Protein AF-0000000066250535 (afdb_homodimer)

Solvent-accessible surface area (backbone atoms only — not comparable to full-atom values): 36028 Å² total; per-residue (Å²): 131,56,71,62,55,53,46,43,48,51,46,49,45,56,51,46,53,39,48,50,24,49,75,70,70,39,72,33,64,49,72,30,64,39,81,47,74,88,26,50,42,77,36,77,87,75,42,28,28,28,57,47,88,50,61,40,76,46,37,58,77,36,72,84,36,34,59,57,52,50,36,42,50,52,49,41,52,51,27,38,50,24,48,73,68,71,41,73,40,35,61,68,34,50,38,27,32,27,66,64,43,95,64,48,59,91,46,62,68,54,41,52,51,44,49,49,49,50,20,54,51,69,69,43,55,46,57,70,38,19,38,35,72,63,69,72,34,30,31,31,34,23,56,38,30,34,27,55,85,92,39,69,34,46,19,66,53,39,50,90,57,16,29,46,41,37,75,57,45,88,66,44,41,84,73,47,68,72,55,66,30,32,42,34,25,31,43,48,54,57,39,48,50,38,56,73,68,40,37,34,68,77,63,28,17,34,38,30,27,32,62,54,72,59,37,70,36,37,30,32,49,54,25,44,43,32,67,76,66,64,26,54,38,31,35,35,25,34,21,42,58,62,30,52,48,48,49,43,32,42,23,26,24,41,74,92,41,14,79,52,16,88,60,29,26,27,62,80,44,39,85,62,36,47,42,41,62,49,40,62,76,65,66,45,61,67,43,71,57,48,71,70,45,52,54,46,42,54,51,44,63,70,34,78,90,33,65,48,68,67,48,44,52,37,54,50,46,24,63,69,71,38,48,27,34,56,66,55,29,47,20,37,79,31,86,57,35,46,70,72,45,50,48,53,54,50,50,52,58,59,68,72,100,132,57,72,61,55,51,45,43,49,53,47,49,45,55,52,45,54,39,48,52,24,50,75,70,72,39,74,32,65,48,71,29,64,38,81,47,74,89,25,48,40,77,36,77,89,73,43,27,29,28,56,47,88,51,61,40,75,46,35,57,78,36,72,83,34,36,60,56,50,51,36,41,49,52,49,42,52,50,27,40,50,24,47,74,67,71,41,73,41,36,60,69,33,49,38,28,32,27,67,66,43,95,64,49,59,93,45,62,67,53,42,53,50,43,50,50,48,49,21,54,52,68,69,42,57,45,58,70,38,19,38,35,74,64,69,73,34,29,31,32,34,24,57,37,31,34,28,54,85,94,39,70,34,48,20,67,52,39,50,89,58,15,29,47,40,38,74,58,45,87,66,44,40,83,74,47,69,70,56,65,31,32,42,33,26,31,44,49,55,58,37,49,49,38,56,73,67,41,37,34,68,77,63,29,18,32,38,31,26,30,63,54,72,58,38,70,38,37,30,32,49,55,26,45,44,32,69,76,66,64,28,54,38,32,35,35,26,34,21,41,57,63,29,51,47,49,50,43,32,41,23,25,24,42,73,91,42,15,78,50,16,88,60,29,27,27,60,80,44,39,85,60,36,46,42,42,64,48,42,61,76,65,66,44,60,66,44,72,58,47,71,69,45,51,54,47,43,55,51,44,63,69,34,78,90,32,65,48,68,67,49,45,49,37,52,52,46,23,63,70,72,39,46,26,34,55,66,54,29,47,22,37,76,32,86,57,35,47,68,73,45,51,48,55,54,49,50,53,58,59,69,72,101

Organism: Methanothermobacter thermautotrophicus (strain ATCC 29096 / DSM 1053 / JCM 10044 / NBRC 100330 / Delta H) (NCBI:txid187420)

Nearest PDB structures (foldseek):
  1d3y-assembly1_A  TM=9.266E-01  e=9.378E-29  Methanocaldococcus jannaschii
  1d3y-assembly1_B  TM=9.315E-01  e=2.811E-28  Methanocaldococcus jannaschii
  2q2e-assembly1_A-2  TM=9.218E-01  e=2.991E-25  Methanosarcina mazei
  2zbk-assembly2_G  TM=9.027E-01  e=1.830E-24  Saccharolobus shibatae
  8urq-assembly1_A  TM=6.140E-01  e=1.991E-12  Saccharomyces cerevisiae S288C

pLDDT: mean 89.77, std 7.39, range [50.19, 98.38]

Sequence (706 aa):
MNRREIAINKLKSLGDVILDDVTQGRIPRIKVPSRGTSNIIYDEDKRHYVLGDRYGTRSMGNVKQIKKIGQMLYTANFCKDLVAREKTATLRELYYISEGWEVDFADQQESNIVGEDLEVTLGMTREELGLMPEEDGASVYGALTVREGDIEIDALRSGKSGYNISPTIDEVEFVDHDVERVIAVETMGMFHRLVQEKAYKKFDALIVGLKGQAARATRRFIKRVNEELNLPVYICNDGDPWGFHIAMVIISGSAKLAHVNHQLATPDAKFLGVTASDIINYDLPTDPLKDVDVVRLKELLQDPRYRGDFWKTEIKKMLTIGKKAEQQSFSKYGLEYVVDTYLPEKLEAVENQMNRREIAINKLKSLGDVILDDVTQGRIPRIKVPSRGTSNIIYDEDKRHYVLGDRYGTRSMGNVKQIKKIGQMLYTANFCKDLVAREKTATLRELYYISEGWEVDFADQQESNIVGEDLEVTLGMTREELGLMPEEDGASVYGALTVREGDIEIDALRSGKSGYNISPTIDEVEFVDHDVERVIAVETMGMFHRLVQEKAYKKFDALIVGLKGQAARATRRFIKRVNEELNLPVYICNDGDPWGFHIAMVIISGSAKLAHVNHQLATPDAKFLGVTASDIINYDLPTDPLKDVDVVRLKELLQDPRYRGDFWKTEIKKMLTIGKKAEQQSFSKYGLEYVVDTYLPEKLEAVENQ

InterPro domains:
  IPR002815 Spo11/DNA topoisomerase VI subunit A [PR01550] (108-125)
  IPR002815 Spo11/DNA topoisomerase VI subunit A [PR01550] (182-199)
  IPR002815 Spo11/DNA topoisomerase VI subunit A [PR01550] (206-227)
  IPR002815 Spo11/DNA topoisomerase VI subunit A [PR01550] (238-254)
  IPR002815 Spo11/DNA topoisomerase VI subunit A [PTHR10848] (7-349)
  IPR004085 DNA topoisomerase VI, subunit A [MF_00132] (1-353)
  IPR004085 DNA topoisomerase VI, subunit A [PR01552] (33-53)
  IPR004085 DNA topoisomerase VI, subunit A [PR01552] (102-119)
  IPR004085 DNA topoisomerase VI, subunit A [PR01552] (156-174)
  IPR004085 DNA topoisomerase VI, subunit A [PR01552] (212-232)
  IPR004085 DNA topoisomerase VI, subunit A [PR01552] (324-347)
  IPR013049 Spo11/DNA topoisomerase VI, subunit A, N-terminal [PF04406] (67-130)
  IPR034136 Topoisomerase 6 subunit A/Spo11, TOPRIM domain [PF21180] (182-347)
  IPR034136 Topoisomerase 6 subunit A/Spo11, TOPRIM domain [cd00223] (180-337)
  IPR036078 Spo11/DNA topoisomerase VI subunit A superfamily [SSF56726] (66-348)
  IPR036388 Winged helix-like DNA-binding domain superfamily [G3DSA:1.10.10.10] (1-134)
  IPR049333 Type II DNA topoisomerase VI subunit A, all-beta domain [PF20768] (134-178)

Secondary structure (DSSP, 8-state):
--HHHHHHHHHHHHHHHHHHHHHTT---EEEEE---GGGEEEETTTTEEEE-S-EEEEETTSHHHHHHHHHHHHHHHHHHHHHHHT--EEHHHHHHHHTTSSS--SSHHHHHHHHHHHHHHHT--TGGGTEE-SS---EEESSEEEEETTEEEEGGGS-TT-EEPPTTGGGEEEEEE--SEEEEESSHHHHHHHHHTTHHHHTTEEEEE--SSPPHHHHHHHHHHHHHS---EEEE--BSHHHHHHHHHHHH--STTTTTHHHH--TT-EE-S--HHHHHHTT---EEPPHHHHHHHHHHHHSGGG-SHHHHHHHHHHHHHTEEB-GGGGGGG-TTHIIIIIHHHHHHHHHT-/--HHHHHHHHHHHHHHHHHHHHHTT---EEEEE---GGGEEEETTTTEEEE-S-EEEEETTSHHHHHHHHHHHHHHHHHHHHHHHT--EEHHHHHHHHTTSSS--SSHHHHHHHHHHHHHHHT--TGGGTEE-SSPP-EEESSEEEEETTEEEEGGGS-TT-EEPPTTGGGEEEEEE--SEEEEESSHHHHHHHHHTTHHHHTTEEEEE--SSPPHHHHHHHHHHHHHS---EEEE--BSHHHHHHHHHHHH--STTTTTHHHH--TT-EE-S--HHHHHHTT---EEPPHHHHHHHHHHHHSGGG-SHHHHHHHHHHHHHTEEB-GGGGGGG-TTHIIIIIHHHHHHHHHT-

Radius of gyration: 27.24 Å; Cα contacts (8 Å, |Δi|>4): 1353; chains: 2; bounding box: 67×88×56 Å

Structure (mmCIF, N/CA/C/O backbone):
data_AF-0000000066250535-model_v1
#
loop_
_entity.id
_entity.type
_entity.pdbx_description
1 polymer 'Type 2 DNA topoisomerase 6 subunit A'
#
loop_
_atom_site.group_PDB
_atom_site.id
_atom_site.type_symbol
_atom_site.label_atom_id
_atom_site.label_alt_id
_atom_site.label_comp_id
_atom_site.label_asym_id
_atom_site.label_entity_id
_atom_site.label_seq_id
_atom_site.pdbx_PDB_ins_code
_atom_site.Cartn_x
_atom_site.Cartn_y
_atom_site.Cartn_z
_atom_site.occupancy
_atom_site.B_iso_or_equiv
_atom_site.auth_seq_id
_atom_site.auth_comp_id
_atom_site.auth_asym_id
_atom_site.auth_atom_id
_atom_site.pdbx_PDB_model_num
ATOM 1 N N . MET A 1 1 ? -18.312 -29.094 7.223 1 50.5 1 MET A N 1
ATOM 2 C CA . MET A 1 1 ? -17.219 -29.234 6.27 1 50.5 1 MET A CA 1
ATOM 3 C C . MET A 1 1 ? -16.344 -27.984 6.242 1 50.5 1 MET A C 1
ATOM 5 O O . MET A 1 1 ? -16.875 -26.859 6.352 1 50.5 1 MET A O 1
ATOM 9 N N . ASN A 1 2 ? -15.055 -28.094 6.332 1 72.06 2 ASN A N 1
ATOM 10 C CA . ASN A 1 2 ? -14.039 -27.047 6.277 1 72.06 2 ASN A CA 1
ATOM 11 C C . ASN A 1 2 ? -14.023 -26.359 4.918 1 72.06 2 ASN A C 1
ATOM 13 O O . ASN A 1 2 ? -14.406 -26.953 3.908 1 72.06 2 ASN A O 1
ATOM 17 N N . ARG A 1 3 ? -14.133 -25.125 4.852 1 75.06 3 ARG A N 1
ATOM 18 C CA . ARG A 1 3 ? -14.133 -24.312 3.645 1 75.06 3 ARG A CA 1
ATOM 19 C C . ARG A 1 3 ? -13.195 -24.875 2.588 1 75.06 3 ARG A C 1
ATOM 21 O O . ARG A 1 3 ? -13.5 -24.844 1.395 1 75.06 3 ARG A O 1
ATOM 28 N N . ARG A 1 4 ? -12.273 -25.516 3.027 1 80.88 4 ARG A N 1
ATOM 29 C CA . ARG A 1 4 ? -11.289 -26.109 2.127 1 80.88 4 ARG A CA 1
ATOM 30 C C . ARG A 1 4 ? -11.859 -27.344 1.438 1 80.88 4 ARG A C 1
ATOM 32 O O . ARG A 1 4 ? -11.68 -27.531 0.231 1 80.88 4 ARG A O 1
ATOM 39 N N . GLU A 1 5 ? -12.484 -28.062 2.152 1 83.19 5 GLU A N 1
ATOM 40 C CA . GLU A 1 5 ? -13.086 -29.281 1.611 1 83.19 5 GLU A CA 1
ATOM 41 C C . GLU A 1 5 ? -14.172 -28.953 0.596 1 83.19 5 GLU A C 1
ATOM 43 O O . GLU A 1 5 ? -14.305 -29.641 -0.422 1 83.19 5 GLU A O 1
ATOM 48 N N . ILE A 1 6 ? -14.82 -27.969 0.925 1 84.94 6 ILE A N 1
ATOM 49 C CA . ILE A 1 6 ? -15.883 -27.531 0.023 1 84.94 6 ILE A CA 1
ATOM 50 C C . ILE A 1 6 ? -15.281 -27.094 -1.309 1 84.94 6 ILE A C 1
ATOM 52 O O . ILE A 1 6 ? -15.781 -27.453 -2.375 1 84.94 6 ILE A O 1
ATOM 56 N N . ALA A 1 7 ? -14.266 -26.328 -1.212 1 87 7 ALA A N 1
ATOM 57 C CA . ALA A 1 7 ? -13.609 -25.844 -2.422 1 87 7 ALA A CA 1
ATOM 58 C C . ALA A 1 7 ? -13.094 -27.016 -3.266 1 87 7 ALA A C 1
ATOM 60 O O . ALA A 1 7 ? -13.312 -27.047 -4.48 1 87 7 ALA A O 1
ATOM 61 N N . ILE A 1 8 ? -12.5 -27.953 -2.633 1 88.5 8 ILE A N 1
ATOM 62 C CA . ILE A 1 8 ? -11.938 -29.094 -3.332 1 88.5 8 ILE A CA 1
ATOM 63 C C . ILE A 1 8 ? -13.055 -29.891 -4 1 88.5 8 ILE A C 1
ATOM 65 O O . ILE A 1 8 ? -12.922 -30.312 -5.152 1 88.5 8 ILE A O 1
ATOM 69 N N . ASN A 1 9 ? -14.086 -30.047 -3.283 1 86.31 9 ASN A N 1
ATOM 70 C CA . ASN A 1 9 ? -15.211 -30.812 -3.814 1 86.31 9 ASN A CA 1
ATOM 71 C C . ASN A 1 9 ? -15.836 -30.125 -5.023 1 86.31 9 ASN A C 1
ATOM 73 O O . ASN A 1 9 ? -16.219 -30.781 -5.988 1 86.31 9 ASN A O 1
ATOM 77 N N . LYS A 1 10 ? -15.945 -28.891 -4.922 1 87 10 LYS A N 1
ATOM 78 C CA . LYS A 1 10 ? -16.516 -28.141 -6.035 1 87 10 LYS A CA 1
ATOM 79 C C . LYS A 1 10 ? -15.602 -28.188 -7.258 1 87 10 LYS A C 1
ATOM 81 O O . LYS A 1 10 ? -16.078 -28.297 -8.391 1 87 10 LYS A O 1
ATOM 86 N N . LEU A 1 11 ? -14.391 -28.125 -7.012 1 89.06 11 LEU A N 1
ATOM 87 C CA . LEU A 1 11 ? -13.414 -28.188 -8.094 1 89.06 11 LEU A CA 1
ATOM 88 C C . LEU A 1 11 ? -13.422 -29.578 -8.75 1 89.06 11 LEU A C 1
ATOM 90 O O . LEU A 1 11 ? -13.383 -29.688 -9.977 1 89.06 11 LEU A O 1
ATOM 94 N N . LYS A 1 12 ? -13.547 -30.547 -7.934 1 85.38 12 LYS A N 1
ATOM 95 C CA . LYS A 1 12 ? -13.609 -31.906 -8.438 1 85.38 12 LYS A CA 1
ATOM 96 C C . LYS A 1 12 ? -14.898 -32.156 -9.219 1 85.38 12 LYS A C 1
ATOM 98 O O . LYS A 1 12 ? -14.906 -32.875 -10.211 1 85.38 12 LYS A O 1
ATOM 103 N N . SER A 1 13 ? -15.906 -31.562 -8.719 1 83.88 13 SER A N 1
ATOM 104 C CA . SER A 1 13 ? -17.203 -31.75 -9.359 1 83.88 13 SER A CA 1
ATOM 105 C C . SER A 1 13 ? -17.219 -31.172 -10.773 1 83.88 13 SER A C 1
ATOM 107 O O . SER A 1 13 ? -17.906 -31.688 -11.656 1 83.88 13 SER A O 1
ATOM 109 N N . LEU A 1 14 ? -16.562 -30.125 -10.883 1 83.81 14 LEU A N 1
ATOM 110 C CA . LEU A 1 14 ? -16.438 -29.547 -12.219 1 83.81 14 LEU A CA 1
ATOM 111 C C . LEU A 1 14 ? -15.836 -30.547 -13.195 1 83.81 14 LEU A C 1
ATOM 113 O O . LEU A 1 14 ? -16.297 -30.672 -14.336 1 83.81 14 LEU A O 1
ATOM 117 N N . GLY A 1 15 ? -14.828 -31.203 -12.758 1 81.94 15 GLY A N 1
ATOM 118 C CA . GLY A 1 15 ? -14.227 -32.25 -13.57 1 81.94 15 GLY A CA 1
ATOM 119 C C . GLY A 1 15 ? -15.156 -33.438 -13.812 1 81.94 15 GLY A C 1
ATOM 120 O O . GLY A 1 15 ? -15.195 -33.969 -14.914 1 81.94 15 GLY A O 1
ATOM 121 N N . ASP A 1 16 ? -15.891 -33.719 -12.766 1 82.44 16 ASP A N 1
ATOM 122 C CA . ASP A 1 16 ? -16.797 -34.875 -12.852 1 82.44 16 ASP A CA 1
ATOM 123 C C . ASP A 1 16 ? -17.891 -34.625 -13.898 1 82.44 16 ASP A C 1
ATOM 125 O O . ASP A 1 16 ? -18.297 -35.531 -14.602 1 82.44 16 ASP A O 1
ATOM 129 N N . VAL A 1 17 ? -18.328 -33.438 -13.93 1 78.94 17 VAL A N 1
ATOM 130 C CA . VAL A 1 17 ? -19.375 -33.094 -14.883 1 78.94 17 VAL A CA 1
ATOM 131 C C . VAL A 1 17 ? -18.875 -33.344 -16.312 1 78.94 17 VAL A C 1
ATOM 133 O O . VAL A 1 17 ? -19.594 -33.906 -17.125 1 78.94 17 VAL A O 1
ATOM 136 N N . ILE A 1 18 ? -17.734 -32.938 -16.5 1 78.44 18 ILE A N 1
ATOM 137 C CA . ILE A 1 18 ? -17.141 -33.125 -17.828 1 78.44 18 ILE A CA 1
ATOM 138 C C . ILE A 1 18 ? -16.922 -34.594 -18.125 1 78.44 18 ILE A C 1
ATOM 140 O O . ILE A 1 18 ? -17.234 -35.062 -19.219 1 78.44 18 ILE A O 1
ATOM 144 N N . LEU A 1 19 ? -16.422 -35.219 -17.125 1 79 19 LEU A N 1
ATOM 145 C CA . LEU A 1 19 ? -16.156 -36.656 -17.281 1 79 19 LEU A CA 1
ATOM 146 C C . LEU A 1 19 ? -17.453 -37.406 -17.547 1 79 19 LEU A C 1
ATOM 148 O O . LEU A 1 19 ? -17.469 -38.344 -18.359 1 79 19 LEU A O 1
ATOM 152 N N . ASP A 1 20 ? -18.422 -37.062 -16.812 1 82.44 20 ASP A N 1
ATOM 153 C CA . ASP A 1 20 ? -19.719 -37.688 -17 1 82.44 20 ASP A CA 1
ATOM 154 C C . ASP A 1 20 ? -20.234 -37.5 -18.422 1 82.44 20 ASP A C 1
ATOM 156 O O . ASP A 1 20 ? -20.734 -38.438 -19.031 1 82.44 20 ASP A O 1
ATOM 160 N N . ASP A 1 21 ? -20.109 -36.312 -18.891 1 81.06 21 ASP A N 1
ATOM 161 C CA . ASP A 1 21 ? -20.562 -36.031 -20.25 1 81.06 21 ASP A CA 1
ATOM 162 C C . ASP A 1 21 ? -19.766 -36.875 -21.266 1 81.06 21 ASP A C 1
ATOM 164 O O . ASP A 1 21 ? -20.344 -37.438 -22.188 1 81.06 21 ASP A O 1
ATOM 168 N N . VAL A 1 22 ? -18.531 -36.969 -21.078 1 76.19 22 VAL A N 1
ATOM 169 C CA . VAL A 1 22 ? -17.656 -37.688 -22 1 76.19 22 VAL A CA 1
ATOM 170 C C . VAL A 1 22 ? -17.969 -39.188 -21.953 1 76.19 22 VAL A C 1
ATOM 172 O O . VAL A 1 22 ? -18.031 -39.844 -23 1 76.19 22 VAL A O 1
ATOM 175 N N . THR A 1 23 ? -18.109 -39.656 -20.797 1 84.62 23 THR A N 1
ATOM 176 C CA . THR A 1 23 ? -18.391 -41.094 -20.625 1 84.62 23 THR A CA 1
ATOM 177 C C . THR A 1 23 ? -19.734 -41.438 -21.25 1 84.62 23 THR A C 1
ATOM 179 O O . THR A 1 23 ? -19.906 -42.562 -21.75 1 84.62 23 THR A O 1
ATOM 182 N N . GLN A 1 24 ? -20.609 -40.531 -21.219 1 85.88 24 GLN A N 1
ATOM 183 C CA . GLN A 1 24 ? -21.922 -40.781 -21.781 1 85.88 24 GLN A CA 1
ATOM 184 C C . GLN A 1 24 ? -21.969 -40.406 -23.266 1 85.88 24 GLN A C 1
ATOM 186 O O . GLN A 1 24 ? -23.031 -40.469 -23.891 1 85.88 24 GLN A O 1
ATOM 191 N N . GLY A 1 25 ? -20.844 -40 -23.781 1 76.25 25 GLY A N 1
ATOM 192 C CA . GLY A 1 25 ? -20.734 -39.688 -25.188 1 76.25 25 GLY A CA 1
ATOM 193 C C . GLY A 1 25 ? -21.359 -38.344 -25.547 1 76.25 25 GLY A C 1
ATOM 194 O O . GLY A 1 25 ? -21.812 -38.156 -26.688 1 76.25 25 GLY A O 1
ATOM 195 N N . ARG A 1 26 ? -21.547 -37.594 -24.594 1 80.12 26 ARG A N 1
ATOM 196 C CA . ARG A 1 26 ? -22.109 -36.281 -24.812 1 80.12 26 ARG A CA 1
ATOM 197 C C . ARG A 1 26 ? -21.016 -35.219 -24.859 1 80.12 26 ARG A C 1
ATOM 199 O O . ARG A 1 26 ? -19.938 -35.406 -24.297 1 80.12 26 ARG A O 1
ATOM 206 N N . ILE A 1 27 ? -21.312 -34.219 -25.562 1 78.12 27 ILE A N 1
ATOM 207 C CA . ILE A 1 27 ? -20.391 -33.094 -25.609 1 78.12 27 ILE A CA 1
ATOM 208 C C . ILE A 1 27 ? -20.453 -32.312 -24.312 1 78.12 27 ILE A C 1
ATOM 210 O O . ILE A 1 27 ? -21.531 -31.828 -23.906 1 78.12 27 ILE A O 1
ATOM 214 N N . PRO A 1 28 ? -19.328 -32.312 -23.578 1 79.12 28 PRO A N 1
ATOM 215 C CA . PRO A 1 28 ? -19.328 -31.609 -22.297 1 79.12 28 PRO A CA 1
ATOM 216 C C . PRO A 1 28 ? -19.734 -30.141 -22.438 1 79.12 28 PRO A C 1
ATOM 218 O O . PRO A 1 28 ? -19.344 -29.484 -23.406 1 79.12 28 PRO A O 1
ATOM 221 N N . ARG A 1 29 ? -20.625 -29.766 -21.656 1 78.81 29 ARG A N 1
ATOM 222 C CA . ARG A 1 29 ? -21.078 -28.375 -21.609 1 78.81 29 ARG A CA 1
ATOM 223 C C . ARG A 1 29 ? -20.969 -27.812 -20.188 1 78.81 29 ARG A C 1
ATOM 225 O O . ARG A 1 29 ? -21.312 -28.484 -19.219 1 78.81 29 ARG A O 1
ATOM 232 N N . ILE A 1 30 ? -20.312 -26.703 -20.047 1 79.38 30 ILE A N 1
ATOM 233 C CA . ILE A 1 30 ? -20.219 -26.031 -18.75 1 79.38 30 ILE A CA 1
ATOM 234 C C . ILE A 1 30 ? -21.016 -24.719 -18.797 1 79.38 30 ILE A C 1
ATOM 236 O O . ILE A 1 30 ? -20.859 -23.922 -19.719 1 79.38 30 ILE A O 1
ATOM 240 N N . LYS A 1 31 ? -21.922 -24.625 -17.875 1 77.5 31 LYS A N 1
ATOM 241 C CA . LYS A 1 31 ? -22.703 -23.406 -17.781 1 77.5 31 LYS A CA 1
ATOM 242 C C . LYS A 1 31 ? -21.984 -22.359 -16.922 1 77.5 31 LYS A C 1
ATOM 244 O O . LYS A 1 31 ? -21.641 -22.625 -15.773 1 77.5 31 LYS A O 1
ATOM 249 N N . VAL A 1 32 ? -21.781 -21.203 -17.516 1 78.44 32 VAL A N 1
ATOM 250 C CA . VAL A 1 32 ? -21.141 -20.094 -16.812 1 78.44 32 VAL A CA 1
ATOM 251 C C . VAL A 1 32 ? -22.078 -18.891 -16.797 1 78.44 32 VAL A C 1
ATOM 253 O O . VAL A 1 32 ? -22.547 -18.453 -17.844 1 78.44 32 VAL A O 1
ATOM 256 N N . PRO A 1 33 ? -22.391 -18.469 -15.633 1 76.5 33 PRO A N 1
ATOM 257 C CA . PRO A 1 33 ? -23.234 -17.266 -15.586 1 76.5 33 PRO A CA 1
ATOM 258 C C . PRO A 1 33 ? -22.625 -16.078 -16.328 1 76.5 33 PRO A C 1
ATOM 260 O O . PRO A 1 33 ? -21.406 -15.867 -16.266 1 76.5 33 PRO A O 1
ATOM 263 N N . SER A 1 34 ? -23.453 -15.391 -17.047 1 76.44 34 SER A N 1
ATOM 264 C CA . SER A 1 34 ? -23 -14.242 -17.812 1 76.44 34 SER A CA 1
ATOM 265 C C . SER A 1 34 ? -22.641 -13.07 -16.906 1 76.44 34 SER A C 1
ATOM 267 O O . SER A 1 34 ? -23.375 -12.75 -15.969 1 76.44 34 SER A O 1
ATOM 269 N N . ARG A 1 35 ? -21.531 -12.469 -17.172 1 76.75 35 ARG A N 1
ATOM 270 C CA . ARG A 1 35 ? -21.094 -11.32 -16.391 1 76.75 35 ARG A CA 1
ATOM 271 C C . ARG A 1 35 ? -21.281 -10.023 -17.172 1 76.75 35 ARG A C 1
ATOM 273 O O . ARG A 1 35 ? -20.734 -8.984 -16.797 1 76.75 35 ARG A O 1
ATOM 280 N N . GLY A 1 36 ? -22 -10.195 -18.188 1 74.94 36 GLY A N 1
ATOM 281 C CA . GLY A 1 36 ? -22.297 -9.008 -18.969 1 74.94 36 GLY A CA 1
ATOM 282 C C . GLY A 1 36 ? -23.062 -7.953 -18.188 1 74.94 36 GLY A C 1
ATOM 283 O O . GLY A 1 36 ? -23.844 -8.281 -17.297 1 74.94 36 GLY A O 1
ATOM 284 N N . THR A 1 37 ? -22.781 -6.738 -18.516 1 77.06 37 THR A N 1
ATOM 285 C CA . THR A 1 37 ? -23.375 -5.605 -17.812 1 77.06 37 THR A CA 1
ATOM 286 C C . THR A 1 37 ? -24.906 -5.723 -17.797 1 77.06 37 THR A C 1
ATOM 288 O O . THR A 1 37 ? -25.547 -5.312 -16.828 1 77.06 37 THR A O 1
ATOM 291 N N . SER A 1 38 ? -25.406 -6.328 -18.844 1 77.12 38 SER A N 1
ATOM 292 C CA . SER A 1 38 ? -26.859 -6.469 -18.938 1 77.12 38 SER A CA 1
ATOM 293 C C . SER A 1 38 ? -27.375 -7.5 -17.953 1 77.12 38 SER A C 1
ATOM 295 O O . SER A 1 38 ? -28.578 -7.535 -17.656 1 77.12 38 SER A O 1
ATOM 297 N N . ASN A 1 39 ? -26.5 -8.297 -17.422 1 84.69 39 ASN A N 1
ATOM 298 C CA . ASN A 1 39 ? -26.906 -9.344 -16.5 1 84.69 39 ASN A CA 1
ATOM 299 C C . ASN A 1 39 ? -26.609 -8.945 -15.047 1 84.69 39 ASN A C 1
ATOM 301 O O . ASN A 1 39 ? -26.688 -9.781 -14.148 1 84.69 39 ASN A O 1
ATOM 305 N N . ILE A 1 40 ? -26.203 -7.785 -14.797 1 82.12 40 ILE A N 1
ATOM 306 C CA . ILE A 1 40 ? -25.938 -7.289 -13.453 1 82.12 40 ILE A CA 1
ATOM 307 C C . ILE A 1 40 ? -27.125 -6.453 -12.969 1 82.12 40 ILE A C 1
ATOM 309 O O . ILE A 1 40 ? -27.484 -5.449 -13.594 1 82.12 40 ILE A O 1
ATOM 313 N N . ILE A 1 41 ? -27.781 -6.895 -11.969 1 83.94 41 ILE A N 1
ATOM 314 C CA . ILE A 1 41 ? -29 -6.234 -11.484 1 83.94 41 ILE A CA 1
ATOM 315 C C . ILE A 1 41 ? -28.828 -5.891 -10.008 1 83.94 41 ILE A C 1
ATOM 317 O O . ILE A 1 41 ? -28.297 -6.68 -9.234 1 83.94 41 ILE A O 1
ATOM 321 N N . TYR A 1 42 ? -29.359 -4.762 -9.703 1 84.56 42 TYR A N 1
ATOM 322 C CA . TYR A 1 42 ? -29.375 -4.406 -8.289 1 84.56 42 TYR A CA 1
ATOM 323 C C . TYR A 1 42 ? -30.547 -5.066 -7.574 1 84.56 42 TYR A C 1
ATOM 325 O O . TYR A 1 42 ? -31.703 -4.891 -7.969 1 84.56 42 TYR A O 1
ATOM 333 N N . ASP A 1 43 ? -30.25 -5.82 -6.566 1 87.44 43 ASP A N 1
ATOM 334 C CA . ASP A 1 43 ? -31.266 -6.477 -5.766 1 87.44 43 ASP A CA 1
ATOM 335 C C . ASP A 1 43 ? -31.672 -5.605 -4.574 1 87.44 43 ASP A C 1
ATOM 337 O O . ASP A 1 43 ? -30.906 -5.441 -3.631 1 87.44 43 ASP A O 1
ATOM 341 N N . GLU A 1 44 ? -32.812 -5.18 -4.52 1 85.56 44 GLU A N 1
ATOM 342 C CA . GLU A 1 44 ? -33.281 -4.254 -3.49 1 85.56 44 GLU A CA 1
ATOM 343 C C . GLU A 1 44 ? -33.375 -4.938 -2.129 1 85.56 44 GLU A C 1
ATOM 345 O O . GLU A 1 44 ? -33.125 -4.305 -1.096 1 85.56 44 GLU A O 1
ATOM 350 N N . ASP A 1 45 ? -33.688 -6.145 -2.152 1 87.31 45 ASP A N 1
ATOM 351 C CA . ASP A 1 45 ? -33.812 -6.879 -0.897 1 87.31 45 ASP A CA 1
ATOM 352 C C . ASP A 1 45 ? -32.438 -7.125 -0.264 1 87.31 45 ASP A C 1
ATOM 354 O O . ASP A 1 45 ? -32.281 -6.957 0.945 1 87.31 45 ASP A O 1
ATOM 358 N N . LYS A 1 46 ? -31.547 -7.422 -1.068 1 87.19 46 LYS A N 1
ATOM 359 C CA . LYS A 1 46 ? -30.203 -7.719 -0.585 1 87.19 46 LYS A CA 1
ATOM 360 C C . LYS A 1 46 ? -29.359 -6.453 -0.506 1 87.19 46 LYS A C 1
ATOM 362 O O . LYS A 1 46 ? -28.312 -6.438 0.149 1 87.19 46 LYS A O 1
ATOM 367 N N . ARG A 1 47 ? -29.797 -5.422 -1.163 1 83.94 47 ARG A N 1
ATOM 368 C CA . ARG A 1 47 ? -29.203 -4.09 -1.138 1 83.94 47 ARG A CA 1
ATOM 369 C C . ARG A 1 47 ? -27.797 -4.113 -1.724 1 83.94 47 ARG A C 1
ATOM 371 O O . ARG A 1 47 ? -26.891 -3.465 -1.199 1 83.94 47 ARG A O 1
ATOM 378 N N . HIS A 1 48 ? -27.516 -5.047 -2.676 1 86.31 48 HIS A N 1
ATOM 379 C CA . HIS A 1 48 ? -26.281 -5.051 -3.439 1 86.31 48 HIS A CA 1
ATOM 380 C C . HIS A 1 48 ? -26.484 -5.645 -4.828 1 86.31 48 HIS A C 1
ATOM 382 O O . HIS A 1 48 ? -27.547 -6.195 -5.121 1 86.31 48 HIS A O 1
ATOM 388 N N . TYR A 1 49 ? -25.531 -5.426 -5.738 1 81.44 49 TYR A N 1
ATOM 389 C CA . TYR A 1 49 ? -25.609 -5.949 -7.098 1 81.44 49 TYR A CA 1
ATOM 390 C C . TYR A 1 49 ? -25.469 -7.469 -7.105 1 81.44 49 TYR A C 1
ATOM 392 O O . TYR A 1 49 ? -24.672 -8.031 -6.348 1 81.44 49 TYR A O 1
ATOM 400 N N . VAL A 1 50 ? -26.25 -8.109 -7.93 1 85.88 50 VAL A N 1
ATOM 401 C CA . VAL A 1 50 ? -26.203 -9.555 -8.125 1 85.88 50 VAL A CA 1
ATOM 402 C C . VAL A 1 50 ? -26.219 -9.875 -9.617 1 85.88 50 VAL A C 1
ATOM 404 O O . VAL A 1 50 ? -26.578 -9.031 -10.438 1 85.88 50 VAL A O 1
ATOM 407 N N . LEU A 1 51 ? -25.766 -11.102 -9.836 1 82.94 51 LEU A N 1
ATOM 408 C CA . LEU A 1 51 ? -25.844 -11.547 -11.219 1 82.94 51 LEU A CA 1
ATOM 409 C C . LEU A 1 51 ? -27.266 -11.984 -11.562 1 82.94 51 LEU A C 1
ATOM 411 O O . LEU A 1 51 ? -27.938 -12.625 -10.75 1 82.94 51 LEU A O 1
ATOM 415 N N . GLY A 1 52 ? -27.562 -11.625 -12.82 1 81.06 52 GLY A N 1
ATOM 416 C CA . GLY A 1 52 ? -28.859 -12.055 -13.297 1 81.06 52 GLY A CA 1
ATOM 417 C C . GLY A 1 52 ? -28.906 -13.531 -13.656 1 81.06 52 GLY A C 1
ATOM 418 O O . GLY A 1 52 ? -28.062 -14.312 -13.219 1 81.06 52 GLY A O 1
ATOM 419 N N . ASP A 1 53 ? -29.891 -13.977 -14.391 1 77.31 53 ASP A N 1
ATOM 420 C CA . ASP A 1 53 ? -30.141 -15.391 -14.633 1 77.31 53 ASP A CA 1
ATOM 421 C C . ASP A 1 53 ? -29.594 -15.836 -15.984 1 77.31 53 ASP A C 1
ATOM 423 O O . ASP A 1 53 ? -29.766 -16.984 -16.391 1 77.31 53 ASP A O 1
ATOM 427 N N . ARG A 1 54 ? -28.984 -14.961 -16.641 1 80.31 54 ARG A N 1
ATOM 428 C CA . ARG A 1 54 ? -28.453 -15.328 -17.938 1 80.31 54 ARG A CA 1
ATOM 429 C C . ARG A 1 54 ? -27.156 -16.125 -17.812 1 80.31 54 ARG A C 1
ATOM 431 O O . ARG A 1 54 ? -26.297 -15.805 -16.984 1 80.31 54 ARG A O 1
ATOM 438 N N . TYR A 1 55 ? -27.141 -17.234 -18.453 1 76.5 55 TYR A N 1
ATOM 439 C CA . TYR A 1 55 ? -25.953 -18.078 -18.453 1 76.5 55 TYR A CA 1
ATOM 440 C C . TYR A 1 55 ? -25.391 -18.234 -19.859 1 76.5 55 TYR A C 1
ATOM 442 O O . TYR A 1 55 ? -26.125 -18.234 -20.844 1 76.5 55 TYR A O 1
ATOM 450 N N . GLY A 1 56 ? -24.094 -18.109 -19.875 1 72.94 56 GLY A N 1
ATOM 451 C CA . GLY A 1 56 ? -23.422 -18.547 -21.094 1 72.94 56 GLY A CA 1
ATOM 452 C C . GLY A 1 56 ? -23 -20.016 -21.047 1 72.94 56 GLY A C 1
ATOM 453 O O . GLY A 1 56 ? -22.672 -20.531 -19.984 1 72.94 56 GLY A O 1
ATOM 454 N N . THR A 1 57 ? -23.344 -20.75 -22.172 1 71.69 57 THR A N 1
ATOM 455 C CA . THR A 1 57 ? -22.938 -22.141 -22.234 1 71.69 57 THR A CA 1
ATOM 456 C C . THR A 1 57 ? -21.656 -22.297 -23.047 1 71.69 57 THR A C 1
ATOM 458 O O . THR A 1 57 ? -21.562 -21.797 -24.156 1 71.69 57 THR A O 1
ATOM 461 N N . ARG A 1 58 ? -20.672 -22.812 -22.297 1 70.69 58 ARG A N 1
ATOM 462 C CA . ARG A 1 58 ? -19.453 -23.188 -23.016 1 70.69 58 ARG A CA 1
ATOM 463 C C . ARG A 1 58 ? -19.453 -24.656 -23.391 1 70.69 58 ARG A C 1
ATOM 465 O O . ARG A 1 58 ? -19.641 -25.531 -22.531 1 70.69 58 ARG A O 1
ATOM 472 N N . SER A 1 59 ? -19.469 -24.875 -24.688 1 72.81 59 SER A N 1
ATOM 473 C CA . SER A 1 59 ? -19.578 -26.234 -25.188 1 72.81 59 SER A CA 1
ATOM 474 C C . SER A 1 59 ? -18.281 -26.688 -25.859 1 72.81 59 SER A C 1
ATOM 476 O O . SER A 1 59 ? -17.641 -25.922 -26.562 1 72.81 59 SER A O 1
ATOM 478 N N . MET A 1 60 ? -17.812 -27.859 -25.562 1 73.62 60 MET A N 1
ATOM 479 C CA . MET A 1 60 ? -16.625 -28.453 -26.172 1 73.62 60 MET A CA 1
ATOM 480 C C . MET A 1 60 ? -16.875 -28.781 -27.641 1 73.62 60 MET A C 1
ATOM 482 O O . MET A 1 60 ? -15.945 -29.156 -28.359 1 73.62 60 MET A O 1
ATOM 486 N N . GLY A 1 61 ? -18.078 -28.656 -27.984 1 69 61 GLY A N 1
ATOM 487 C CA . GLY A 1 61 ? -18.406 -28.812 -29.391 1 69 61 GLY A CA 1
ATOM 488 C C . GLY A 1 61 ? -17.984 -27.625 -30.25 1 69 61 GLY A C 1
ATOM 489 O O . GLY A 1 61 ? -17.891 -27.734 -31.469 1 69 61 GLY A O 1
ATOM 490 N N . ASN A 1 62 ? -17.766 -26.672 -29.641 1 71.38 62 ASN A N 1
ATOM 491 C CA . ASN A 1 62 ? -17.281 -25.453 -30.297 1 71.38 62 ASN A CA 1
ATOM 492 C C . ASN A 1 62 ? -15.773 -25.312 -30.156 1 71.38 62 ASN A C 1
ATOM 494 O O . ASN A 1 62 ? -15.266 -25.078 -29.047 1 71.38 62 ASN A O 1
ATOM 498 N N . VAL A 1 63 ? -15.172 -25.453 -31.297 1 71 63 VAL A N 1
ATOM 499 C CA . VAL A 1 63 ? -13.711 -25.484 -31.328 1 71 63 VAL A CA 1
ATOM 500 C C . VAL A 1 63 ? -13.156 -24.234 -30.641 1 71 63 VAL A C 1
ATOM 502 O O . VAL A 1 63 ? -12.133 -24.297 -29.969 1 71 63 VAL A O 1
ATOM 505 N N . LYS A 1 64 ? -13.836 -23.172 -30.844 1 75.88 64 LYS A N 1
ATOM 506 C CA . LYS A 1 64 ? -13.367 -21.906 -30.266 1 75.88 64 LYS A CA 1
ATOM 507 C C . LYS A 1 64 ? -13.43 -21.938 -28.75 1 75.88 64 LYS A C 1
ATOM 509 O O . LYS A 1 64 ? -12.68 -21.234 -28.062 1 75.88 64 LYS A O 1
ATOM 514 N N . GLN A 1 65 ? -14.25 -22.828 -28.266 1 80.88 65 GLN A N 1
ATOM 515 C CA . GLN A 1 65 ? -14.469 -22.875 -26.828 1 80.88 65 GLN A CA 1
ATOM 516 C C . GLN A 1 65 ? -13.586 -23.938 -26.172 1 80.88 65 GLN A C 1
ATOM 518 O O . GLN A 1 65 ? -13.406 -23.938 -24.953 1 80.88 65 GLN A O 1
ATOM 523 N N . ILE A 1 66 ? -13.086 -24.781 -26.969 1 81.62 66 ILE A N 1
ATOM 524 C CA . ILE A 1 66 ? -12.297 -25.891 -26.438 1 81.62 66 ILE A CA 1
ATOM 525 C C . ILE A 1 66 ? -11.078 -25.344 -25.688 1 81.62 66 ILE A C 1
ATOM 527 O O . ILE A 1 66 ? -10.742 -25.844 -24.609 1 81.62 66 ILE A O 1
ATOM 531 N N . LYS A 1 67 ? -10.492 -24.359 -26.25 1 86.19 67 LYS A N 1
ATOM 532 C CA . LYS A 1 67 ? -9.32 -23.766 -25.625 1 86.19 67 LYS A CA 1
ATOM 533 C C . LYS A 1 67 ? -9.672 -23.172 -24.266 1 86.19 67 LYS A C 1
ATOM 535 O O . LYS A 1 67 ? -8.961 -23.391 -23.281 1 86.19 67 LYS A O 1
ATOM 540 N N . LYS A 1 68 ? -10.758 -22.531 -24.234 1 85.19 68 LYS A N 1
ATOM 541 C CA . LYS A 1 68 ? -11.188 -21.859 -23.016 1 85.19 68 LYS A CA 1
ATOM 542 C C . LYS A 1 68 ? -11.562 -22.875 -21.938 1 85.19 68 LYS A C 1
ATOM 544 O O . LYS A 1 68 ? -11.266 -22.672 -20.75 1 85.19 68 LYS A O 1
ATOM 549 N N . ILE A 1 69 ? -12.195 -23.906 -22.359 1 85.19 69 ILE A N 1
ATOM 550 C CA . ILE A 1 69 ? -12.586 -24.953 -21.422 1 85.19 69 ILE A CA 1
ATOM 551 C C . ILE A 1 69 ? -11.344 -25.656 -20.891 1 85.19 69 ILE A C 1
ATOM 553 O O . ILE A 1 69 ? -11.258 -25.969 -19.703 1 85.19 69 ILE A O 1
ATOM 557 N N . GLY A 1 70 ? -10.461 -25.938 -21.797 1 87.5 70 GLY A N 1
ATOM 558 C CA . GLY A 1 70 ? -9.195 -26.531 -21.375 1 87.5 70 GLY A CA 1
ATOM 559 C C . GLY A 1 70 ? -8.453 -25.688 -20.359 1 87.5 70 GLY A C 1
ATOM 560 O O . GLY A 1 70 ? -7.965 -26.203 -19.359 1 87.5 70 GLY A O 1
ATOM 561 N N . GLN A 1 71 ? -8.383 -24.406 -20.625 1 91.06 71 GLN A N 1
ATOM 562 C CA . GLN A 1 71 ? -7.73 -23.469 -19.734 1 91.06 71 GLN A CA 1
ATOM 563 C C . GLN A 1 71 ? -8.414 -23.453 -18.359 1 91.06 71 GLN A C 1
ATOM 565 O O . GLN A 1 71 ? -7.75 -23.391 -17.328 1 91.06 71 GLN A O 1
ATOM 570 N N . MET A 1 72 ? -9.703 -23.484 -18.422 1 89.88 72 MET A N 1
ATOM 571 C CA . MET A 1 72 ? -10.461 -23.484 -17.172 1 89.88 72 MET A CA 1
ATOM 572 C C . MET A 1 72 ? -10.164 -24.734 -16.359 1 89.88 72 MET A C 1
ATOM 574 O O . MET A 1 72 ? -10.039 -24.672 -15.141 1 89.88 72 MET A O 1
ATOM 578 N N . LEU A 1 73 ? -10.055 -25.844 -17.062 1 89.75 73 LEU A N 1
ATOM 579 C CA . LEU A 1 73 ? -9.789 -27.109 -16.391 1 89.75 73 LEU A CA 1
ATOM 580 C C . LEU A 1 73 ? -8.391 -27.109 -15.781 1 89.75 73 LEU A C 1
ATOM 582 O O . LEU A 1 73 ? -8.195 -27.609 -14.664 1 89.75 73 LEU A O 1
ATOM 586 N N . TYR A 1 74 ? -7.492 -26.641 -16.531 1 92.5 74 TYR A N 1
ATOM 587 C CA . TYR A 1 74 ? -6.133 -26.531 -16.016 1 92.5 74 TYR A CA 1
ATOM 588 C C . TYR A 1 74 ? -6.082 -25.625 -14.789 1 92.5 74 TYR A C 1
ATOM 590 O O . TYR A 1 74 ? -5.422 -25.953 -13.797 1 92.5 74 TYR A O 1
ATOM 598 N N . THR A 1 75 ? -6.762 -24.531 -14.867 1 93.94 75 THR A N 1
ATOM 599 C CA . THR A 1 75 ? -6.809 -23.578 -13.758 1 93.94 75 THR A CA 1
ATOM 600 C C . THR A 1 75 ? -7.473 -24.219 -12.539 1 93.94 75 THR A C 1
ATOM 602 O O . THR A 1 75 ? -6.996 -24.062 -11.414 1 93.94 75 THR A O 1
ATOM 605 N N . ALA A 1 76 ? -8.523 -24.891 -12.797 1 93.5 76 ALA A N 1
ATOM 606 C CA . ALA A 1 76 ? -9.234 -25.562 -11.711 1 93.5 76 ALA A CA 1
ATOM 607 C C . ALA A 1 76 ? -8.344 -26.594 -11.023 1 93.5 76 ALA A C 1
ATOM 609 O O . ALA A 1 76 ? -8.352 -26.719 -9.797 1 93.5 76 ALA A O 1
ATOM 610 N N . ASN A 1 77 ? -7.688 -27.344 -11.844 1 93.44 77 ASN A N 1
ATOM 611 C CA . ASN A 1 77 ? -6.77 -28.328 -11.289 1 93.44 77 ASN A CA 1
ATOM 612 C C . ASN A 1 77 ? -5.656 -27.672 -10.484 1 93.44 77 ASN A C 1
ATOM 614 O O . ASN A 1 77 ? -5.25 -28.188 -9.438 1 93.44 77 ASN A O 1
ATOM 618 N N . PHE A 1 78 ? -5.18 -26.656 -11.008 1 94 78 PHE A N 1
ATOM 619 C CA . PHE A 1 78 ? -4.156 -25.891 -10.312 1 94 78 PHE A CA 1
ATOM 620 C C . PHE A 1 78 ? -4.672 -25.391 -8.961 1 94 78 PHE A C 1
ATOM 622 O O . PHE A 1 78 ? -3.994 -25.547 -7.945 1 94 78 PHE A O 1
ATOM 629 N N . CYS A 1 79 ? -5.84 -24.812 -8.938 1 94.88 79 CYS A N 1
ATOM 630 C CA . CYS A 1 79 ? -6.457 -24.328 -7.707 1 94.88 79 CYS A CA 1
ATOM 631 C C . CYS A 1 79 ? -6.695 -25.453 -6.723 1 94.88 79 CYS A C 1
ATOM 633 O O . CYS A 1 79 ? -6.523 -25.281 -5.516 1 94.88 79 CYS A O 1
ATOM 635 N N . LYS 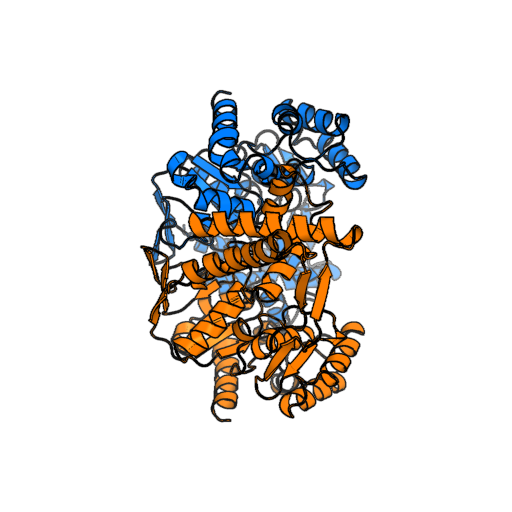A 1 80 ? -7.137 -26.547 -7.27 1 94.56 80 LYS A N 1
ATOM 636 C CA . LYS A 1 80 ? -7.332 -27.719 -6.426 1 94.56 80 LYS A CA 1
ATOM 637 C C . LYS A 1 80 ? -6.047 -28.078 -5.688 1 94.56 80 LYS A C 1
ATOM 639 O O . LYS A 1 80 ? -6.074 -28.375 -4.492 1 94.56 80 LYS A O 1
ATOM 644 N N . ASP A 1 81 ? -4.988 -28.062 -6.418 1 93.88 81 ASP A N 1
ATOM 645 C CA . ASP A 1 81 ? -3.689 -28.359 -5.828 1 93.88 81 ASP A CA 1
ATOM 646 C C . ASP A 1 81 ? -3.311 -27.328 -4.773 1 93.88 81 ASP A C 1
ATOM 648 O O . ASP A 1 81 ? -2.738 -27.672 -3.736 1 93.88 81 ASP A O 1
ATOM 652 N N . LEU A 1 82 ? -3.521 -26.078 -5.059 1 93.12 82 LEU A N 1
ATOM 653 C CA . LEU A 1 82 ? -3.229 -25 -4.117 1 93.12 82 LEU A CA 1
ATOM 654 C C . LEU A 1 82 ? -3.957 -25.234 -2.797 1 93.12 82 LEU A C 1
ATOM 656 O O . LEU A 1 82 ? -3.344 -25.172 -1.728 1 93.12 82 LEU A O 1
ATOM 660 N N . VAL A 1 83 ? -5.219 -25.469 -2.926 1 91.19 83 VAL A N 1
ATOM 661 C CA . VAL A 1 83 ? -6.062 -25.625 -1.743 1 91.19 83 VAL A CA 1
ATOM 662 C C . VAL A 1 83 ? -5.633 -26.859 -0.966 1 91.19 83 VAL A C 1
ATOM 664 O O . VAL A 1 83 ? -5.555 -26.844 0.265 1 91.19 83 VAL A O 1
ATOM 667 N N . ALA A 1 84 ? -5.383 -27.906 -1.684 1 92 84 ALA A N 1
ATOM 668 C CA . ALA A 1 84 ? -4.984 -29.156 -1.057 1 92 84 ALA A CA 1
ATOM 669 C C . ALA A 1 84 ? -3.674 -29 -0.293 1 92 84 ALA A C 1
ATOM 671 O O . ALA A 1 84 ? -3.502 -29.578 0.783 1 92 84 ALA A O 1
ATOM 672 N N . ARG A 1 85 ? -2.82 -28.25 -0.813 1 90.31 85 ARG A N 1
ATOM 673 C CA . ARG A 1 85 ? -1.499 -28.078 -0.219 1 90.31 85 ARG A CA 1
ATOM 674 C C . ARG A 1 85 ? -1.467 -26.859 0.7 1 90.31 85 ARG A C 1
ATOM 676 O O . ARG A 1 85 ? -0.43 -26.547 1.287 1 90.31 85 ARG A O 1
ATOM 683 N N . GLU A 1 86 ? -2.523 -26.156 0.78 1 87 86 GLU A N 1
ATOM 684 C CA . GLU A 1 86 ? -2.643 -24.953 1.595 1 87 86 GLU A CA 1
ATOM 685 C C . GLU A 1 86 ? -1.633 -23.891 1.161 1 87 86 GLU A C 1
ATOM 687 O O . GLU A 1 86 ? -0.909 -23.344 1.992 1 87 86 GLU A O 1
ATOM 692 N N . LYS A 1 87 ? -1.538 -23.75 -0.092 1 89.12 87 LYS A N 1
ATOM 693 C CA . LYS A 1 87 ? -0.7 -22.719 -0.704 1 89.12 87 LYS A CA 1
ATOM 694 C C . LYS A 1 87 ? -1.544 -21.703 -1.478 1 89.12 87 LYS A C 1
ATOM 696 O O . LYS A 1 87 ? -2.734 -21.938 -1.709 1 89.12 87 LYS A O 1
ATOM 701 N N . THR A 1 88 ? -0.963 -20.625 -1.74 1 90.56 88 THR A N 1
ATOM 702 C CA . THR A 1 88 ? -1.643 -19.594 -2.525 1 90.56 88 THR A CA 1
ATOM 703 C C . THR A 1 88 ? -0.763 -19.125 -3.68 1 90.56 88 THR A C 1
ATOM 705 O O . THR A 1 88 ? 0.456 -19.312 -3.65 1 90.56 88 THR A O 1
ATOM 708 N N . ALA A 1 89 ? -1.403 -18.625 -4.727 1 91.69 89 ALA A N 1
ATOM 709 C CA . ALA A 1 89 ? -0.719 -18.047 -5.883 1 91.69 89 ALA A CA 1
ATOM 710 C C . ALA A 1 89 ? -1.408 -16.766 -6.352 1 91.69 89 ALA A C 1
ATOM 712 O O . ALA A 1 89 ? -2.625 -16.625 -6.211 1 91.69 89 ALA A O 1
ATOM 713 N N . THR A 1 90 ? -0.62 -15.836 -6.844 1 89.56 90 THR A N 1
ATOM 714 C CA . THR A 1 90 ? -1.215 -14.641 -7.43 1 89.56 90 THR A CA 1
ATOM 715 C C . THR A 1 90 ? -1.7 -14.914 -8.852 1 89.56 90 THR A C 1
ATOM 717 O O . THR A 1 90 ? -1.322 -15.914 -9.453 1 89.56 90 THR A O 1
ATOM 720 N N . LEU A 1 91 ? -2.52 -14.031 -9.352 1 87.94 91 LEU A N 1
ATOM 721 C CA . LEU A 1 91 ? -2.986 -14.164 -10.727 1 87.94 91 LEU A CA 1
ATOM 722 C C . LEU A 1 91 ? -1.823 -14.062 -11.711 1 87.94 91 LEU A C 1
ATOM 724 O O . LEU A 1 91 ? -1.825 -14.727 -12.75 1 87.94 91 LEU A O 1
ATOM 728 N N . ARG A 1 92 ? -0.952 -13.273 -11.352 1 88.31 92 ARG A N 1
ATOM 729 C CA . ARG A 1 92 ? 0.229 -13.148 -12.203 1 88.31 92 ARG A CA 1
ATOM 730 C C . ARG A 1 92 ? 1.032 -14.445 -12.219 1 88.31 92 ARG A C 1
ATOM 732 O O . ARG A 1 92 ? 1.539 -14.852 -13.266 1 88.31 92 ARG A O 1
ATOM 739 N N . GLU A 1 93 ? 1.189 -15.062 -11.172 1 91.31 93 GLU A N 1
ATOM 740 C CA . GLU A 1 93 ? 1.876 -16.344 -11.086 1 91.31 93 GLU A CA 1
ATOM 741 C C . GLU A 1 93 ? 1.14 -17.422 -11.883 1 91.31 93 GLU A C 1
ATOM 743 O O . GLU A 1 93 ? 1.768 -18.25 -12.547 1 91.31 93 GLU A O 1
ATOM 748 N N . LEU A 1 94 ? -0.139 -17.375 -11.773 1 92.94 94 LEU A N 1
ATOM 749 C CA . LEU A 1 94 ? -0.947 -18.312 -12.547 1 92.94 94 LEU A CA 1
ATOM 750 C C . LEU A 1 94 ? -0.634 -18.203 -14.031 1 92.94 94 LEU A C 1
ATOM 752 O O . LEU A 1 94 ? -0.474 -19.219 -14.719 1 92.94 94 LEU A O 1
ATOM 756 N N . TYR A 1 95 ? -0.577 -17.062 -14.5 1 93.19 95 TYR A N 1
ATOM 757 C CA . TYR A 1 95 ? -0.256 -16.812 -15.906 1 93.19 95 TYR A CA 1
ATOM 758 C C . TYR A 1 95 ? 1.064 -17.484 -16.281 1 93.19 95 TYR A C 1
ATOM 760 O O . TYR A 1 95 ? 1.146 -18.188 -17.281 1 93.19 95 TYR A O 1
ATOM 768 N N . TYR A 1 96 ? 2.041 -17.312 -15.492 1 91.88 96 TYR A N 1
ATOM 769 C CA . TYR A 1 96 ? 3.359 -17.828 -15.836 1 91.88 96 TYR A CA 1
ATOM 770 C C . TYR A 1 96 ? 3.414 -19.344 -15.664 1 91.88 96 TYR A C 1
ATOM 772 O O . TYR A 1 96 ? 4.117 -20.031 -16.406 1 91.88 96 TYR A O 1
ATOM 780 N N . ILE A 1 97 ? 2.738 -19.844 -14.695 1 92.56 97 ILE A N 1
ATOM 781 C CA . ILE A 1 97 ? 2.66 -21.297 -14.508 1 92.56 97 ILE A CA 1
ATOM 782 C C . ILE A 1 97 ? 2.051 -21.938 -15.75 1 92.56 97 ILE A C 1
ATOM 784 O O . ILE A 1 97 ? 2.473 -23.016 -16.156 1 92.56 97 ILE A O 1
ATOM 788 N N . SER A 1 98 ? 1.08 -21.266 -16.312 1 92.81 98 SER A N 1
ATOM 789 C CA . SER A 1 98 ? 0.36 -21.812 -17.453 1 92.81 98 SER A CA 1
ATOM 790 C C . SER A 1 98 ? 1.28 -21.953 -18.656 1 92.81 98 SER A C 1
ATOM 792 O O . SER A 1 98 ? 0.978 -22.719 -19.594 1 92.81 98 SER A O 1
ATOM 794 N N . GLU A 1 99 ? 2.314 -21.219 -18.641 1 89.25 99 GLU A N 1
ATOM 795 C CA . GLU A 1 99 ? 3.266 -21.328 -19.75 1 89.25 99 GLU A CA 1
ATOM 796 C C . GLU A 1 99 ? 3.871 -22.734 -19.797 1 89.25 99 GLU A C 1
ATOM 798 O O . GLU A 1 99 ? 4.43 -23.125 -20.828 1 89.25 99 GLU A O 1
ATOM 803 N N . GLY A 1 100 ? 3.742 -23.453 -18.719 1 84.19 100 GLY A N 1
ATOM 804 C CA . GLY A 1 100 ? 4.199 -24.828 -18.703 1 84.19 100 GLY A CA 1
ATOM 805 C C . GLY A 1 100 ? 3.115 -25.828 -19.062 1 84.19 100 GLY A C 1
ATOM 806 O O . GLY A 1 100 ? 3.373 -27.031 -19.156 1 84.19 100 GLY A O 1
ATOM 807 N N . TRP A 1 101 ? 1.931 -25.328 -19.281 1 88.88 101 TRP A N 1
ATOM 808 C CA . TRP A 1 101 ? 0.803 -26.188 -19.625 1 88.88 101 TRP A CA 1
ATOM 809 C C . TRP A 1 101 ? 0.732 -26.422 -21.141 1 88.88 101 TRP A C 1
ATOM 811 O O . TRP A 1 101 ? 1.37 -25.703 -21.906 1 88.88 101 TRP A O 1
ATOM 821 N N . GLU A 1 102 ? 0.019 -27.469 -21.469 1 85.75 102 GLU A N 1
ATOM 822 C CA . GLU A 1 102 ? -0.224 -27.719 -22.891 1 85.75 102 GLU A CA 1
ATOM 823 C C . GLU A 1 102 ? -1.104 -26.625 -23.5 1 85.75 102 GLU A C 1
ATOM 825 O O . GLU A 1 102 ? -0.954 -26.297 -24.672 1 85.75 102 GLU A O 1
ATOM 830 N N . VAL A 1 103 ? -2.021 -26.109 -22.719 1 87.06 103 VAL A N 1
ATOM 831 C CA . VAL A 1 103 ? -2.893 -25.016 -23.141 1 87.06 103 VAL A CA 1
ATOM 832 C C . VAL A 1 103 ? -2.633 -23.781 -22.266 1 87.06 103 VAL A C 1
ATOM 834 O O . VAL A 1 103 ? -3.342 -23.547 -21.297 1 87.06 103 VAL A O 1
ATOM 837 N N . ASP A 1 104 ? -1.765 -22.953 -22.734 1 88.44 104 ASP A N 1
ATOM 838 C CA . ASP A 1 104 ? -1.36 -21.797 -21.953 1 88.44 104 ASP A CA 1
ATOM 839 C C . ASP A 1 104 ? -2.17 -20.562 -22.328 1 88.44 104 ASP A C 1
ATOM 841 O O . ASP A 1 104 ? -2.969 -20.594 -23.266 1 88.44 104 ASP A O 1
ATOM 845 N N . PHE A 1 105 ? -2.104 -19.547 -21.484 1 91.75 105 PHE A N 1
ATOM 846 C CA . PHE A 1 105 ? -2.766 -18.281 -21.766 1 91.75 105 PHE A CA 1
ATOM 847 C C . PHE A 1 105 ? -1.946 -17.438 -22.75 1 91.75 105 PHE A C 1
ATOM 849 O O . PHE A 1 105 ? -0.715 -17.422 -22.672 1 91.75 105 PHE A O 1
ATOM 856 N N . ALA A 1 106 ? -2.631 -16.781 -23.547 1 87.69 106 ALA A N 1
ATOM 857 C CA . ALA A 1 106 ? -1.938 -15.898 -24.484 1 87.69 106 ALA A CA 1
ATOM 858 C C . ALA A 1 106 ? -1.379 -14.672 -23.781 1 87.69 106 ALA A C 1
ATOM 860 O O . ALA A 1 106 ? -0.306 -14.18 -24.141 1 87.69 106 ALA A O 1
ATOM 861 N N . ASP A 1 107 ? -2.104 -14.172 -22.844 1 89 107 ASP A N 1
ATOM 862 C CA . ASP A 1 107 ? -1.69 -13.016 -22.047 1 89 107 ASP A CA 1
ATOM 863 C C . ASP A 1 107 ? -2.332 -13.047 -20.656 1 89 107 ASP A C 1
ATOM 865 O O . ASP A 1 107 ? -3.129 -13.938 -20.359 1 89 107 ASP A O 1
ATOM 869 N N . GLN A 1 108 ? -1.9 -12.117 -19.906 1 86.75 108 GLN A N 1
ATOM 870 C CA . GLN A 1 108 ? -2.373 -12.078 -18.531 1 86.75 108 GLN A CA 1
ATOM 871 C C . GLN A 1 108 ? -3.869 -11.781 -18.469 1 86.75 108 GLN A C 1
ATOM 873 O O . GLN A 1 108 ? -4.555 -12.219 -17.531 1 86.75 108 GLN A O 1
ATOM 878 N N . GLN A 1 109 ? -4.383 -11.039 -19.312 1 90.06 109 GLN A N 1
ATOM 879 C CA . GLN A 1 109 ? -5.812 -10.727 -19.328 1 90.06 109 GLN A CA 1
ATOM 880 C C . GLN A 1 109 ? -6.645 -12 -19.453 1 90.06 109 GLN A C 1
ATOM 882 O O . GLN A 1 109 ? -7.695 -12.125 -18.828 1 90.06 109 GLN A O 1
ATOM 887 N N . GLU A 1 110 ? -6.168 -12.906 -20.25 1 90 110 GLU A N 1
ATOM 888 C CA . GLU A 1 110 ? -6.871 -14.172 -20.438 1 90 110 GLU A CA 1
ATOM 889 C C . GLU A 1 110 ? -6.93 -14.969 -19.141 1 90 110 GLU A C 1
ATOM 891 O O . GLU A 1 110 ? -7.969 -15.539 -18.797 1 90 110 GLU A O 1
ATOM 896 N N . SER A 1 111 ? -5.793 -15 -18.484 1 90.56 111 SER A N 1
ATOM 897 C CA . SER A 1 111 ? -5.785 -15.727 -17.219 1 90.56 111 SER A CA 1
ATOM 898 C C . SER A 1 111 ? -6.723 -15.078 -16.203 1 90.56 111 SER A C 1
ATOM 900 O O . SER A 1 111 ? -7.387 -15.781 -15.438 1 90.56 111 SER A O 1
ATOM 902 N N . ASN A 1 112 ? -6.805 -13.773 -16.172 1 88.44 112 ASN A N 1
ATOM 903 C CA . ASN A 1 112 ? -7.723 -13.062 -15.281 1 88.44 112 ASN A CA 1
ATOM 904 C C . ASN A 1 112 ? -9.172 -13.453 -15.555 1 88.44 112 ASN A C 1
ATOM 906 O O . ASN A 1 112 ? -9.945 -13.695 -14.625 1 88.44 112 ASN A O 1
ATOM 910 N N . ILE A 1 113 ? -9.5 -13.5 -16.781 1 87.06 113 ILE A N 1
ATOM 911 C CA . ILE A 1 113 ? -10.867 -13.797 -17.203 1 87.06 113 ILE A CA 1
ATOM 912 C C . ILE A 1 113 ? -11.227 -15.227 -16.781 1 87.06 113 ILE A C 1
ATOM 914 O O . ILE A 1 113 ? -12.32 -15.469 -16.266 1 87.06 113 ILE A O 1
ATOM 918 N N . VAL A 1 114 ? -10.352 -16.125 -17.031 1 88.88 114 VAL A N 1
ATOM 919 C CA . VAL A 1 114 ? -10.602 -17.531 -16.688 1 88.88 114 VAL A CA 1
ATOM 920 C C . VAL A 1 114 ? -10.758 -17.672 -15.18 1 88.88 114 VAL A C 1
ATOM 922 O O . VAL A 1 114 ? -11.594 -18.438 -14.703 1 88.88 114 VAL A O 1
ATOM 925 N N . GLY A 1 115 ? -9.922 -16.953 -14.445 1 88.5 115 GLY A N 1
ATOM 926 C CA . GLY A 1 115 ? -10.078 -16.938 -13 1 88.5 115 GLY A CA 1
ATOM 927 C C . GLY A 1 115 ? -11.453 -16.453 -12.555 1 88.5 115 GLY A C 1
ATOM 928 O O . GLY A 1 115 ? -12.062 -17.062 -11.664 1 88.5 115 GLY A O 1
ATOM 929 N N . GLU A 1 116 ? -11.867 -15.461 -13.172 1 86.5 116 GLU A N 1
ATOM 930 C CA . GLU A 1 116 ? -13.188 -14.922 -12.852 1 86.5 116 GLU A CA 1
ATOM 931 C C . GLU A 1 116 ? -14.289 -15.914 -13.234 1 86.5 116 GLU A C 1
ATOM 933 O O . GLU A 1 116 ? -15.273 -16.062 -12.508 1 86.5 116 GLU A O 1
ATOM 938 N N . ASP A 1 117 ? -14.141 -16.5 -14.375 1 86.56 117 ASP A N 1
ATOM 939 C CA . ASP A 1 117 ? -15.109 -17.516 -14.812 1 86.56 117 ASP A CA 1
ATOM 940 C C . ASP A 1 117 ? -15.227 -18.641 -13.797 1 86.56 117 ASP A C 1
ATOM 942 O O . ASP A 1 117 ? -16.328 -19.141 -13.539 1 86.56 117 ASP A O 1
ATOM 946 N N . LEU A 1 118 ? -14.164 -19.016 -13.367 1 88.81 118 LEU A N 1
ATOM 947 C CA . LEU A 1 118 ? -14.141 -20.094 -12.383 1 88.81 118 LEU A CA 1
ATOM 948 C C . LEU A 1 118 ? -14.867 -19.672 -11.109 1 88.81 118 LEU A C 1
ATOM 950 O O . LEU A 1 118 ? -15.602 -20.484 -10.523 1 88.81 118 LEU A O 1
ATOM 954 N N . GLU A 1 119 ? -14.633 -18.438 -10.664 1 87.38 119 GLU A N 1
ATOM 955 C CA . GLU A 1 119 ? -15.32 -17.906 -9.484 1 87.38 119 GLU A CA 1
ATOM 956 C C . GLU A 1 119 ? -16.844 -17.984 -9.656 1 87.38 119 GLU A C 1
ATOM 958 O O . GLU A 1 119 ? -17.547 -18.453 -8.766 1 87.38 119 GLU A O 1
ATOM 963 N N . VAL A 1 120 ? -17.25 -17.609 -10.797 1 84.88 120 VAL A N 1
ATOM 964 C CA . VAL A 1 120 ? -18.672 -17.516 -11.078 1 84.88 120 VAL A CA 1
ATOM 965 C C . VAL A 1 120 ? -19.266 -18.922 -11.203 1 84.88 120 VAL A C 1
ATOM 967 O O . VAL A 1 120 ? -20.359 -19.188 -10.703 1 84.88 120 VAL A O 1
ATOM 970 N N . THR A 1 121 ? -18.625 -19.719 -11.867 1 83.88 121 THR A N 1
ATOM 971 C CA . THR A 1 121 ? -19.094 -21.062 -12.125 1 83.88 121 THR A CA 1
ATOM 972 C C . THR A 1 121 ? -19.219 -21.859 -10.828 1 83.88 121 THR A C 1
ATOM 974 O O . THR A 1 121 ? -20.188 -22.594 -10.641 1 83.88 121 THR A O 1
ATOM 977 N N . LEU A 1 122 ? -18.281 -21.703 -9.961 1 87.25 122 LEU A N 1
ATOM 978 C CA . LEU A 1 122 ? -18.25 -22.484 -8.727 1 87.25 122 LEU A CA 1
ATOM 979 C C . LEU A 1 122 ? -18.984 -21.766 -7.605 1 87.25 122 LEU A C 1
ATOM 981 O O . LEU A 1 122 ? -19.297 -22.375 -6.578 1 87.25 122 LEU A O 1
ATOM 985 N N . GLY A 1 123 ? -19.188 -20.516 -7.797 1 82 123 GLY A N 1
ATOM 986 C CA . GLY A 1 123 ? -19.797 -19.719 -6.734 1 82 123 GLY A CA 1
ATOM 987 C C . GLY A 1 123 ? -18.875 -19.516 -5.551 1 82 123 GLY A C 1
ATOM 988 O O . GLY A 1 123 ? -19.312 -19.562 -4.398 1 82 123 GLY A O 1
ATOM 989 N N . MET A 1 124 ? -17.578 -19.453 -5.836 1 86.31 124 MET A N 1
ATOM 990 C CA . MET A 1 124 ? -16.547 -19.25 -4.816 1 86.31 124 MET A CA 1
ATOM 991 C C . MET A 1 124 ? -15.625 -18.094 -5.211 1 86.31 124 MET A C 1
ATOM 993 O O . MET A 1 124 ? -15.445 -17.828 -6.398 1 86.31 124 MET A O 1
ATOM 997 N N . THR A 1 125 ? -15.109 -17.469 -4.152 1 87.12 125 THR A N 1
ATOM 998 C CA . THR A 1 125 ? -14.148 -16.406 -4.438 1 87.12 125 THR A CA 1
ATOM 999 C C . THR A 1 125 ? -12.805 -16.984 -4.852 1 87.12 125 THR A C 1
ATOM 1001 O O . THR A 1 125 ? -12.469 -18.125 -4.48 1 87.12 125 THR A O 1
ATOM 1004 N N . ARG A 1 126 ? -12.094 -16.281 -5.652 1 88.44 126 ARG A N 1
ATOM 1005 C CA . ARG A 1 126 ? -10.781 -16.766 -6.074 1 88.44 126 ARG A CA 1
ATOM 1006 C C . ARG A 1 126 ? -9.867 -16.969 -4.875 1 88.44 126 ARG A C 1
ATOM 1008 O O . ARG A 1 126 ? -9.023 -17.875 -4.879 1 88.44 126 ARG A O 1
ATOM 1015 N N . GLU A 1 127 ? -10.055 -16.203 -3.838 1 87.19 127 GLU A N 1
ATOM 1016 C CA . GLU A 1 127 ? -9.266 -16.344 -2.619 1 87.19 127 GLU A CA 1
ATOM 1017 C C . GLU A 1 127 ? -9.492 -17.703 -1.975 1 87.19 127 GLU A C 1
ATOM 1019 O O . GLU A 1 127 ? -8.555 -18.328 -1.474 1 87.19 127 GLU A O 1
ATOM 1024 N N . GLU A 1 128 ? -10.672 -18.141 -2.047 1 87.62 128 GLU A N 1
ATOM 1025 C CA . GLU A 1 128 ? -11.008 -19.453 -1.515 1 87.62 128 GLU A CA 1
ATOM 1026 C C . GLU A 1 128 ? -10.367 -20.562 -2.342 1 87.62 128 GLU A C 1
ATOM 1028 O O . GLU A 1 128 ? -10.164 -21.672 -1.848 1 87.62 128 GLU A O 1
ATOM 1033 N N . LEU A 1 129 ? -10.094 -20.234 -3.572 1 91.06 129 LEU A N 1
ATOM 1034 C CA . LEU A 1 129 ? -9.508 -21.203 -4.488 1 91.06 129 LEU A CA 1
ATOM 1035 C C . LEU A 1 129 ? -7.984 -21.125 -4.461 1 91.06 129 LEU A C 1
ATOM 1037 O O . LEU A 1 129 ? -7.309 -21.797 -5.246 1 91.06 129 LEU A O 1
ATOM 1041 N N . GLY A 1 130 ? -7.512 -20.25 -3.619 1 90.38 130 GLY A N 1
ATOM 1042 C CA . GLY A 1 130 ? -6.066 -20.141 -3.473 1 90.38 130 GLY A CA 1
ATOM 1043 C C . GLY A 1 130 ? -5.449 -19.125 -4.41 1 90.38 130 GLY A C 1
ATOM 1044 O O . GLY A 1 130 ? -4.227 -19 -4.484 1 90.38 130 GLY A O 1
ATOM 1045 N N . LEU A 1 131 ? -6.246 -18.438 -5.117 1 90.94 131 LEU A N 1
ATOM 1046 C CA . LEU A 1 131 ? -5.773 -17.375 -5.996 1 90.94 131 LEU A CA 1
ATOM 1047 C C . LEU A 1 131 ? -5.898 -16.016 -5.32 1 90.94 131 LEU A C 1
ATOM 1049 O O . LEU A 1 131 ? -6.996 -15.602 -4.953 1 90.94 131 LEU A O 1
ATOM 1053 N N . MET A 1 132 ? -4.758 -15.406 -5.176 1 87.69 132 MET A N 1
ATOM 1054 C CA . MET A 1 132 ? -4.73 -14.172 -4.402 1 87.69 132 MET A CA 1
ATOM 1055 C C . MET A 1 132 ? -4.523 -12.961 -5.309 1 87.69 132 MET A C 1
ATOM 1057 O O . MET A 1 132 ? -3.938 -13.086 -6.387 1 87.69 132 MET A O 1
ATOM 1061 N N . PRO A 1 133 ? -5.113 -11.875 -4.797 1 78.12 133 PRO A N 1
ATOM 1062 C CA . PRO A 1 133 ? -4.773 -10.641 -5.504 1 78.12 133 PRO A CA 1
ATOM 1063 C C . PRO A 1 133 ? -3.322 -10.211 -5.277 1 78.12 133 PRO A C 1
ATOM 1065 O O . PRO A 1 133 ? -2.676 -10.688 -4.34 1 78.12 133 PRO A O 1
ATOM 1068 N N . GLU A 1 134 ? -2.879 -9.32 -6.164 1 71.75 134 GLU A N 1
ATOM 1069 C CA . GLU A 1 134 ? -1.529 -8.789 -6.008 1 71.75 134 GLU A CA 1
ATOM 1070 C C . GLU A 1 134 ? -1.489 -7.691 -4.953 1 71.75 134 GLU A C 1
ATOM 1072 O O . GLU A 1 134 ? -0.481 -7.52 -4.266 1 71.75 134 GLU A O 1
ATOM 1077 N N . GLU A 1 135 ? -2.6 -7.086 -4.746 1 69.12 135 GLU A N 1
ATOM 1078 C CA . GLU A 1 135 ? -2.643 -5.906 -3.889 1 69.12 135 GLU A CA 1
ATOM 1079 C C . GLU A 1 135 ? -2.811 -6.293 -2.422 1 69.12 135 GLU A C 1
ATOM 1081 O O . GLU A 1 135 ? -3.467 -7.285 -2.109 1 69.12 135 GLU A O 1
ATOM 1086 N N . ASP A 1 136 ? -2.141 -5.441 -1.584 1 71.94 136 ASP A N 1
ATOM 1087 C CA . ASP A 1 136 ? -2.248 -5.68 -0.147 1 71.94 136 ASP A CA 1
ATOM 1088 C C . ASP A 1 136 ? -3.504 -5.023 0.425 1 71.94 136 ASP A C 1
ATOM 1090 O O . ASP A 1 136 ? -4.078 -4.125 -0.195 1 71.94 136 ASP A O 1
ATOM 1094 N N . GLY A 1 137 ? -3.887 -5.68 1.504 1 72.94 137 GLY A N 1
ATOM 1095 C CA . GLY A 1 137 ? -4.992 -5.07 2.227 1 72.94 137 GLY A CA 1
ATOM 1096 C C . GLY A 1 137 ? -4.609 -3.771 2.912 1 72.94 137 GLY A C 1
ATOM 1097 O O . GLY A 1 137 ? -3.486 -3.291 2.762 1 72.94 137 GLY A O 1
ATOM 1098 N N . ALA A 1 138 ? -5.609 -3.154 3.467 1 86.31 138 ALA A N 1
ATOM 1099 C CA . ALA A 1 138 ? -5.422 -1.872 4.141 1 86.31 138 ALA A CA 1
ATOM 1100 C C . ALA A 1 138 ? -5 -2.07 5.594 1 86.31 138 ALA A C 1
ATOM 1102 O O . ALA A 1 138 ? -4.789 -3.201 6.035 1 86.31 138 ALA A O 1
ATOM 1103 N N . SER A 1 139 ? -4.812 -1.022 6.348 1 92.19 139 SER A N 1
ATOM 1104 C CA . SER A 1 139 ? -4.336 -1.019 7.727 1 92.19 139 SER A CA 1
ATOM 1105 C C . SER A 1 139 ? -5.488 -0.87 8.711 1 92.19 139 SER A C 1
ATOM 1107 O O . SER A 1 139 ? -6.461 -0.164 8.438 1 92.19 139 SER A O 1
ATOM 1109 N N . VAL A 1 140 ? -5.336 -1.573 9.828 1 96.44 140 VAL A N 1
ATOM 1110 C CA . VAL A 1 140 ? -6.324 -1.526 10.906 1 96.44 140 VAL A CA 1
ATOM 1111 C C . VAL A 1 140 ? -5.645 -1.146 12.219 1 96.44 140 VAL A C 1
ATOM 1113 O O . VAL A 1 140 ? -4.574 -1.664 12.539 1 96.44 140 VAL A O 1
ATOM 1116 N N . TYR A 1 141 ? -6.254 -0.222 12.914 1 96.88 141 TYR A N 1
ATOM 1117 C CA . TYR A 1 141 ? -5.746 0.18 14.219 1 96.88 141 TYR A CA 1
ATOM 1118 C C . TYR A 1 141 ? -6.875 0.279 15.234 1 96.88 141 TYR A C 1
ATOM 1120 O O . TYR A 1 141 ? -7.91 0.895 14.969 1 96.88 141 TYR A O 1
ATOM 1128 N N . GLY A 1 142 ? -6.66 -0.351 16.359 1 97.25 142 GLY A N 1
ATOM 1129 C CA . GLY A 1 142 ? -7.648 -0.354 17.438 1 97.25 142 GLY A CA 1
ATOM 1130 C C . GLY A 1 142 ? -7.617 -1.614 18.266 1 97.25 142 GLY A C 1
ATOM 1131 O O . GLY A 1 142 ? -6.836 -2.529 18 1 97.25 142 GLY A O 1
ATOM 1132 N N . ALA A 1 143 ? -8.438 -1.696 19.328 1 97.25 143 ALA A N 1
ATOM 1133 C CA . ALA A 1 143 ? -8.461 -2.822 20.266 1 97.25 143 ALA A CA 1
ATOM 1134 C C . ALA A 1 143 ? -9.117 -4.047 19.625 1 97.25 143 ALA A C 1
ATOM 1136 O O . ALA A 1 143 ? -10.281 -4.348 19.891 1 97.25 143 ALA A O 1
ATOM 1137 N N . LEU A 1 144 ? -8.398 -4.688 18.812 1 97.44 144 LEU A N 1
ATOM 1138 C CA . LEU A 1 144 ? -8.797 -5.906 18.125 1 97.44 144 LEU A CA 1
ATOM 1139 C C . LEU A 1 144 ? -7.676 -6.941 18.156 1 97.44 144 LEU A C 1
ATOM 1141 O O . LEU A 1 144 ? -6.508 -6.605 17.938 1 97.44 144 LEU A O 1
ATOM 1145 N N . THR A 1 145 ? -7.953 -8.102 18.562 1 97.5 145 THR A N 1
ATOM 1146 C CA . THR A 1 145 ? -7.02 -9.219 18.516 1 97.5 145 THR A CA 1
ATOM 1147 C C . THR A 1 145 ? -7.473 -10.266 17.516 1 97.5 145 THR A C 1
ATOM 1149 O O . THR A 1 145 ? -8.617 -10.727 17.562 1 97.5 145 THR A O 1
ATOM 1152 N N . VAL A 1 146 ? -6.59 -10.555 16.609 1 96.69 146 VAL A N 1
ATOM 1153 C CA . VAL A 1 146 ? -6.895 -11.555 15.594 1 96.69 146 VAL A CA 1
ATOM 1154 C C . VAL A 1 146 ? -5.906 -12.711 15.695 1 96.69 146 VAL A C 1
ATOM 1156 O O . VAL A 1 146 ? -4.84 -12.578 16.297 1 96.69 146 VAL A O 1
ATOM 1159 N N . ARG A 1 147 ? -6.312 -13.805 15.203 1 96.31 147 ARG A N 1
ATOM 1160 C CA . ARG A 1 147 ? -5.449 -14.977 15.164 1 96.31 147 ARG A CA 1
ATOM 1161 C C . ARG A 1 147 ? -5.25 -15.461 13.727 1 96.31 147 ARG A C 1
ATOM 1163 O O . ARG A 1 147 ? -6.223 -15.703 13.008 1 96.31 147 ARG A O 1
ATOM 1170 N N . GLU A 1 148 ? -4.086 -15.453 13.266 1 91.94 148 GLU A N 1
ATOM 1171 C CA . GLU A 1 148 ? -3.678 -16.016 11.984 1 91.94 148 GLU A CA 1
ATOM 1172 C C . GLU A 1 148 ? -2.865 -17.297 12.172 1 91.94 148 GLU A C 1
ATOM 1174 O O . GLU A 1 148 ? -1.674 -17.234 12.484 1 91.94 148 GLU A O 1
ATOM 1179 N N . GLY A 1 149 ? -3.453 -18.391 11.867 1 86.75 149 GLY A N 1
ATOM 1180 C CA . GLY A 1 149 ? -2.785 -19.641 12.195 1 86.75 149 GLY A CA 1
ATOM 1181 C C . GLY A 1 149 ? -2.525 -19.797 13.68 1 86.75 149 GLY A C 1
ATOM 1182 O O . GLY A 1 149 ? -3.455 -19.75 14.492 1 86.75 149 GLY A O 1
ATOM 1183 N N . ASP A 1 150 ? -1.204 -19.797 14 1 87.5 150 ASP A N 1
ATOM 1184 C CA . ASP A 1 150 ? -0.853 -20.031 15.398 1 87.5 150 ASP A CA 1
ATOM 1185 C C . ASP A 1 150 ? -0.411 -18.75 16.078 1 87.5 150 ASP A C 1
ATOM 1187 O O . ASP A 1 150 ? 0.032 -18.766 17.234 1 87.5 150 ASP A O 1
ATOM 1191 N N . ILE A 1 151 ? -0.619 -17.672 15.422 1 91.25 151 ILE A N 1
ATOM 1192 C CA . ILE A 1 151 ? -0.13 -16.438 16 1 91.25 151 ILE A CA 1
ATOM 1193 C C . ILE A 1 151 ? -1.308 -15.508 16.312 1 91.25 151 ILE A C 1
ATOM 1195 O O . ILE A 1 151 ? -2.252 -15.414 15.523 1 91.25 151 ILE A O 1
ATOM 1199 N N . GLU A 1 152 ? -1.215 -14.977 17.469 1 94.75 152 GLU A N 1
ATOM 1200 C CA . GLU A 1 152 ? -2.188 -13.953 17.844 1 94.75 152 GLU A CA 1
ATOM 1201 C C . GLU A 1 152 ? -1.617 -12.555 17.656 1 94.75 152 GLU A C 1
ATOM 1203 O O . GLU A 1 152 ? -0.477 -12.281 18.031 1 94.75 152 GLU A O 1
ATOM 1208 N N . ILE A 1 153 ? -2.408 -11.742 17.031 1 94.81 153 ILE A N 1
ATOM 1209 C CA . ILE A 1 153 ? -1.949 -10.398 16.688 1 94.81 153 ILE A CA 1
ATOM 1210 C C . ILE A 1 153 ? -2.854 -9.359 17.359 1 94.81 153 ILE A C 1
ATOM 1212 O O . ILE A 1 153 ? -4.078 -9.398 17.188 1 94.81 153 ILE A O 1
ATOM 1216 N N . ASP A 1 154 ? -2.234 -8.5 18.109 1 95 154 ASP A N 1
ATOM 1217 C CA . ASP A 1 154 ? -2.922 -7.359 18.703 1 95 154 ASP A CA 1
ATOM 1218 C C . ASP A 1 154 ? -2.77 -6.113 17.844 1 95 154 ASP A C 1
ATOM 1220 O O . ASP A 1 154 ? -1.676 -5.551 17.734 1 95 154 ASP A O 1
ATOM 1224 N N . ALA A 1 155 ? -3.875 -5.629 17.281 1 94.44 155 ALA A N 1
ATOM 1225 C CA . ALA A 1 155 ? -3.848 -4.523 16.328 1 94.44 155 ALA A CA 1
ATOM 1226 C C . ALA A 1 155 ? -3.355 -3.238 17 1 94.44 155 ALA A C 1
ATOM 1228 O O . ALA A 1 155 ? -2.803 -2.361 16.328 1 94.44 155 ALA A O 1
ATOM 1229 N N . LEU A 1 156 ? -3.494 -3.07 18.297 1 93.75 156 LEU A N 1
ATOM 1230 C CA . LEU A 1 156 ? -3.008 -1.902 19.016 1 93.75 156 LEU A CA 1
ATOM 1231 C C . LEU A 1 156 ? -1.499 -1.984 19.234 1 93.75 156 LEU A C 1
ATOM 1233 O O . LEU A 1 156 ? -0.853 -0.975 19.531 1 93.75 156 LEU A O 1
ATOM 1237 N N . ARG A 1 157 ? -0.997 -3.15 19.062 1 91.06 157 ARG A N 1
ATOM 1238 C CA . ARG A 1 157 ? 0.424 -3.354 19.328 1 91.06 157 ARG A CA 1
ATOM 1239 C C . ARG A 1 157 ? 1.169 -3.711 18.047 1 91.06 157 ARG A C 1
ATOM 1241 O O . ARG A 1 157 ? 2.209 -4.371 18.094 1 91.06 157 ARG A O 1
ATOM 1248 N N . SER A 1 158 ? 0.608 -3.389 16.953 1 89.69 158 SER A N 1
ATOM 1249 C CA . SER A 1 158 ? 1.223 -3.682 15.656 1 89.69 158 SER A CA 1
ATOM 1250 C C . SER A 1 158 ? 1.962 -2.467 15.109 1 89.69 158 SER A C 1
ATOM 1252 O O . SER A 1 158 ? 2.398 -2.467 13.953 1 89.69 158 SER A O 1
ATOM 1254 N N . GLY A 1 159 ? 2.113 -1.428 15.938 1 87.75 159 GLY A N 1
ATOM 1255 C CA . GLY A 1 159 ? 2.754 -0.202 15.492 1 87.75 159 GLY A CA 1
ATOM 1256 C C . GLY A 1 159 ? 1.766 0.87 15.07 1 87.75 159 GLY A C 1
ATOM 1257 O O . GLY A 1 159 ? 0.584 0.584 14.867 1 87.75 159 GLY A O 1
ATOM 1258 N N . LYS A 1 160 ? 2.275 2.033 14.828 1 85.06 160 LYS A N 1
ATOM 1259 C CA . LYS A 1 160 ? 1.42 3.174 14.516 1 85.06 160 LYS A CA 1
ATOM 1260 C C . LYS A 1 160 ? 0.827 3.047 13.117 1 85.06 160 LYS A C 1
ATOM 1262 O O . LYS A 1 160 ? -0.195 3.664 12.812 1 85.06 160 LYS A O 1
ATOM 1267 N N . SER A 1 161 ? 1.499 2.256 12.312 1 87.62 161 SER A N 1
ATOM 1268 C CA . SER A 1 161 ? 1.005 2.061 10.953 1 87.62 161 SER A CA 1
ATOM 1269 C C . SER A 1 161 ? -0.11 1.021 10.914 1 87.62 161 SER A C 1
ATOM 1271 O O . SER A 1 161 ? -0.783 0.863 9.891 1 87.62 161 SER A O 1
ATOM 1273 N N . GLY A 1 162 ? -0.312 0.292 12.008 1 90.69 162 GLY A N 1
ATOM 1274 C CA . GLY A 1 162 ? -1.47 -0.575 12.164 1 90.69 162 GLY A CA 1
ATOM 1275 C C . GLY A 1 162 ? -1.225 -1.99 11.672 1 90.69 162 GLY A C 1
ATOM 1276 O O . GLY A 1 162 ? -0.145 -2.299 11.164 1 90.69 162 GLY A O 1
ATOM 1277 N N . TYR A 1 163 ? -2.209 -2.797 11.93 1 93 163 TYR A N 1
ATOM 1278 C CA . TYR A 1 163 ? -2.254 -4.176 11.453 1 93 163 TYR A CA 1
ATOM 1279 C C . TYR A 1 163 ? -2.654 -4.23 9.984 1 93 163 TYR A C 1
ATOM 1281 O O . TYR A 1 163 ? -3.639 -3.611 9.578 1 93 163 TYR A O 1
ATOM 1289 N N . ASN A 1 164 ? -1.877 -4.965 9.172 1 91.5 164 ASN A N 1
ATOM 1290 C CA . ASN A 1 164 ? -2.211 -5.137 7.762 1 91.5 164 ASN A CA 1
ATOM 1291 C C . ASN A 1 164 ? -3.203 -6.277 7.559 1 91.5 164 ASN A C 1
ATOM 1293 O O . ASN A 1 164 ? -2.947 -7.41 7.973 1 91.5 164 ASN A O 1
ATOM 1297 N N . ILE A 1 165 ? -4.211 -5.934 6.812 1 92.19 165 ILE A N 1
ATOM 1298 C CA . ILE A 1 165 ? -5.23 -6.949 6.559 1 92.19 165 ILE A CA 1
ATOM 1299 C C . ILE A 1 165 ? -4.66 -8.039 5.652 1 92.19 165 ILE A C 1
ATOM 1301 O O . ILE A 1 165 ? -4.141 -7.742 4.57 1 92.19 165 ILE A O 1
ATOM 1305 N N . SER A 1 166 ? -4.836 -9.211 6.117 1 88.06 166 SER A N 1
ATOM 1306 C CA . SER A 1 166 ? -4.332 -10.352 5.355 1 88.06 166 SER A CA 1
ATOM 1307 C C . SER A 1 166 ? -5.133 -10.555 4.074 1 88.06 166 SER A C 1
ATOM 1309 O O . SER A 1 166 ? -6.355 -10.414 4.07 1 88.06 166 SER A O 1
ATOM 1311 N N . PRO A 1 167 ? -4.391 -10.922 3.02 1 84.44 167 PRO A N 1
ATOM 1312 C CA . PRO A 1 167 ? -5.145 -11.273 1.814 1 84.44 167 PRO A CA 1
ATOM 1313 C C . PRO A 1 167 ? -6.043 -12.492 2.018 1 84.44 167 PRO A C 1
ATOM 1315 O O . PRO A 1 167 ? -7.012 -12.68 1.276 1 84.44 167 PRO A O 1
ATOM 1318 N N . THR A 1 168 ? -5.703 -13.289 3.016 1 84.88 168 THR A N 1
ATOM 1319 C CA . THR A 1 168 ? -6.516 -14.453 3.359 1 84.88 168 THR A CA 1
ATOM 1320 C C . THR A 1 168 ? -7.344 -14.18 4.613 1 84.88 168 THR A C 1
ATOM 1322 O O . THR A 1 168 ? -7.312 -14.969 5.566 1 84.88 168 THR A O 1
ATOM 1325 N N . ILE A 1 169 ? -8.047 -13.195 4.57 1 88.69 169 ILE A N 1
ATOM 1326 C CA . ILE A 1 169 ? -8.797 -12.703 5.719 1 88.69 169 ILE A CA 1
ATOM 1327 C C . ILE A 1 169 ? -9.812 -13.75 6.168 1 88.69 169 ILE A C 1
ATOM 1329 O O . ILE A 1 169 ? -10.156 -13.82 7.352 1 88.69 169 ILE A O 1
ATOM 1333 N N . ASP A 1 170 ? -10.25 -14.625 5.312 1 87.56 170 ASP A N 1
ATOM 1334 C CA . ASP A 1 170 ? -11.219 -15.656 5.66 1 87.56 170 ASP A CA 1
ATOM 1335 C C . ASP A 1 170 ? -10.586 -16.719 6.559 1 87.56 170 ASP A C 1
ATOM 1337 O O . ASP A 1 170 ? -11.297 -17.469 7.227 1 87.56 170 ASP A O 1
ATOM 1341 N N . GLU A 1 171 ? -9.289 -16.734 6.535 1 86.31 171 GLU A N 1
ATOM 1342 C CA . GLU A 1 171 ? -8.578 -17.672 7.395 1 86.31 171 GLU A CA 1
ATOM 1343 C C . GLU A 1 171 ? -8.234 -17.031 8.742 1 86.31 171 GLU A C 1
ATOM 1345 O O . GLU A 1 171 ? -7.73 -17.703 9.641 1 86.31 171 GLU A O 1
ATOM 1350 N N . VAL A 1 172 ? -8.516 -15.812 8.883 1 92.19 172 VAL A N 1
ATOM 1351 C CA . VAL A 1 172 ? -8.211 -15.078 10.102 1 92.19 172 VAL A CA 1
ATOM 1352 C C . VAL A 1 172 ? -9.375 -15.18 11.078 1 92.19 172 VAL A C 1
ATOM 1354 O O . VAL A 1 172 ? -10.539 -15.078 10.688 1 92.19 172 VAL A O 1
ATOM 1357 N N . GLU A 1 173 ? -9.07 -15.461 12.297 1 96.06 173 GLU A N 1
ATOM 1358 C CA . GLU A 1 173 ? -10.094 -15.539 13.344 1 96.06 173 GLU A CA 1
ATOM 1359 C C . GLU A 1 173 ? -10.086 -14.297 14.219 1 96.06 173 GLU A C 1
ATOM 1361 O O . GLU A 1 173 ? -9.023 -13.828 14.641 1 96.06 173 GLU A O 1
ATOM 1366 N N . PHE A 1 174 ? -11.258 -13.758 14.43 1 96.88 174 PHE A N 1
ATOM 1367 C CA . PHE A 1 174 ? -11.391 -12.688 15.406 1 96.88 174 PHE A CA 1
ATOM 1368 C C . PHE A 1 174 ? -11.469 -13.242 16.812 1 96.88 174 PHE A C 1
ATOM 1370 O O . PHE A 1 174 ? -12.445 -13.898 17.188 1 96.88 174 PHE A O 1
ATOM 1377 N N . VAL A 1 175 ? -10.477 -12.969 17.641 1 97.25 175 VAL A N 1
ATOM 1378 C CA . VAL A 1 175 ? -10.352 -13.578 18.953 1 97.25 175 VAL A CA 1
ATOM 1379 C C . VAL A 1 175 ? -11.039 -12.695 20 1 97.25 175 VAL A C 1
ATOM 1381 O O . VAL A 1 175 ? -11.719 -13.203 20.891 1 97.25 175 VAL A O 1
ATOM 1384 N N . ASP A 1 176 ? -10.727 -11.43 19.953 1 96.38 176 ASP A N 1
ATOM 1385 C CA . ASP A 1 176 ? -11.25 -10.492 20.938 1 96.38 176 ASP A CA 1
ATOM 1386 C C . ASP A 1 176 ? -11.258 -9.07 20.406 1 96.38 176 ASP A C 1
ATOM 1388 O O . ASP A 1 176 ? -10.547 -8.75 19.453 1 96.38 176 ASP A O 1
ATOM 1392 N N . HIS A 1 177 ? -12.227 -8.336 20.922 1 96.88 177 HIS A N 1
ATOM 1393 C CA . HIS A 1 177 ? -12.258 -6.914 20.609 1 96.88 177 HIS A CA 1
ATOM 1394 C C . HIS A 1 177 ? -12.82 -6.105 21.766 1 96.88 177 HIS A C 1
ATOM 1396 O O . HIS A 1 177 ? -13.562 -6.637 22.594 1 96.88 177 HIS A O 1
ATOM 1402 N N . ASP A 1 178 ? -12.414 -4.902 21.922 1 97.38 178 ASP A N 1
ATOM 1403 C CA . ASP A 1 178 ? -12.93 -3.971 22.922 1 97.38 178 ASP A CA 1
ATOM 1404 C C . ASP A 1 178 ? -13.266 -2.621 22.281 1 97.38 178 ASP A C 1
ATOM 1406 O O . ASP A 1 178 ? -12.766 -1.584 22.734 1 97.38 178 ASP A O 1
ATOM 1410 N N . VAL A 1 179 ? -14.055 -2.674 21.203 1 98 179 VAL A N 1
ATOM 1411 C CA . VAL A 1 179 ? -14.469 -1.459 20.5 1 98 179 VAL A CA 1
ATOM 1412 C C . VAL A 1 179 ? -15.977 -1.493 20.25 1 98 179 VAL A C 1
ATOM 1414 O O . VAL A 1 179 ? -16.594 -2.557 20.328 1 98 179 VAL A O 1
ATOM 1417 N N . GLU A 1 180 ? -16.516 -0.36 19.906 1 97.69 180 GLU A N 1
ATOM 1418 C CA . GLU A 1 180 ? -17.969 -0.264 19.766 1 97.69 180 GLU A CA 1
ATOM 1419 C C . GLU A 1 180 ? -18.344 0.04 18.312 1 97.69 180 GLU A C 1
ATOM 1421 O O . GLU A 1 180 ? -19.5 -0.12 17.922 1 97.69 180 GLU A O 1
ATOM 1426 N N . ARG A 1 181 ? -17.406 0.426 17.547 1 98.12 181 ARG A N 1
ATOM 1427 C CA . ARG A 1 181 ? -17.719 0.793 16.172 1 98.12 181 ARG A CA 1
ATOM 1428 C C . ARG A 1 181 ? -16.469 0.72 15.289 1 98.12 181 ARG A C 1
ATOM 1430 O O . ARG A 1 181 ? -15.367 0.491 15.789 1 98.12 181 ARG A O 1
ATOM 1437 N N . VAL A 1 182 ? -16.703 0.791 14.008 1 98.38 182 VAL A N 1
ATOM 1438 C CA . VAL A 1 182 ? -15.625 0.832 13.016 1 98.38 182 VAL A CA 1
ATOM 1439 C C . VAL A 1 182 ? -15.711 2.133 12.219 1 98.38 182 VAL A C 1
ATOM 1441 O O . VAL A 1 182 ? -16.797 2.541 11.797 1 98.38 182 VAL A O 1
ATOM 1444 N N . ILE A 1 183 ? -14.594 2.795 12.117 1 98.25 183 ILE A N 1
ATOM 1445 C CA . ILE A 1 183 ? -14.484 3.979 11.266 1 98.25 183 ILE A CA 1
ATOM 1446 C C . ILE A 1 183 ? -13.484 3.721 10.148 1 98.25 183 ILE A C 1
ATOM 1448 O O . ILE A 1 183 ? -12.289 3.58 10.398 1 98.25 183 ILE A O 1
ATOM 1452 N N . ALA A 1 184 ? -13.992 3.627 8.953 1 98.06 184 ALA A N 1
ATOM 1453 C CA . ALA A 1 184 ? -13.148 3.391 7.781 1 98.06 184 ALA A CA 1
ATOM 1454 C C . ALA A 1 184 ? -12.906 4.684 7.008 1 98.06 184 ALA A C 1
ATOM 1456 O O . ALA A 1 184 ? -13.859 5.363 6.609 1 98.06 184 ALA A O 1
ATOM 1457 N N . VAL A 1 185 ? -11.656 4.992 6.805 1 96.56 185 VAL A N 1
ATOM 1458 C CA . VAL A 1 185 ? -11.32 6.258 6.164 1 96.56 185 VAL A CA 1
ATOM 1459 C C . VAL A 1 185 ? -10.703 5.996 4.793 1 96.56 185 VAL A C 1
ATOM 1461 O O . VAL A 1 185 ? -9.984 5.012 4.605 1 96.56 185 VAL A O 1
ATOM 1464 N N . GLU A 1 186 ? -10.875 6.918 3.863 1 93.81 186 GLU A N 1
ATOM 1465 C CA . GLU A 1 186 ? -10.484 6.746 2.467 1 93.81 186 GLU A CA 1
ATOM 1466 C C . GLU A 1 186 ? -8.969 6.82 2.305 1 93.81 186 GLU A C 1
ATOM 1468 O O . GLU A 1 186 ? -8.375 5.969 1.644 1 93.81 186 GLU A O 1
ATOM 1473 N N . THR A 1 187 ? -8.344 7.84 2.863 1 90.12 187 THR A N 1
ATOM 1474 C CA . THR A 1 187 ? -6.926 8.086 2.631 1 90.12 187 THR A CA 1
ATOM 1475 C C . THR A 1 187 ? -6.098 7.637 3.832 1 90.12 187 THR A C 1
ATOM 1477 O O . THR A 1 187 ? -6.555 7.711 4.973 1 90.12 187 THR A O 1
ATOM 1480 N N . MET A 1 188 ? -4.906 7.27 3.574 1 88.69 188 MET A N 1
ATOM 1481 C CA . MET A 1 188 ? -4.004 6.871 4.652 1 88.69 188 MET A CA 1
ATOM 1482 C C . MET A 1 188 ? -3.562 8.086 5.465 1 88.69 188 MET A C 1
ATOM 1484 O O . MET A 1 188 ? -3.264 7.965 6.656 1 88.69 188 MET A O 1
ATOM 1488 N N . GLY A 1 189 ? -3.543 9.242 4.789 1 87.69 189 GLY A N 1
ATOM 1489 C CA . GLY A 1 189 ? -3.279 10.453 5.551 1 87.69 189 GLY A CA 1
ATOM 1490 C C . GLY A 1 189 ? -4.246 10.656 6.703 1 87.69 189 GLY A C 1
ATOM 1491 O O . GLY A 1 189 ? -3.838 11.016 7.809 1 87.69 189 GLY A O 1
ATOM 1492 N N . MET A 1 190 ? -5.449 10.492 6.387 1 92.12 190 MET A N 1
ATOM 1493 C CA . MET A 1 190 ? -6.473 10.617 7.426 1 92.12 190 MET A CA 1
ATOM 1494 C C . MET A 1 190 ? -6.359 9.477 8.438 1 92.12 190 MET A C 1
ATOM 1496 O O . MET A 1 190 ? -6.609 9.672 9.625 1 92.12 190 MET A O 1
ATOM 1500 N N . PHE A 1 191 ? -6.008 8.312 8.031 1 93.5 191 PHE A N 1
ATOM 1501 C CA . PHE A 1 191 ? -5.781 7.18 8.922 1 93.5 191 PHE A CA 1
ATOM 1502 C C . PHE A 1 191 ? -4.738 7.52 9.977 1 93.5 191 PHE A C 1
ATOM 1504 O O . PHE A 1 191 ? -4.977 7.348 11.18 1 93.5 191 PHE A O 1
ATOM 1511 N N . HIS A 1 192 ? -3.672 8.055 9.562 1 90.12 192 HIS A N 1
ATOM 1512 C CA . HIS A 1 192 ? -2.584 8.406 10.469 1 90.12 192 HIS A CA 1
ATOM 1513 C C . HIS A 1 192 ? -2.988 9.531 11.406 1 90.12 192 HIS A C 1
ATOM 1515 O O . HIS A 1 192 ? -2.598 9.539 12.578 1 90.12 192 HIS A O 1
ATOM 1521 N N . ARG A 1 193 ? -3.725 10.422 10.828 1 91.44 193 ARG A N 1
ATOM 1522 C CA . ARG A 1 193 ? -4.203 11.523 11.656 1 91.44 193 ARG A CA 1
ATOM 1523 C C . ARG A 1 193 ? -5.086 11.016 12.797 1 91.44 193 ARG A C 1
ATOM 1525 O O . ARG A 1 193 ? -4.914 11.414 13.945 1 91.44 193 ARG A O 1
ATOM 1532 N N . LEU A 1 194 ? -5.973 10.156 12.477 1 95.19 194 LEU A N 1
ATOM 1533 C CA . LEU A 1 194 ? -6.891 9.625 13.484 1 95.19 194 LEU A CA 1
ATOM 1534 C C . LEU A 1 194 ? -6.137 8.812 14.531 1 95.19 194 LEU A C 1
ATOM 1536 O O . LEU A 1 194 ? -6.461 8.883 15.719 1 95.19 194 LEU A O 1
ATOM 1540 N N . VAL A 1 195 ? -5.184 8.07 14.109 1 93 195 VAL A N 1
ATOM 1541 C CA . VAL A 1 195 ? -4.391 7.258 15.031 1 93 195 VAL A CA 1
ATOM 1542 C C . VAL A 1 195 ? -3.566 8.164 15.945 1 93 195 VAL A C 1
ATOM 1544 O O . VAL A 1 195 ? -3.504 7.945 17.156 1 93 195 VAL A O 1
ATOM 1547 N N . GLN A 1 196 ? -2.973 9.156 15.344 1 90.25 196 GLN A N 1
ATOM 1548 C CA . GLN A 1 196 ? -2.127 10.078 16.094 1 90.25 196 GLN A CA 1
ATOM 1549 C C . GLN A 1 196 ? -2.936 10.828 17.156 1 90.25 196 GLN A C 1
ATOM 1551 O O . GLN A 1 196 ? -2.443 11.094 18.25 1 90.25 196 GLN A O 1
ATOM 1556 N N . GLU A 1 197 ? -4.109 11.164 16.781 1 93.81 197 GLU A N 1
ATOM 1557 C CA . GLU A 1 197 ? -4.961 11.922 17.703 1 93.81 197 GLU A CA 1
ATOM 1558 C C . GLU A 1 197 ? -5.746 10.984 18.609 1 93.81 197 GLU A C 1
ATOM 1560 O O . GLU A 1 197 ? -6.672 11.422 19.297 1 93.81 197 GLU A O 1
ATOM 1565 N N . LYS A 1 198 ? -5.488 9.711 18.578 1 94.81 198 LYS A N 1
ATOM 1566 C CA . LYS A 1 198 ? -6.055 8.688 19.453 1 94.81 198 LYS A CA 1
ATOM 1567 C C . LYS A 1 198 ? -7.57 8.617 19.312 1 94.81 198 LYS A C 1
ATOM 1569 O O . LYS A 1 198 ? -8.297 8.508 20.297 1 94.81 198 LYS A O 1
ATOM 1574 N N . ALA A 1 199 ? -7.961 8.758 18.094 1 96.5 199 ALA A N 1
ATOM 1575 C CA . ALA A 1 199 ? -9.391 8.648 17.812 1 96.5 199 ALA A CA 1
ATOM 1576 C C . ALA A 1 199 ? -9.922 7.27 18.188 1 96.5 199 ALA A C 1
ATOM 1578 O O . ALA A 1 199 ? -11.086 7.137 18.578 1 96.5 199 ALA A O 1
ATOM 1579 N N . TYR A 1 200 ? -9.117 6.234 18.094 1 96.31 200 TYR A N 1
ATOM 1580 C CA . TYR A 1 200 ? -9.516 4.871 18.438 1 96.31 200 TYR A CA 1
ATOM 1581 C C . TYR A 1 200 ? -9.953 4.77 19.891 1 96.31 200 TYR A C 1
ATOM 1583 O O . TYR A 1 200 ? -10.875 4.016 20.219 1 96.31 200 TYR A O 1
ATOM 1591 N N . LYS A 1 201 ? -9.32 5.516 20.75 1 96.12 201 LYS A N 1
ATOM 1592 C CA . LYS A 1 201 ? -9.68 5.527 22.156 1 96.12 201 LYS A CA 1
ATOM 1593 C C . LYS A 1 201 ? -10.883 6.426 22.422 1 96.12 201 LYS A C 1
ATOM 1595 O O . LYS A 1 201 ? -11.812 6.039 23.125 1 96.12 201 LYS A O 1
ATOM 1600 N N . LYS A 1 202 ? -10.875 7.578 21.844 1 96.56 202 LYS A N 1
ATOM 1601 C CA . LYS A 1 202 ? -11.914 8.578 22.062 1 96.56 202 LYS A CA 1
ATOM 1602 C C . LYS A 1 202 ? -13.281 8.055 21.625 1 96.56 202 LYS A C 1
ATOM 1604 O O . LYS A 1 202 ? -14.289 8.32 22.281 1 96.56 202 LYS A O 1
ATOM 1609 N N . PHE A 1 203 ? -13.281 7.352 20.531 1 97.19 203 PHE A N 1
ATOM 1610 C CA . PHE A 1 203 ? -14.555 6.918 19.969 1 97.19 203 PHE A CA 1
ATOM 1611 C C . PHE A 1 203 ? -14.758 5.422 20.188 1 97.19 203 PHE A C 1
ATOM 1613 O O . PHE A 1 203 ? -15.703 4.84 19.656 1 97.19 203 PHE A O 1
ATOM 1620 N N . ASP A 1 204 ? -13.852 4.754 20.922 1 97.12 204 ASP A N 1
ATOM 1621 C CA . ASP A 1 204 ? -13.906 3.305 21.062 1 97.12 204 ASP A CA 1
ATOM 1622 C C . ASP A 1 204 ? -14.125 2.623 19.719 1 97.12 204 ASP A C 1
ATOM 1624 O O . ASP A 1 204 ? -15.078 1.861 19.547 1 97.12 204 ASP A O 1
ATOM 1628 N N . ALA A 1 205 ? -13.203 2.941 18.828 1 97.94 205 ALA A N 1
ATOM 1629 C CA . ALA A 1 205 ? -13.438 2.545 17.438 1 97.94 205 ALA A CA 1
ATOM 1630 C C . ALA A 1 205 ? -12.227 1.827 16.859 1 97.94 205 ALA A C 1
ATOM 1632 O O . ALA A 1 205 ? -11.094 2.068 17.297 1 97.94 205 ALA A O 1
ATOM 1633 N N . LEU A 1 206 ? -12.523 0.939 15.945 1 98 206 LEU A N 1
ATOM 1634 C CA . LEU A 1 206 ? -11.5 0.409 15.039 1 98 206 LEU A CA 1
ATOM 1635 C C . LEU A 1 206 ? -11.305 1.334 13.844 1 98 206 LEU A C 1
ATOM 1637 O O . LEU A 1 206 ? -12.25 1.604 13.102 1 98 206 LEU A O 1
ATOM 1641 N N . ILE A 1 207 ? -10.109 1.836 13.727 1 98.12 207 ILE A N 1
ATOM 1642 C CA . ILE A 1 207 ? -9.805 2.691 12.578 1 98.12 207 ILE A CA 1
ATOM 1643 C C . ILE A 1 207 ? -9.281 1.843 11.43 1 98.12 207 ILE A C 1
ATOM 1645 O O . ILE A 1 207 ? -8.289 1.12 11.586 1 98.12 207 ILE A O 1
ATOM 1649 N N . VAL A 1 208 ? -9.945 1.946 10.273 1 97.44 208 VAL A N 1
ATOM 1650 C CA . VAL A 1 208 ? -9.562 1.151 9.109 1 97.44 208 VAL A CA 1
ATOM 1651 C C . VAL A 1 208 ? -9.234 2.072 7.941 1 97.44 208 VAL A C 1
ATOM 1653 O O . VAL A 1 208 ? -10.023 2.947 7.586 1 97.44 208 VAL A O 1
ATOM 1656 N N . GLY A 1 209 ? -8.078 1.924 7.418 1 95 209 GLY A N 1
ATOM 1657 C CA . GLY A 1 209 ? -7.742 2.613 6.184 1 95 209 GLY A CA 1
ATOM 1658 C C . GLY A 1 209 ? -8.172 1.857 4.938 1 95 209 GLY A C 1
ATOM 1659 O O . GLY A 1 209 ? -8.023 0.637 4.863 1 95 209 GLY A O 1
ATOM 1660 N N . LEU A 1 210 ? -8.695 2.596 3.963 1 93.19 210 LEU A N 1
ATOM 1661 C CA . LEU A 1 210 ? -9.18 1.94 2.754 1 93.19 210 LEU A CA 1
ATOM 1662 C C . LEU A 1 210 ? -8.125 1.97 1.657 1 93.19 210 LEU A C 1
ATOM 1664 O O . LEU A 1 210 ? -8.094 1.091 0.793 1 93.19 210 LEU A O 1
ATOM 1668 N N . LYS A 1 211 ? -7.25 2.922 1.689 1 87.56 211 LYS A N 1
ATOM 1669 C CA . LYS A 1 211 ? -6.211 3.105 0.681 1 87.56 211 LYS A CA 1
ATOM 1670 C C . LYS A 1 211 ? -6.82 3.352 -0.697 1 87.56 211 LYS A C 1
ATOM 1672 O O . LYS A 1 211 ? -6.465 2.678 -1.667 1 87.56 211 LYS A O 1
ATOM 1677 N N . GLY A 1 212 ? -7.789 4.277 -0.774 1 85.25 212 GLY A N 1
ATOM 1678 C CA . GLY A 1 212 ? -8.516 4.52 -2.012 1 85.25 212 GLY A CA 1
ATOM 1679 C C . GLY A 1 212 ? -9.633 3.521 -2.254 1 85.25 212 GLY A C 1
ATOM 1680 O O . GLY A 1 212 ? -10.453 3.273 -1.37 1 85.25 212 GLY A O 1
ATOM 1681 N N . GLN A 1 213 ? -9.57 2.943 -3.455 1 87 213 GLN A N 1
ATOM 1682 C CA . GLN A 1 213 ? -10.531 1.875 -3.682 1 87 213 GLN A CA 1
ATOM 1683 C C . GLN A 1 213 ? -10.18 0.634 -2.865 1 87 213 GLN A C 1
ATOM 1685 O O . GLN A 1 213 ? -9.109 0.051 -3.043 1 87 213 GLN A O 1
ATOM 1690 N N . ALA A 1 214 ? -11.094 0.314 -2.07 1 90.25 214 ALA A N 1
ATOM 1691 C CA . ALA A 1 214 ? -10.828 -0.762 -1.119 1 90.25 214 ALA A CA 1
ATOM 1692 C C . ALA A 1 214 ? -10.57 -2.082 -1.842 1 90.25 214 ALA A C 1
ATOM 1694 O O . ALA A 1 214 ? -11.328 -2.457 -2.742 1 90.25 214 ALA A O 1
ATOM 1695 N N . ALA A 1 215 ? -9.562 -2.686 -1.415 1 89.81 215 ALA A N 1
ATOM 1696 C CA . ALA A 1 215 ? -9.289 -4.023 -1.93 1 89.81 215 ALA A CA 1
ATOM 1697 C C . ALA A 1 215 ? -10.344 -5.02 -1.468 1 89.81 215 ALA A C 1
ATOM 1699 O O . ALA A 1 215 ? -11.094 -4.742 -0.526 1 89.81 215 ALA A O 1
ATOM 1700 N N . ARG A 1 216 ? -10.375 -6.188 -2.158 1 89.88 216 ARG A N 1
ATOM 1701 C CA . ARG A 1 216 ? -11.344 -7.223 -1.799 1 89.88 216 ARG A CA 1
ATOM 1702 C C . ARG A 1 216 ? -11.164 -7.652 -0.346 1 89.88 216 ARG A C 1
ATOM 1704 O O . ARG A 1 216 ? -12.148 -7.84 0.373 1 89.88 216 ARG A O 1
ATOM 1711 N N . ALA A 1 217 ? -9.938 -7.816 0.054 1 91.5 217 ALA A N 1
ATOM 1712 C CA . ALA A 1 217 ? -9.656 -8.258 1.418 1 91.5 217 ALA A CA 1
ATOM 1713 C C . ALA A 1 217 ? -10.172 -7.246 2.438 1 91.5 217 ALA A C 1
ATOM 1715 O O . ALA A 1 217 ? -10.68 -7.625 3.496 1 91.5 217 ALA A O 1
ATOM 1716 N N . THR A 1 218 ? -10.039 -6.027 2.152 1 94.94 218 THR A N 1
ATOM 1717 C CA . THR A 1 218 ? -10.5 -4.965 3.045 1 94.94 218 THR A CA 1
ATOM 1718 C C . THR A 1 218 ? -12.023 -4.965 3.145 1 94.94 218 THR A C 1
ATOM 1720 O O . THR A 1 218 ? -12.578 -4.844 4.238 1 94.94 218 THR A O 1
ATOM 1723 N N . ARG A 1 219 ? -12.672 -5.07 2.004 1 94.88 219 ARG A N 1
ATOM 1724 C CA . ARG A 1 219 ? -14.133 -5.133 2.002 1 94.88 219 ARG A CA 1
ATOM 1725 C C . ARG A 1 219 ? -14.633 -6.34 2.787 1 94.88 219 ARG A C 1
ATOM 1727 O O . ARG A 1 219 ? -15.602 -6.238 3.545 1 94.88 219 ARG A O 1
ATOM 1734 N N . ARG A 1 220 ? -13.969 -7.477 2.555 1 94.19 220 ARG A N 1
ATOM 1735 C CA . ARG A 1 220 ? -14.328 -8.688 3.291 1 94.19 220 ARG A CA 1
ATOM 1736 C C . ARG A 1 220 ? -14.117 -8.5 4.789 1 94.19 220 ARG A C 1
ATOM 1738 O O . ARG A 1 220 ? -14.93 -8.945 5.598 1 94.19 220 ARG A O 1
ATOM 1745 N N . PHE A 1 221 ? -13.055 -7.875 5.191 1 96.19 221 PHE A N 1
ATOM 1746 C CA . PHE A 1 221 ? -12.766 -7.59 6.59 1 96.19 221 PHE A CA 1
ATOM 1747 C C . PHE A 1 221 ? -13.875 -6.754 7.211 1 96.19 221 PHE A C 1
ATOM 1749 O O . PHE A 1 221 ? -14.383 -7.078 8.289 1 96.19 221 PHE A O 1
ATOM 1756 N N . ILE A 1 222 ? -14.219 -5.656 6.531 1 97.75 222 ILE A N 1
ATOM 1757 C CA . ILE A 1 222 ? -15.242 -4.742 7.012 1 97.75 222 ILE A CA 1
ATOM 1758 C C . ILE A 1 222 ? -16.562 -5.488 7.188 1 97.75 222 ILE A C 1
ATOM 1760 O O . ILE A 1 222 ? -17.25 -5.324 8.195 1 97.75 222 ILE A O 1
ATOM 1764 N N . LYS A 1 223 ? -16.891 -6.285 6.219 1 97 223 LYS A N 1
ATOM 1765 C CA . LYS A 1 223 ? -18.125 -7.062 6.309 1 97 223 LYS A CA 1
ATOM 1766 C C . LYS A 1 223 ? -18.094 -8.023 7.496 1 97 223 LYS A C 1
ATOM 1768 O O . LYS A 1 223 ? -19.062 -8.125 8.242 1 97 223 LYS A O 1
ATOM 1773 N N . ARG A 1 224 ? -17.047 -8.719 7.66 1 96.94 224 ARG A N 1
ATOM 1774 C CA . ARG A 1 224 ? -16.938 -9.711 8.719 1 96.94 224 ARG A CA 1
ATOM 1775 C C . ARG A 1 224 ? -17.016 -9.055 10.094 1 96.94 224 ARG A C 1
ATOM 1777 O O . ARG A 1 224 ? -17.656 -9.594 11.008 1 96.94 224 ARG A O 1
ATOM 1784 N N . VAL A 1 225 ? -16.328 -7.902 10.25 1 97.31 225 VAL A N 1
ATOM 1785 C CA . VAL A 1 225 ? -16.391 -7.246 11.555 1 97.31 225 VAL A CA 1
ATOM 1786 C C . VAL A 1 225 ? -17.812 -6.766 11.828 1 97.31 225 VAL A C 1
ATOM 1788 O O . VAL A 1 225 ? -18.266 -6.766 12.977 1 97.31 225 VAL A O 1
ATOM 1791 N N . ASN A 1 226 ? -18.469 -6.34 10.844 1 98 226 ASN A N 1
ATOM 1792 C CA . ASN A 1 226 ? -19.859 -5.926 10.992 1 98 226 ASN A CA 1
ATOM 1793 C C . ASN A 1 226 ? -20.75 -7.102 11.352 1 98 226 ASN A C 1
ATOM 1795 O O . ASN A 1 226 ? -21.562 -7.012 12.281 1 98 226 ASN A O 1
ATOM 1799 N N . GLU A 1 227 ? -20.609 -8.227 10.664 1 96.81 227 GLU A N 1
ATOM 1800 C CA . GLU A 1 227 ? -21.531 -9.359 10.805 1 96.81 227 GLU A CA 1
ATOM 1801 C C . GLU A 1 227 ? -21.141 -10.234 11.992 1 96.81 227 GLU A C 1
ATOM 1803 O O . GLU A 1 227 ? -22 -10.68 12.758 1 96.81 227 GLU A O 1
ATOM 1808 N N . GLU A 1 228 ? -19.906 -10.516 12.117 1 97 228 GLU A N 1
ATOM 1809 C CA . GLU A 1 228 ? -19.453 -11.461 13.141 1 97 228 GLU A CA 1
ATOM 1810 C C . GLU A 1 228 ? -19.328 -10.781 14.5 1 97 228 GLU A C 1
ATOM 1812 O O . GLU A 1 228 ? -19.594 -11.398 15.531 1 97 228 GLU A O 1
ATOM 1817 N N . LEU A 1 229 ? -18.906 -9.555 14.484 1 97.44 229 LEU A N 1
ATOM 1818 C CA . LEU A 1 229 ? -18.672 -8.859 15.75 1 97.44 229 LEU A CA 1
ATOM 1819 C C . LEU A 1 229 ? -19.797 -7.875 16.047 1 97.44 229 LEU A C 1
ATOM 1821 O O . LEU A 1 229 ? -19.797 -7.238 17.094 1 97.44 229 LEU A O 1
ATOM 1825 N N . ASN A 1 230 ? -20.688 -7.707 15.109 1 97.56 230 ASN A N 1
ATOM 1826 C CA . ASN A 1 230 ? -21.844 -6.832 15.258 1 97.56 230 ASN A CA 1
ATOM 1827 C C . ASN A 1 230 ? -21.422 -5.391 15.523 1 97.56 230 ASN A C 1
ATOM 1829 O O . ASN A 1 230 ? -22 -4.723 16.391 1 97.56 230 ASN A O 1
ATOM 1833 N N . LEU A 1 231 ? -20.438 -4.965 14.891 1 98 231 LEU A N 1
ATOM 1834 C CA . LEU A 1 231 ? -19.969 -3.59 15.023 1 98 231 LEU A CA 1
ATOM 1835 C C . LEU A 1 231 ? -20.547 -2.707 13.922 1 98 231 LEU A C 1
ATOM 1837 O O . LEU A 1 231 ? -20.453 -3.047 12.742 1 98 231 LEU A O 1
ATOM 1841 N N . PRO A 1 232 ? -21.172 -1.605 14.328 1 98 232 PRO A N 1
ATOM 1842 C CA . PRO A 1 232 ? -21.562 -0.657 13.281 1 98 232 PRO A CA 1
ATOM 1843 C C . PRO A 1 232 ? -20.359 -0.086 12.523 1 98 232 PRO A C 1
ATOM 1845 O O . PRO A 1 232 ? -19.312 0.178 13.125 1 98 232 PRO A O 1
ATOM 1848 N N . VAL A 1 233 ? -20.547 0.107 11.195 1 98.25 233 VAL A N 1
ATOM 1849 C CA . VAL A 1 233 ? -19.453 0.567 10.344 1 98.25 233 VAL A CA 1
ATOM 1850 C C . VAL A 1 233 ? -19.797 1.943 9.773 1 98.25 233 VAL A C 1
ATOM 1852 O O . VAL A 1 233 ? -20.859 2.143 9.203 1 98.25 233 VAL A O 1
ATOM 1855 N N . TYR A 1 234 ? -18.859 2.846 9.945 1 98.19 234 TYR A N 1
ATOM 1856 C CA . TYR A 1 234 ? -18.984 4.195 9.406 1 98.19 234 TYR A CA 1
ATOM 1857 C C . TYR A 1 234 ? -17.891 4.473 8.383 1 98.19 234 TYR A C 1
ATOM 1859 O O . TYR A 1 234 ? -16.703 4.277 8.664 1 98.19 234 TYR A O 1
ATOM 1867 N N . ILE A 1 235 ? -18.25 4.902 7.215 1 97.62 235 ILE A N 1
ATOM 1868 C CA . ILE A 1 235 ? -17.297 5.145 6.133 1 97.62 235 ILE A CA 1
ATOM 1869 C C . ILE A 1 235 ? -17.062 6.645 5.977 1 97.62 235 ILE A C 1
ATOM 1871 O O . ILE A 1 235 ? -18 7.398 5.711 1 97.62 235 ILE A O 1
ATOM 1875 N N . CYS A 1 236 ? -15.805 7.008 6.109 1 96.75 236 CYS A N 1
ATOM 1876 C CA . CYS A 1 236 ? -15.414 8.414 6.051 1 96.75 236 CYS A CA 1
ATOM 1877 C C . CYS A 1 236 ? -14.633 8.703 4.777 1 96.75 236 CYS A C 1
ATOM 1879 O O . CYS A 1 236 ? -13.406 8.586 4.754 1 96.75 236 CYS A O 1
ATOM 1881 N N . ASN A 1 237 ? -15.305 9.242 3.773 1 97.06 237 ASN A N 1
ATOM 1882 C CA . ASN A 1 237 ? -14.68 9.508 2.48 1 97.06 237 ASN A CA 1
ATOM 1883 C C . ASN A 1 237 ? -14.688 10.992 2.148 1 97.06 237 ASN A C 1
ATOM 1885 O O . ASN A 1 237 ? -15.32 11.789 2.844 1 97.06 237 ASN A O 1
ATOM 1889 N N . ASP A 1 238 ? -13.969 11.352 1.136 1 96.25 238 ASP A N 1
ATOM 1890 C CA . ASP A 1 238 ? -13.914 12.719 0.627 1 96.25 238 ASP A CA 1
ATOM 1891 C C . ASP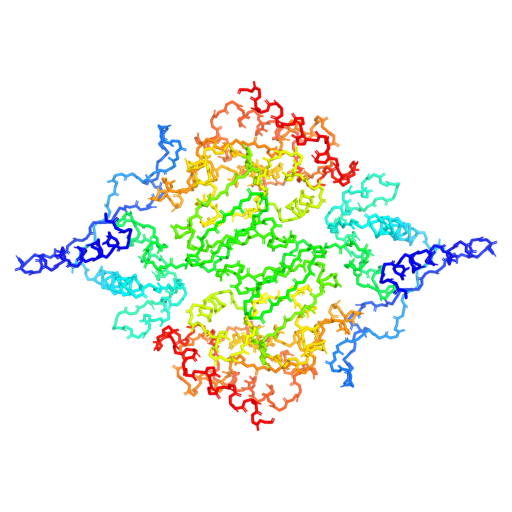 A 1 238 ? -15.281 13.156 0.104 1 96.25 238 ASP A C 1
ATOM 1893 O O . ASP A 1 238 ? -16.109 12.32 -0.255 1 96.25 238 ASP A O 1
ATOM 1897 N N . GLY A 1 239 ? -15.422 14.477 0.134 1 96.5 239 GLY A N 1
ATOM 1898 C CA . GLY A 1 239 ? -16.656 15.047 -0.391 1 96.5 239 GLY A CA 1
ATOM 1899 C C . GLY A 1 239 ? -16.594 15.336 -1.879 1 96.5 239 GLY A C 1
ATOM 1900 O O . GLY A 1 239 ? -16.688 16.484 -2.297 1 96.5 239 GLY A O 1
ATOM 1901 N N . ASP A 1 240 ? -16.453 14.375 -2.689 1 97 240 ASP A N 1
ATOM 1902 C CA . ASP A 1 240 ? -16.453 14.414 -4.148 1 97 240 ASP A CA 1
ATOM 1903 C C . ASP A 1 240 ? -17.125 13.164 -4.73 1 97 240 ASP A C 1
ATOM 1905 O O . ASP A 1 240 ? -17.484 12.242 -3.996 1 97 240 ASP A O 1
ATOM 1909 N N . PRO A 1 241 ? -17.453 13.148 -6.051 1 96.81 241 PRO A N 1
ATOM 1910 C CA . PRO A 1 241 ? -18.172 12.008 -6.621 1 96.81 241 PRO A CA 1
ATOM 1911 C C . PRO A 1 241 ? -17.422 10.695 -6.461 1 96.81 241 PRO A C 1
ATOM 1913 O O . PRO A 1 241 ? -18.031 9.633 -6.363 1 96.81 241 PRO A O 1
ATOM 1916 N N . TRP A 1 242 ? -16.203 10.68 -6.406 1 95.94 242 TRP A N 1
ATOM 1917 C CA . TRP A 1 242 ? -15.391 9.477 -6.281 1 95.94 242 TRP A CA 1
ATOM 1918 C C . TRP A 1 242 ? -15.445 8.93 -4.859 1 95.94 242 TRP A C 1
ATOM 1920 O O . TRP A 1 242 ? -15.508 7.719 -4.656 1 95.94 242 TRP A O 1
ATOM 1930 N N . GLY A 1 243 ? -15.289 9.867 -4.012 1 96.81 243 GLY A N 1
ATOM 1931 C CA . GLY A 1 243 ? -15.469 9.445 -2.631 1 96.81 243 GLY A CA 1
ATOM 1932 C C . GLY A 1 243 ? -16.828 8.797 -2.379 1 96.81 243 GLY A C 1
ATOM 1933 O O . GLY A 1 243 ? -16.906 7.785 -1.685 1 96.81 243 GLY A O 1
ATOM 1934 N N . PHE A 1 244 ? -17.844 9.398 -2.922 1 96.94 244 PHE A N 1
ATOM 1935 C CA . PHE A 1 244 ? -19.172 8.828 -2.812 1 96.94 244 PHE A CA 1
ATOM 1936 C C . PHE A 1 244 ? -19.219 7.426 -3.406 1 96.94 244 PHE A C 1
ATOM 1938 O O . PHE A 1 244 ? -19.812 6.516 -2.828 1 96.94 244 PHE A O 1
ATOM 1945 N N . HIS A 1 245 ? -18.578 7.312 -4.477 1 95.69 245 HIS A N 1
ATOM 1946 C CA . HIS A 1 245 ? -18.562 6.023 -5.164 1 95.69 245 HIS A CA 1
ATOM 1947 C C . HIS A 1 245 ? -17.844 4.965 -4.336 1 95.69 245 HIS A C 1
ATOM 1949 O O . HIS A 1 245 ? -18.312 3.828 -4.234 1 95.69 245 HIS A O 1
ATOM 1955 N N . ILE A 1 246 ? -16.703 5.289 -3.785 1 96.12 246 ILE A N 1
ATOM 1956 C CA . ILE A 1 246 ? -15.938 4.359 -2.969 1 96.12 246 ILE A CA 1
ATOM 1957 C C . ILE A 1 246 ? -16.797 3.867 -1.802 1 96.12 246 ILE A C 1
ATOM 1959 O O . ILE A 1 246 ? -16.812 2.67 -1.504 1 96.12 246 ILE A O 1
ATOM 1963 N N . ALA A 1 247 ? -17.469 4.781 -1.176 1 96.62 247 ALA A N 1
ATOM 1964 C CA . ALA A 1 247 ? -18.344 4.414 -0.066 1 96.62 247 ALA A CA 1
ATOM 1965 C C . ALA A 1 247 ? -19.438 3.465 -0.527 1 96.62 247 ALA A C 1
ATOM 1967 O O . ALA A 1 247 ? -19.734 2.475 0.146 1 96.62 247 ALA A O 1
ATOM 1968 N N . MET A 1 248 ? -20 3.75 -1.661 1 95.06 248 MET A N 1
ATOM 1969 C CA . MET A 1 248 ? -21.125 2.963 -2.158 1 95.06 248 MET A CA 1
ATOM 1970 C C . MET A 1 248 ? -20.688 1.548 -2.518 1 95.06 248 MET A C 1
ATOM 1972 O O . MET A 1 248 ? -21.438 0.593 -2.346 1 95.06 248 MET A O 1
ATOM 1976 N N . VAL A 1 249 ? -19.531 1.457 -3.012 1 94.25 249 VAL A N 1
ATOM 1977 C CA . VAL A 1 249 ? -19 0.14 -3.354 1 94.25 249 VAL A CA 1
ATOM 1978 C C . VAL A 1 249 ? -18.891 -0.714 -2.094 1 94.25 249 VAL A C 1
ATOM 1980 O O . VAL A 1 249 ? -19.141 -1.92 -2.127 1 94.25 249 VAL A O 1
ATOM 1983 N N . ILE A 1 250 ? -18.516 -0.126 -1.023 1 96.19 250 ILE A N 1
ATOM 1984 C CA . ILE A 1 250 ? -18.406 -0.853 0.239 1 96.19 250 ILE A CA 1
ATOM 1985 C C . ILE A 1 250 ? -19.812 -1.217 0.733 1 96.19 250 ILE A C 1
ATOM 1987 O O . ILE A 1 250 ? -20.047 -2.334 1.205 1 96.19 250 ILE A O 1
ATOM 1991 N N . ILE A 1 251 ? -20.734 -0.355 0.577 1 95.31 251 ILE A N 1
ATOM 1992 C CA . ILE A 1 251 ? -22.094 -0.519 1.111 1 95.31 251 ILE A CA 1
ATOM 1993 C C . ILE A 1 251 ? -22.875 -1.502 0.244 1 95.31 251 ILE A C 1
ATOM 1995 O O . ILE A 1 251 ? -23.438 -2.469 0.752 1 95.31 251 ILE A O 1
ATOM 1999 N N . SER A 1 252 ? -22.812 -1.344 -1.092 1 92.44 252 SER A N 1
ATOM 2000 C CA . SER A 1 252 ? -23.719 -2.064 -1.984 1 92.44 252 SER A CA 1
ATOM 2001 C C . SER A 1 252 ? -22.938 -2.986 -2.924 1 92.44 252 SER A C 1
ATOM 2003 O O . SER A 1 252 ? -23.547 -3.705 -3.725 1 92.44 252 SER A O 1
ATOM 2005 N N . GLY A 1 253 ? -21.672 -2.932 -2.836 1 90.12 253 GLY A N 1
ATOM 2006 C CA . GLY A 1 253 ? -20.891 -3.775 -3.719 1 90.12 253 GLY A CA 1
ATOM 2007 C C . GLY A 1 253 ? -20.641 -3.152 -5.078 1 90.12 253 GLY A C 1
ATOM 2008 O O . GLY A 1 253 ? -21.141 -2.066 -5.371 1 90.12 253 GLY A O 1
ATOM 2009 N N . SER A 1 254 ? -19.828 -3.852 -5.852 1 84.94 254 SER A N 1
ATOM 2010 C CA . SER A 1 254 ? -19.484 -3.369 -7.188 1 84.94 254 SER A CA 1
ATOM 2011 C C . SER A 1 254 ? -20.203 -4.16 -8.266 1 84.94 254 SER A C 1
ATOM 2013 O O . SER A 1 254 ? -20.516 -5.34 -8.078 1 84.94 254 SER A O 1
ATOM 2015 N N . ALA A 1 255 ? -20.453 -3.477 -9.406 1 78.69 255 ALA A N 1
ATOM 2016 C CA . ALA A 1 255 ? -21.094 -4.145 -10.539 1 78.69 255 ALA A CA 1
ATOM 2017 C C . ALA A 1 255 ? -20.203 -5.234 -11.109 1 78.69 255 ALA A C 1
ATOM 2019 O O . ALA A 1 255 ? -20.672 -6.32 -11.461 1 78.69 255 ALA A O 1
ATOM 2020 N N . LYS A 1 256 ? -18.969 -5 -11.094 1 76.5 256 LYS A N 1
ATOM 2021 C CA . LYS A 1 256 ? -18 -5.91 -11.711 1 76.5 256 LYS A CA 1
ATOM 2022 C C . LYS A 1 256 ? -17.891 -7.207 -10.914 1 76.5 256 LYS A C 1
ATOM 2024 O O . LYS A 1 256 ? -17.516 -8.25 -11.461 1 76.5 256 LYS A O 1
ATOM 2029 N N . LEU A 1 257 ? -18.234 -7.086 -9.641 1 79.75 257 LEU A N 1
ATOM 2030 C CA . LEU A 1 257 ? -18.094 -8.242 -8.766 1 79.75 257 LEU A CA 1
ATOM 2031 C C . LEU A 1 257 ? -19.453 -8.703 -8.25 1 79.75 257 LEU A C 1
ATOM 2033 O O . LEU A 1 257 ? -19.562 -9.18 -7.117 1 79.75 257 LEU A O 1
ATOM 2037 N N . ALA A 1 258 ? -20.406 -8.547 -9.078 1 81.69 258 ALA A N 1
ATOM 2038 C CA . ALA A 1 258 ? -21.781 -8.836 -8.672 1 81.69 258 ALA A CA 1
ATOM 2039 C C . ALA A 1 258 ? -21.938 -10.273 -8.188 1 81.69 258 ALA A C 1
ATOM 2041 O O . ALA A 1 258 ? -22.719 -10.555 -7.281 1 81.69 258 ALA A O 1
ATOM 2042 N N . HIS A 1 259 ? -21.094 -11.133 -8.68 1 79.75 259 HIS A N 1
ATOM 2043 C CA . HIS A 1 259 ? -21.203 -12.555 -8.367 1 79.75 259 HIS A CA 1
ATOM 2044 C C . HIS A 1 259 ? -20.688 -12.852 -6.969 1 79.75 259 HIS A C 1
ATOM 2046 O O . HIS A 1 259 ? -20.984 -13.906 -6.402 1 79.75 259 HIS A O 1
ATOM 2052 N N . VAL A 1 260 ? -19.922 -11.969 -6.332 1 83.75 260 VAL A N 1
ATOM 2053 C CA . VAL A 1 260 ? -19.391 -12.25 -5.008 1 83.75 260 VAL A CA 1
ATOM 2054 C C . VAL A 1 260 ? -19.766 -11.125 -4.043 1 83.75 260 VAL A C 1
ATOM 2056 O O . VAL A 1 260 ? -19.312 -11.109 -2.896 1 83.75 260 VAL A O 1
ATOM 2059 N N . ASN A 1 261 ? -20.562 -10.258 -4.391 1 87.81 261 ASN A N 1
ATOM 2060 C CA . ASN A 1 261 ? -20.938 -9.117 -3.562 1 87.81 261 ASN A CA 1
ATOM 2061 C C . ASN A 1 261 ? -21.578 -9.562 -2.252 1 87.81 261 ASN A C 1
ATOM 2063 O O . ASN A 1 261 ? -21.531 -8.844 -1.255 1 87.81 261 ASN A O 1
ATOM 2067 N N . HIS A 1 262 ? -22.188 -10.664 -2.32 1 86.44 262 HIS A N 1
ATOM 2068 C CA . HIS A 1 262 ? -22.797 -11.172 -1.098 1 86.44 262 HIS A CA 1
ATOM 2069 C C . HIS A 1 262 ? -21.766 -11.367 -0 1 86.44 262 HIS A C 1
ATOM 2071 O O . HIS A 1 262 ? -22.094 -11.359 1.187 1 86.44 262 HIS A O 1
ATOM 2077 N N . GLN A 1 263 ? -20.516 -11.398 -0.388 1 89.56 263 GLN A N 1
ATOM 2078 C CA . GLN A 1 263 ? -19.453 -11.578 0.585 1 89.56 263 GLN A CA 1
ATOM 2079 C C . GLN A 1 263 ? -18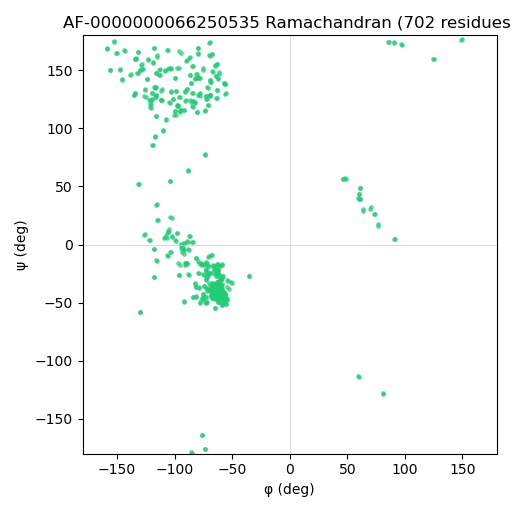.688 -10.273 0.807 1 89.56 263 GLN A C 1
ATOM 2081 O O . GLN A 1 263 ? -17.922 -10.148 1.765 1 89.56 263 GLN A O 1
ATOM 2086 N N . LEU A 1 264 ? -18.938 -9.305 0.031 1 92.56 264 LEU A N 1
ATOM 2087 C CA . LEU A 1 264 ? -18.062 -8.148 0.047 1 92.56 264 LEU A CA 1
ATOM 2088 C C . LEU A 1 264 ? -18.812 -6.887 0.464 1 92.56 264 LEU A C 1
ATOM 2090 O O . LEU A 1 264 ? -18.219 -5.953 1.002 1 92.56 264 LEU A O 1
ATOM 2094 N N . ALA A 1 265 ? -20.062 -6.848 0.207 1 94.69 265 ALA A N 1
ATOM 2095 C CA . ALA A 1 265 ? -20.844 -5.652 0.498 1 94.69 265 ALA A CA 1
ATOM 2096 C C . ALA A 1 265 ? -21.266 -5.621 1.963 1 94.69 265 ALA A C 1
ATOM 2098 O O . ALA A 1 265 ? -21.562 -6.664 2.553 1 94.69 265 ALA A O 1
ATOM 2099 N N . THR A 1 266 ? -21.281 -4.512 2.568 1 97.12 266 THR A N 1
ATOM 2100 C CA . THR A 1 266 ? -21.781 -4.27 3.918 1 97.12 266 THR A CA 1
ATOM 2101 C C . THR A 1 266 ? -22.938 -3.275 3.896 1 97.12 266 THR A C 1
ATOM 2103 O O . THR A 1 266 ? -22.766 -2.096 4.203 1 97.12 266 THR A O 1
ATOM 2106 N N . PRO A 1 267 ? -24.109 -3.777 3.68 1 94.69 267 PRO A N 1
ATOM 2107 C CA . PRO A 1 267 ? -25.266 -2.912 3.43 1 94.69 267 PRO A CA 1
ATOM 2108 C C . PRO A 1 267 ? -25.609 -2.033 4.629 1 94.69 267 PRO A C 1
ATOM 2110 O O . PRO A 1 267 ? -26.156 -0.943 4.461 1 94.69 267 PRO A O 1
ATOM 2113 N N . ASP A 1 268 ? -25.266 -2.408 5.789 1 94.69 268 ASP A N 1
ATOM 2114 C CA . ASP A 1 268 ? -25.625 -1.671 6.996 1 94.69 268 ASP A CA 1
ATOM 2115 C C . ASP A 1 268 ? -24.594 -0.588 7.312 1 94.69 268 ASP A C 1
ATOM 2117 O O . ASP A 1 268 ? -24.766 0.18 8.266 1 94.69 268 ASP A O 1
ATOM 2121 N N . ALA A 1 269 ? -23.578 -0.541 6.57 1 96.5 269 ALA A N 1
ATOM 2122 C CA . ALA A 1 269 ? -22.594 0.519 6.77 1 96.5 269 ALA A CA 1
ATOM 2123 C C . ALA A 1 269 ? -23.188 1.892 6.496 1 96.5 269 ALA A C 1
ATOM 2125 O O . ALA A 1 269 ? -24.047 2.033 5.621 1 96.5 269 ALA A O 1
ATOM 2126 N N . LYS A 1 270 ? -22.75 2.854 7.246 1 96.12 270 LYS A N 1
ATOM 2127 C CA . LYS A 1 270 ? -23.281 4.211 7.125 1 96.12 270 LYS A CA 1
ATOM 2128 C C . LYS A 1 270 ? -22.219 5.168 6.598 1 96.12 270 LYS A C 1
ATOM 2130 O O . LYS A 1 270 ? -21.031 5.047 6.945 1 96.12 270 LYS A O 1
ATOM 2135 N N . PHE A 1 271 ? -22.672 6.117 5.824 1 96.19 271 PHE A N 1
ATOM 2136 C CA . PHE A 1 271 ? -21.766 7.117 5.273 1 96.19 271 PHE A CA 1
ATOM 2137 C C . PHE A 1 271 ? -21.531 8.242 6.277 1 96.19 271 PHE A C 1
ATOM 2139 O O . PHE A 1 271 ? -22.484 8.875 6.742 1 96.19 271 PHE A O 1
ATOM 2146 N N . LEU A 1 272 ? -20.312 8.469 6.59 1 95.88 272 LEU A N 1
ATOM 2147 C CA . LEU A 1 272 ? -19.906 9.484 7.551 1 95.88 272 LEU A CA 1
ATOM 2148 C C . LEU A 1 272 ? -18.953 10.492 6.906 1 95.88 272 LEU A C 1
ATOM 2150 O O . LEU A 1 272 ? -18.406 11.359 7.59 1 95.88 272 LEU A O 1
ATOM 2154 N N . GLY A 1 273 ? -18.719 10.352 5.664 1 95.5 273 GLY A N 1
ATOM 2155 C CA . GLY A 1 273 ? -17.75 11.188 4.969 1 95.5 273 GLY A CA 1
ATOM 2156 C C . GLY A 1 273 ? -18.25 12.602 4.738 1 95.5 273 GLY A C 1
ATOM 2157 O O . GLY A 1 273 ? -19.281 13 5.277 1 95.5 273 GLY A O 1
ATOM 2158 N N . VAL A 1 274 ? -17.469 13.383 4.043 1 96.94 274 VAL A N 1
ATOM 2159 C CA . VAL A 1 274 ? -17.75 14.797 3.799 1 96.94 274 VAL A CA 1
ATOM 2160 C C . VAL A 1 274 ? -18.906 14.922 2.807 1 96.94 274 VAL A C 1
ATOM 2162 O O . VAL A 1 274 ? -18.875 14.336 1.723 1 96.94 274 VAL A O 1
ATOM 2165 N N . THR A 1 275 ? -19.922 15.641 3.184 1 96.56 275 THR A N 1
ATOM 2166 C CA . THR A 1 275 ? -21.062 15.891 2.312 1 96.56 275 THR A CA 1
ATOM 2167 C C . THR A 1 275 ? -21.047 17.328 1.787 1 96.56 275 THR A C 1
ATOM 2169 O O . THR A 1 275 ? -20.25 18.141 2.236 1 96.56 275 THR A O 1
ATOM 2172 N N . ALA A 1 276 ? -21.891 17.547 0.806 1 96.62 276 ALA A N 1
ATOM 2173 C CA . ALA A 1 276 ? -22.031 18.906 0.318 1 96.62 276 ALA A CA 1
ATOM 2174 C C . ALA A 1 276 ? -22.5 19.844 1.429 1 96.62 276 ALA A C 1
ATOM 2176 O O . ALA A 1 276 ? -22.078 21 1.509 1 96.62 276 ALA A O 1
ATOM 2177 N N . SER A 1 277 ? -23.391 19.391 2.25 1 96.5 277 SER A N 1
ATOM 2178 C CA . SER A 1 277 ? -23.875 20.156 3.389 1 96.5 277 SER A CA 1
ATOM 2179 C C . SER A 1 277 ? -22.734 20.516 4.34 1 96.5 277 SER A C 1
ATOM 2181 O O . SER A 1 277 ? -22.703 21.625 4.887 1 96.5 277 SER A O 1
ATOM 2183 N N . ASP A 1 278 ? -21.828 19.594 4.57 1 96.25 278 ASP A N 1
ATOM 2184 C CA . ASP A 1 278 ? -20.688 19.844 5.438 1 96.25 278 ASP A CA 1
ATOM 2185 C C . ASP A 1 278 ? -19.812 20.969 4.891 1 96.25 278 ASP A C 1
ATOM 2187 O O . ASP A 1 278 ? -19.25 21.75 5.652 1 96.25 278 ASP A O 1
ATOM 2191 N N . ILE A 1 279 ? -19.672 20.953 3.586 1 96.12 279 ILE A N 1
ATOM 2192 C CA . ILE A 1 279 ? -18.844 21.969 2.941 1 96.12 279 ILE A CA 1
ATOM 2193 C C . ILE A 1 279 ? -19.359 23.359 3.305 1 96.12 279 ILE A C 1
ATOM 2195 O O . ILE A 1 279 ? -18.562 24.25 3.635 1 96.12 279 ILE A O 1
ATOM 2199 N N . ILE A 1 280 ? -20.594 23.5 3.316 1 95.25 280 ILE A N 1
ATOM 2200 C CA . ILE A 1 280 ? -21.234 24.781 3.604 1 95.25 280 ILE A CA 1
ATOM 2201 C C . ILE A 1 280 ? -21.219 25.031 5.109 1 95.25 280 ILE A C 1
ATOM 2203 O O . ILE A 1 280 ? -20.781 26.094 5.555 1 95.25 280 ILE A O 1
ATOM 2207 N N . ASN A 1 281 ? -21.641 24.062 5.848 1 94.94 281 ASN A N 1
ATOM 2208 C CA . ASN A 1 281 ? -21.812 24.219 7.285 1 94.94 281 ASN A CA 1
ATOM 2209 C C . ASN A 1 281 ? -20.5 24.531 7.988 1 94.94 281 ASN A C 1
ATOM 2211 O O . ASN A 1 281 ? -20.469 25.234 8.992 1 94.94 281 ASN A O 1
ATOM 2215 N N . TYR A 1 282 ? -19.406 23.969 7.5 1 94.81 282 TYR A N 1
ATOM 2216 C CA . TYR A 1 282 ? -18.125 24.141 8.172 1 94.81 282 TYR A CA 1
ATOM 2217 C C . TYR A 1 282 ? -17.203 25.062 7.395 1 94.81 282 TYR A C 1
ATOM 2219 O O . TYR A 1 282 ? -16.031 25.219 7.727 1 94.81 282 TYR A O 1
ATOM 2227 N N . ASP A 1 283 ? -17.703 25.672 6.387 1 94 283 ASP A N 1
ATOM 2228 C CA . ASP A 1 283 ? -16.938 26.625 5.586 1 94 283 ASP A CA 1
ATOM 2229 C C . ASP A 1 283 ? -15.578 26.047 5.215 1 94 283 ASP A C 1
ATOM 2231 O O . ASP A 1 283 ? -14.547 26.656 5.512 1 94 283 ASP A O 1
ATOM 2235 N N . LEU A 1 284 ? -15.609 24.906 4.566 1 94.38 284 LEU A N 1
ATOM 2236 C CA . LEU A 1 284 ? -14.383 24.188 4.242 1 94.38 284 LEU A CA 1
ATOM 2237 C C . LEU A 1 284 ? -13.727 24.766 2.994 1 94.38 284 LEU A C 1
ATOM 2239 O O . LEU A 1 284 ? -14.414 25.297 2.113 1 94.38 284 LEU A O 1
ATOM 2243 N N . PRO A 1 285 ? -12.375 24.703 3.014 1 92.69 285 PRO A N 1
ATOM 2244 C CA . PRO A 1 285 ? -11.727 24.953 1.726 1 92.69 285 PRO A CA 1
ATOM 2245 C C . PRO A 1 285 ? -12.195 24 0.632 1 92.69 285 PRO A C 1
ATOM 2247 O O . PRO A 1 285 ? -12.398 22.812 0.892 1 92.69 285 PRO A O 1
ATOM 2250 N N . THR A 1 286 ? -12.398 24.562 -0.565 1 92.56 286 THR A N 1
ATOM 2251 C CA . THR A 1 286 ? -13.008 23.766 -1.614 1 92.56 286 THR A CA 1
ATOM 2252 C C . THR A 1 286 ? -12.266 23.938 -2.934 1 92.56 286 THR A C 1
ATOM 2254 O O . THR A 1 286 ? -11.422 24.828 -3.066 1 92.56 286 THR A O 1
ATOM 2257 N N . ASP A 1 287 ? -12.477 22.984 -3.771 1 92.44 287 ASP A N 1
ATOM 2258 C CA . ASP A 1 287 ? -12.094 23.047 -5.176 1 92.44 287 ASP A CA 1
ATOM 2259 C C . ASP A 1 287 ? -13.312 23 -6.086 1 92.44 287 ASP A C 1
ATOM 2261 O O . ASP A 1 287 ? -14.312 22.359 -5.754 1 92.44 287 ASP A O 1
ATOM 2265 N N . PRO A 1 288 ? -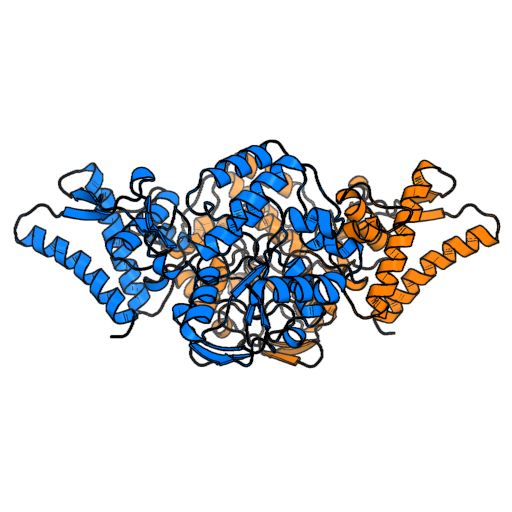13.133 23.672 -7.145 1 95.38 288 PRO A N 1
ATOM 2266 C CA . PRO A 1 288 ? -14.266 23.609 -8.07 1 95.38 288 PRO A CA 1
ATOM 2267 C C . PRO A 1 288 ? -14.445 22.219 -8.672 1 95.38 288 PRO A C 1
ATOM 2269 O O . PRO A 1 288 ? -13.461 21.516 -8.922 1 95.38 288 PRO A O 1
ATOM 2272 N N . LEU A 1 289 ? -15.68 21.891 -8.961 1 96.88 289 LEU A N 1
ATOM 2273 C CA . LEU A 1 289 ? -15.945 20.656 -9.695 1 96.88 289 LEU A CA 1
ATOM 2274 C C . LEU A 1 289 ? -15.461 20.766 -11.133 1 96.88 289 LEU A C 1
ATOM 2276 O O . LEU A 1 289 ? -15.758 21.734 -11.828 1 96.88 289 LEU A O 1
ATOM 2280 N N . LYS A 1 290 ? -14.727 19.844 -11.484 1 96.88 290 LYS A N 1
ATOM 2281 C CA . LYS A 1 290 ? -14.359 19.75 -12.898 1 96.88 290 LYS A CA 1
ATOM 2282 C C . LYS A 1 290 ? -15.492 19.125 -13.719 1 96.88 290 LYS A C 1
ATOM 2284 O O . LYS A 1 290 ? -16.453 18.594 -13.156 1 96.88 290 LYS A O 1
ATOM 2289 N N . ASP A 1 291 ? -15.367 19.188 -15.008 1 96.88 291 ASP A N 1
ATOM 2290 C CA . ASP A 1 291 ? -16.391 18.641 -15.891 1 96.88 291 ASP A CA 1
ATOM 2291 C C . ASP A 1 291 ? -16.594 17.156 -15.641 1 96.88 291 ASP A C 1
ATOM 2293 O O . ASP A 1 291 ? -17.734 16.672 -15.594 1 96.88 291 ASP A O 1
ATOM 2297 N N . VAL A 1 292 ? -15.523 16.516 -15.477 1 97.12 292 VAL A N 1
ATOM 2298 C CA . VAL A 1 292 ? -15.594 15.07 -15.25 1 97.12 292 VAL A CA 1
ATOM 2299 C C . VAL A 1 292 ? -16.344 14.781 -13.953 1 97.12 292 VAL A C 1
ATOM 2301 O O . VAL A 1 292 ? -16.969 13.727 -13.812 1 97.12 292 VAL A O 1
ATOM 2304 N N . ASP A 1 293 ? -16.141 15.594 -12.984 1 97.38 293 ASP A N 1
ATOM 2305 C CA . ASP A 1 293 ? -16.828 15.43 -11.711 1 97.38 293 ASP A CA 1
ATOM 2306 C C . ASP A 1 293 ? -18.344 15.602 -11.875 1 97.38 293 ASP A C 1
ATOM 2308 O O . ASP A 1 293 ? -19.125 14.859 -11.281 1 97.38 293 ASP A O 1
ATOM 2312 N N . VAL A 1 294 ? -18.672 16.578 -12.602 1 97.5 294 VAL A N 1
ATOM 2313 C CA . VAL A 1 294 ? -20.078 16.891 -12.82 1 97.5 294 VAL A CA 1
ATOM 2314 C C . VAL A 1 294 ? -20.766 15.727 -13.531 1 97.5 294 VAL A C 1
ATOM 2316 O O . VAL A 1 294 ? -21.859 15.312 -13.148 1 97.5 294 VAL A O 1
ATOM 2319 N N . VAL A 1 295 ? -20.125 15.297 -14.547 1 97.5 295 VAL A N 1
ATOM 2320 C CA . VAL A 1 295 ? -20.656 14.156 -15.289 1 97.5 295 VAL A CA 1
ATOM 2321 C C . VAL A 1 295 ? -20.828 12.969 -14.352 1 97.5 295 VAL A C 1
ATOM 2323 O O . VAL A 1 295 ? -21.859 12.281 -14.391 1 97.5 295 VAL A O 1
ATOM 2326 N N . ARG A 1 296 ? -19.844 12.695 -13.547 1 97 296 ARG A N 1
ATOM 2327 C CA . ARG A 1 296 ? -19.875 11.578 -12.609 1 97 296 ARG A CA 1
ATOM 2328 C C . ARG A 1 296 ? -21.016 11.742 -11.609 1 97 296 ARG A C 1
ATOM 2330 O O . ARG A 1 296 ? -21.703 10.773 -11.281 1 97 296 ARG A O 1
ATOM 2337 N N . LEU A 1 297 ? -21.234 12.898 -11.133 1 97.5 297 LEU A N 1
ATOM 2338 C CA . LEU A 1 297 ? -22.312 13.156 -10.195 1 97.5 297 LEU A CA 1
ATOM 2339 C C . LEU A 1 297 ? -23.672 12.867 -10.836 1 97.5 297 LEU A C 1
ATOM 2341 O O . LEU A 1 297 ? -24.547 12.297 -10.195 1 97.5 297 LEU A O 1
ATOM 2345 N N . LYS A 1 298 ? -23.781 13.227 -12.031 1 96.5 298 LYS A N 1
ATOM 2346 C CA . LYS A 1 298 ? -25.031 12.969 -12.742 1 96.5 298 LYS A CA 1
ATOM 2347 C C . LYS A 1 298 ? -25.25 11.469 -12.938 1 96.5 298 LYS A C 1
ATOM 2349 O O . LYS A 1 298 ? -26.375 10.992 -12.859 1 96.5 298 LYS A O 1
ATOM 2354 N N . GLU A 1 299 ? -24.203 10.797 -13.203 1 95.25 299 GLU A N 1
ATOM 2355 C CA . GLU A 1 299 ? -24.297 9.344 -13.312 1 95.25 299 GLU A CA 1
ATOM 2356 C C . GLU A 1 299 ? -24.734 8.711 -12 1 95.25 299 GLU A C 1
ATOM 2358 O O . GLU A 1 299 ? -25.531 7.77 -11.992 1 95.25 299 GLU A O 1
ATOM 2363 N N . LEU A 1 300 ? -24.172 9.219 -10.938 1 95 300 LEU A N 1
ATOM 2364 C CA . LEU A 1 300 ? -24.531 8.695 -9.625 1 95 300 LEU A CA 1
ATOM 2365 C C . LEU A 1 300 ? -26.016 8.914 -9.336 1 95 300 LEU A C 1
ATOM 2367 O O . LEU A 1 300 ? -26.672 8.055 -8.742 1 95 300 LEU A O 1
ATOM 2371 N N . LEU A 1 301 ? -26.5 10.016 -9.773 1 93.44 301 LEU A N 1
ATOM 2372 C CA . LEU A 1 301 ? -27.906 10.344 -9.539 1 93.44 301 LEU A CA 1
ATOM 2373 C C . LEU A 1 301 ? -28.828 9.352 -10.242 1 93.44 301 LEU A C 1
ATOM 2375 O O . LEU A 1 301 ? -29.938 9.109 -9.797 1 93.44 301 LEU A O 1
ATOM 2379 N N . GLN A 1 302 ? -28.359 8.766 -11.305 1 91.81 302 GLN A N 1
ATOM 2380 C CA . GLN A 1 302 ? -29.156 7.824 -12.086 1 91.81 302 GLN A CA 1
ATOM 2381 C C . GLN A 1 302 ? -28.984 6.398 -11.562 1 91.81 302 GLN A C 1
ATOM 2383 O O . GLN A 1 302 ? -29.781 5.516 -11.898 1 91.81 302 GLN A O 1
ATOM 2388 N N . ASP A 1 303 ? -28 6.184 -10.797 1 89.56 303 ASP A N 1
ATOM 2389 C CA . ASP A 1 303 ? -27.703 4.871 -10.234 1 89.56 303 ASP A CA 1
ATOM 2390 C C . ASP A 1 303 ? -28.703 4.512 -9.133 1 89.56 303 ASP A C 1
ATOM 2392 O O . ASP A 1 303 ? -28.906 5.289 -8.203 1 89.56 303 ASP A O 1
ATOM 2396 N N . PRO A 1 304 ? -29.328 3.363 -9.211 1 87 304 PRO A N 1
ATOM 2397 C CA . PRO A 1 304 ? -30.359 2.965 -8.242 1 87 304 PRO A CA 1
ATOM 2398 C C . PRO A 1 304 ? -29.812 2.873 -6.82 1 87 304 PRO A C 1
ATOM 2400 O O . PRO A 1 304 ? -30.578 2.953 -5.859 1 87 304 PRO A O 1
ATOM 2403 N N . ARG A 1 305 ? -28.609 2.775 -6.578 1 89.75 305 ARG A N 1
ATOM 2404 C CA . ARG A 1 305 ? -28 2.67 -5.254 1 89.75 305 ARG A CA 1
ATOM 2405 C C . ARG A 1 305 ? -28.078 4 -4.512 1 89.75 305 ARG A C 1
ATOM 2407 O O . ARG A 1 305 ? -27.984 4.039 -3.285 1 89.75 305 ARG A O 1
ATOM 2414 N N . TYR A 1 306 ? -28.203 5.043 -5.371 1 92.06 306 TYR A N 1
ATOM 2415 C CA . TYR A 1 306 ? -28.219 6.379 -4.789 1 92.06 306 TYR A CA 1
ATOM 2416 C C . TYR A 1 306 ? -29.625 6.941 -4.723 1 92.06 306 TYR A C 1
ATOM 2418 O O . TYR A 1 306 ? -29.828 8.156 -4.727 1 92.06 306 TYR A O 1
ATOM 2426 N N . ARG A 1 307 ? -30.594 6.223 -4.723 1 82.62 307 ARG A N 1
ATOM 2427 C CA . ARG A 1 307 ? -31.984 6.645 -4.809 1 82.62 307 ARG A CA 1
ATOM 2428 C C . ARG A 1 307 ? -32.5 7.137 -3.459 1 82.62 307 ARG A C 1
ATOM 2430 O O . ARG A 1 307 ? -33.531 7.812 -3.385 1 82.62 307 ARG A O 1
ATOM 2437 N N . GLY A 1 308 ? -31.812 6.875 -2.428 1 87.31 308 GLY A N 1
ATOM 2438 C CA . GLY A 1 308 ? -32.25 7.391 -1.139 1 87.31 308 GLY A CA 1
ATOM 2439 C C . GLY A 1 308 ? -32.219 8.906 -1.062 1 87.31 308 GLY A C 1
ATOM 2440 O O . GLY A 1 308 ? -31.438 9.555 -1.757 1 87.31 308 GLY A O 1
ATOM 2441 N N . ASP A 1 309 ? -33.062 9.469 -0.203 1 91.81 309 ASP A N 1
ATOM 2442 C CA . ASP A 1 309 ? -33.188 10.914 -0.085 1 91.81 309 ASP A CA 1
ATOM 2443 C C . ASP A 1 309 ? -31.875 11.57 0.303 1 91.81 309 ASP A C 1
ATOM 2445 O O . ASP A 1 309 ? -31.547 12.648 -0.189 1 91.81 309 ASP A O 1
ATOM 2449 N N . PHE A 1 310 ? -31.219 10.945 1.094 1 92.5 310 PHE A N 1
ATOM 2450 C CA . PHE A 1 310 ? -29.938 11.477 1.562 1 92.5 310 PHE A CA 1
ATOM 2451 C C . PHE A 1 310 ? -28.984 11.711 0.394 1 92.5 310 PHE A C 1
ATOM 2453 O O . PHE A 1 310 ? -28.469 12.812 0.226 1 92.5 310 PHE A O 1
ATOM 2460 N N . TRP A 1 311 ? -28.797 10.711 -0.415 1 94.62 311 TRP A N 1
ATOM 2461 C CA . TRP A 1 311 ? -27.828 10.773 -1.514 1 94.62 311 TRP A CA 1
ATOM 2462 C C . TRP A 1 311 ? -28.297 11.758 -2.586 1 94.62 311 TRP A C 1
ATOM 2464 O O . TRP A 1 311 ? -27.5 12.555 -3.09 1 94.62 311 TRP A O 1
ATOM 2474 N N . LYS A 1 312 ? -29.531 11.711 -2.893 1 95.25 312 LYS A N 1
ATOM 2475 C CA . LYS A 1 312 ? -30.062 12.617 -3.91 1 95.25 312 LYS A CA 1
ATOM 2476 C C . LYS A 1 312 ? -29.875 14.078 -3.498 1 95.25 312 LYS A C 1
ATOM 2478 O O . LYS A 1 312 ? -29.438 14.906 -4.305 1 95.25 312 LYS A O 1
ATOM 2483 N N . THR A 1 313 ? -30.219 14.32 -2.262 1 96.25 313 THR A N 1
ATOM 2484 C CA . THR A 1 313 ? -30.109 15.688 -1.747 1 96.25 313 THR A CA 1
ATOM 2485 C C . THR A 1 313 ? -28.656 16.156 -1.779 1 96.25 313 THR A C 1
ATOM 2487 O O . THR A 1 313 ? -28.375 17.266 -2.252 1 96.25 313 THR A O 1
ATOM 2490 N N . GLU A 1 314 ? -27.781 15.352 -1.263 1 96.75 314 GLU A N 1
ATOM 2491 C CA . GLU A 1 314 ? -26.375 15.75 -1.151 1 96.75 314 GLU A CA 1
ATOM 2492 C C . GLU A 1 314 ? -25.734 15.883 -2.527 1 96.75 314 GLU A C 1
ATOM 2494 O O . GLU A 1 314 ? -24.906 16.766 -2.748 1 96.75 314 GLU A O 1
ATOM 2499 N N . ILE A 1 315 ? -26.062 14.969 -3.482 1 97.38 315 ILE A N 1
ATOM 2500 C CA . ILE A 1 315 ? -25.5 15.023 -4.828 1 97.38 315 ILE A CA 1
ATOM 2501 C C . ILE A 1 315 ? -26.016 16.266 -5.547 1 97.38 315 ILE A C 1
ATOM 2503 O O . ILE A 1 315 ? -25.234 17 -6.176 1 97.38 315 ILE A O 1
ATOM 2507 N N . LYS A 1 316 ? -27.281 16.531 -5.43 1 97.06 316 LYS A N 1
ATOM 2508 C CA . LYS A 1 316 ? -27.844 17.734 -6.051 1 97.06 316 LYS A CA 1
ATOM 2509 C C . LYS A 1 316 ? -27.25 19 -5.449 1 97.06 316 LYS A C 1
ATOM 2511 O O . LYS A 1 316 ? -26.969 19.969 -6.168 1 97.06 316 LYS A O 1
ATOM 2516 N N . LYS A 1 317 ? -27.156 18.969 -4.145 1 97.44 317 LYS A N 1
ATOM 2517 C CA . LYS A 1 317 ? -26.547 20.109 -3.465 1 97.44 317 LYS A CA 1
ATOM 2518 C C . LYS A 1 317 ? -25.125 20.344 -3.949 1 97.44 317 LYS A C 1
ATOM 2520 O O . LYS A 1 317 ? -24.703 21.484 -4.129 1 97.44 317 LYS A O 1
ATOM 2525 N N . MET A 1 318 ? -24.375 19.297 -4.125 1 97.94 318 MET A N 1
ATOM 2526 C CA . MET A 1 318 ? -23 19.422 -4.605 1 97.94 318 MET A CA 1
ATOM 2527 C C . MET A 1 318 ? -22.969 19.984 -6.02 1 97.94 318 MET A C 1
ATOM 2529 O O . MET A 1 318 ? -22.109 20.812 -6.34 1 97.94 318 MET A O 1
ATOM 2533 N N . LEU A 1 319 ? -23.891 19.562 -6.832 1 97.56 319 LEU A N 1
ATOM 2534 C CA . LEU A 1 319 ? -24.016 20.094 -8.188 1 97.56 319 LEU A CA 1
ATOM 2535 C C . LEU A 1 319 ? -24.344 21.578 -8.172 1 97.56 319 LEU A C 1
ATOM 2537 O O . LEU A 1 319 ? -23.859 22.344 -9 1 97.56 319 LEU A O 1
ATOM 2541 N N . THR A 1 320 ? -25.109 21.953 -7.219 1 97.5 320 THR A N 1
ATOM 2542 C CA . THR A 1 320 ? -25.562 23.344 -7.109 1 97.5 320 THR A CA 1
ATOM 2543 C C . THR A 1 320 ? -24.406 24.234 -6.66 1 97.5 320 THR A C 1
ATOM 2545 O O . THR A 1 320 ? -24.188 25.297 -7.242 1 97.5 320 THR A O 1
ATOM 2548 N N . ILE A 1 321 ? -23.75 23.781 -5.578 1 96.5 321 ILE A N 1
ATOM 2549 C CA . ILE A 1 321 ? -22.672 24.625 -5.047 1 96.5 321 ILE A CA 1
ATOM 2550 C C . ILE A 1 321 ? -21.469 24.578 -5.977 1 96.5 321 ILE A C 1
ATOM 2552 O O . ILE A 1 321 ? -20.641 25.5 -5.98 1 96.5 321 ILE A O 1
ATOM 2556 N N . GLY A 1 322 ? -21.266 23.469 -6.691 1 97.06 322 GLY A N 1
ATOM 2557 C CA . GLY A 1 322 ? -20.203 23.328 -7.684 1 97.06 322 GLY A CA 1
ATOM 2558 C C . GLY A 1 322 ? -18.828 23.188 -7.07 1 97.06 322 GLY A C 1
ATOM 2559 O O . GLY A 1 322 ? -17.828 23.609 -7.66 1 97.06 322 GLY A O 1
ATOM 2560 N N . LYS A 1 323 ? -18.812 22.688 -5.871 1 96.81 323 LYS A N 1
ATOM 2561 C CA . LYS A 1 323 ? -17.547 22.609 -5.141 1 96.81 323 LYS A CA 1
ATOM 2562 C C . LYS A 1 323 ? -17.359 21.234 -4.512 1 96.81 323 LYS A C 1
ATOM 2564 O O . LYS A 1 323 ? -18.344 20.531 -4.223 1 96.81 323 LYS A O 1
ATOM 2569 N N . LYS A 1 324 ? -16.203 20.797 -4.414 1 97.25 324 LYS A N 1
ATOM 2570 C CA . LYS A 1 324 ? -15.828 19.562 -3.721 1 97.25 324 LYS A CA 1
ATOM 2571 C C . LYS A 1 324 ? -14.797 19.844 -2.627 1 97.25 324 LYS A C 1
ATOM 2573 O O . LYS A 1 324 ? -14.156 20.891 -2.619 1 97.25 324 LYS A O 1
ATOM 2578 N N . ALA A 1 325 ? -14.734 18.938 -1.721 1 95.81 325 ALA A N 1
ATOM 2579 C CA . ALA A 1 325 ? -13.812 19.125 -0.605 1 95.81 325 ALA A CA 1
ATOM 2580 C C . ALA A 1 325 ? -13.234 17.781 -0.151 1 95.81 325 ALA A C 1
ATOM 2582 O O . ALA A 1 325 ? -13.938 16.766 -0.121 1 95.81 325 ALA A O 1
ATOM 2583 N N . GLU A 1 326 ? -11.945 17.766 0.203 1 93.69 326 GLU A N 1
ATOM 2584 C CA . GLU A 1 326 ? -11.289 16.594 0.764 1 93.69 326 GLU A CA 1
ATOM 2585 C C . GLU A 1 326 ? -11.406 16.562 2.285 1 93.69 326 GLU A C 1
ATOM 2587 O O . GLU A 1 326 ? -11.641 17.609 2.912 1 93.69 326 GLU A O 1
ATOM 2592 N N . GLN A 1 327 ? -11.258 15.445 2.834 1 92.38 327 GLN A N 1
ATOM 2593 C CA . GLN A 1 327 ? -11.336 15.305 4.285 1 92.38 327 GLN A CA 1
ATOM 2594 C C . GLN A 1 327 ? -10.281 16.172 4.977 1 92.38 327 GLN A C 1
ATOM 2596 O O . GLN A 1 327 ? -10.523 16.703 6.055 1 92.38 327 GLN A O 1
ATOM 2601 N N . GLN A 1 328 ? -9.141 16.297 4.375 1 90.5 328 GLN A N 1
ATOM 2602 C CA . GLN A 1 328 ? -8.023 17.016 4.992 1 90.5 328 GLN A CA 1
ATOM 2603 C C . GLN A 1 328 ? -8.297 18.516 5.047 1 90.5 328 GLN A C 1
ATOM 2605 O O . GLN A 1 328 ? -7.598 19.25 5.746 1 90.5 328 GLN A O 1
ATOM 2610 N N . SER A 1 329 ? -9.344 18.953 4.371 1 92.94 329 SER A N 1
ATOM 2611 C CA . SER A 1 329 ? -9.672 20.375 4.375 1 92.94 329 SER A CA 1
ATOM 2612 C C . SER A 1 329 ? -10.023 20.859 5.777 1 92.94 329 SER A C 1
ATOM 2614 O O . SER A 1 329 ? -9.898 22.047 6.078 1 92.94 329 SER A O 1
ATOM 2616 N N . PHE A 1 330 ? -10.391 19.938 6.625 1 93.19 330 PHE A N 1
ATOM 2617 C CA . PHE A 1 330 ? -10.703 20.297 8 1 93.19 330 PHE A CA 1
ATOM 2618 C C . PHE A 1 330 ? -9.453 20.781 8.734 1 93.19 330 PHE A C 1
ATOM 2620 O O . PHE A 1 330 ? -9.547 21.406 9.789 1 93.19 330 PHE A O 1
ATOM 2627 N N . SER A 1 331 ? -8.32 20.453 8.18 1 91.38 331 SER A N 1
ATOM 2628 C CA . SER A 1 331 ? -7.066 20.844 8.812 1 91.38 331 SER A CA 1
ATOM 2629 C C . SER A 1 331 ? -6.898 22.359 8.836 1 91.38 331 SER A C 1
ATOM 2631 O O . SER A 1 331 ? -6.078 22.891 9.586 1 91.38 331 SER A O 1
ATOM 2633 N N . LYS A 1 332 ? -7.645 23.016 7.984 1 91.69 332 LYS A N 1
ATOM 2634 C CA . LYS A 1 332 ? -7.633 24.469 8.023 1 91.69 332 LYS A CA 1
ATOM 2635 C C . LYS A 1 332 ? -7.871 24.984 9.438 1 91.69 332 LYS A C 1
ATOM 2637 O O . LYS A 1 332 ? -7.293 26 9.844 1 91.69 332 LYS A O 1
ATOM 2642 N N . TYR A 1 333 ? -8.625 24.312 10.219 1 92.44 333 TYR A N 1
ATOM 2643 C CA . TYR A 1 333 ? -9 24.734 11.57 1 92.44 333 TYR A CA 1
ATOM 2644 C C . TYR A 1 333 ? -8.062 24.125 12.602 1 92.44 333 TYR A C 1
ATOM 2646 O O . TYR A 1 333 ? -8.234 24.344 13.805 1 92.44 333 TYR A O 1
ATOM 2654 N N . GLY A 1 334 ? -7.133 23.375 12.141 1 89.5 334 GLY A N 1
ATOM 2655 C CA . GLY A 1 334 ? -6.203 22.703 13.023 1 89.5 334 GLY A CA 1
ATOM 2656 C C . GLY A 1 334 ? -6.164 21.203 12.805 1 89.5 334 GLY A C 1
ATOM 2657 O O . GLY A 1 334 ? -7.133 20.609 12.312 1 89.5 334 GLY A O 1
ATOM 2658 N N . LEU A 1 335 ? -5.141 20.594 13.227 1 88.69 335 LEU A N 1
ATOM 2659 C CA . LEU A 1 335 ? -4.93 19.172 13 1 88.69 335 LEU A CA 1
ATOM 2660 C C . LEU A 1 335 ? -5.891 18.344 13.844 1 88.69 335 LEU A C 1
ATOM 2662 O O . LEU A 1 335 ? -6.254 17.219 13.461 1 88.69 335 LEU A O 1
ATOM 2666 N N . GLU A 1 336 ? -6.332 18.875 14.938 1 93 336 GLU A N 1
ATOM 2667 C CA . GLU A 1 336 ? -7.145 18.109 15.883 1 93 336 GLU A CA 1
ATOM 2668 C C . GLU A 1 336 ? -8.633 18.312 15.609 1 93 336 GLU A C 1
ATOM 2670 O O . GLU A 1 336 ? -9.477 17.609 16.188 1 93 336 GLU A O 1
ATOM 2675 N N . TYR A 1 337 ? -8.961 19.172 14.742 1 93.62 337 TYR A N 1
ATOM 2676 C CA . TYR A 1 337 ? -10.336 19.609 14.531 1 93.62 337 TYR A CA 1
ATOM 2677 C C . TYR A 1 337 ? -11.227 18.438 14.117 1 93.62 337 TYR A C 1
ATOM 2679 O O . TYR A 1 337 ? -12.367 18.328 14.57 1 93.62 337 TYR A O 1
ATOM 2687 N N . VAL A 1 338 ? -10.742 17.609 13.273 1 93 338 VAL A N 1
ATOM 2688 C CA . VAL A 1 338 ? -11.539 16.5 12.758 1 93 338 VAL A CA 1
ATOM 2689 C C . VAL A 1 338 ? -11.953 15.578 13.906 1 93 338 VAL A C 1
ATOM 2691 O O . VAL A 1 338 ? -13.109 15.148 13.977 1 93 338 VAL A O 1
ATOM 2694 N N . VAL A 1 339 ? -11.078 15.281 14.812 1 94.81 339 VAL A N 1
ATOM 2695 C CA . VAL A 1 339 ? -11.312 14.32 15.891 1 94.81 339 VAL A CA 1
ATOM 2696 C C . VAL A 1 339 ? -12.062 15.008 17.031 1 94.81 339 VAL A C 1
ATOM 2698 O O . VAL A 1 339 ? -12.906 14.391 17.688 1 94.81 339 VAL A O 1
ATOM 2701 N N . ASP A 1 340 ? -11.781 16.281 17.234 1 95.75 340 ASP A N 1
ATOM 2702 C CA . ASP A 1 340 ? -12.312 16.969 18.406 1 95.75 340 ASP A CA 1
ATOM 2703 C C . ASP A 1 340 ? -13.695 17.547 18.125 1 95.75 340 ASP A C 1
ATOM 2705 O O . ASP A 1 340 ? -14.5 17.719 19.047 1 95.75 340 ASP A O 1
ATOM 2709 N N . THR A 1 341 ? -13.977 17.828 16.875 1 94.81 341 THR A N 1
ATOM 2710 C CA . THR A 1 341 ? -15.203 18.562 16.594 1 94.81 341 THR A CA 1
ATOM 2711 C C . THR A 1 341 ? -16.016 17.859 15.508 1 94.81 341 THR A C 1
ATOM 2713 O O . THR A 1 341 ? -17.141 17.406 15.766 1 94.81 341 THR A O 1
ATOM 2716 N N . TYR A 1 342 ? -15.492 17.656 14.375 1 94.69 342 TYR A N 1
ATOM 2717 C CA . TYR A 1 342 ? -16.25 17.203 13.219 1 94.69 342 TYR A CA 1
ATOM 2718 C C . TYR A 1 342 ? -16.812 15.812 13.438 1 94.69 342 TYR A C 1
ATOM 2720 O O . TYR A 1 342 ? -18.031 15.602 13.32 1 94.69 342 TYR A O 1
ATOM 2728 N N . LEU A 1 343 ? -15.938 14.82 13.789 1 95.19 343 LEU A N 1
ATOM 2729 C CA . LEU A 1 343 ? -16.359 13.422 13.883 1 95.19 343 LEU A CA 1
ATOM 2730 C C . LEU A 1 343 ? -17.375 13.242 15.008 1 95.19 343 LEU A C 1
ATOM 2732 O O . LEU A 1 343 ? -18.375 12.539 14.844 1 95.19 343 LEU A O 1
ATOM 2736 N N . PRO A 1 344 ? -17.125 13.906 16.188 1 95.44 344 PRO A N 1
ATOM 2737 C CA . PRO A 1 344 ? -18.109 13.781 17.25 1 95.44 344 PRO A CA 1
ATOM 2738 C C . PRO A 1 344 ? -19.484 14.297 16.828 1 95.44 344 PRO A C 1
ATOM 2740 O O . PRO A 1 344 ? -20.5 13.656 17.109 1 95.44 344 PRO A O 1
ATOM 2743 N N . GLU A 1 345 ? -19.531 15.398 16.172 1 94.69 345 GLU A N 1
ATOM 2744 C CA . GLU A 1 345 ? -20.781 15.992 15.727 1 94.69 345 GLU A CA 1
ATOM 2745 C C . GLU A 1 345 ? -21.469 15.117 14.672 1 94.69 345 GLU A C 1
ATOM 2747 O O . GLU A 1 345 ? -22.672 14.906 14.719 1 94.69 345 GLU A O 1
ATOM 2752 N N . LYS A 1 346 ? -20.703 14.68 13.797 1 94.12 346 LYS A N 1
ATOM 2753 C CA . LYS A 1 346 ? -21.234 13.859 12.711 1 94.12 346 LYS A CA 1
ATOM 2754 C C . LYS A 1 346 ? -21.75 12.523 13.234 1 94.12 346 LYS A C 1
ATOM 2756 O O . LYS A 1 346 ? -22.797 12.047 12.805 1 94.12 346 LYS A O 1
ATOM 2761 N N . LEU A 1 347 ? -20.969 11.844 14.094 1 94.38 347 LEU A N 1
ATOM 2762 C CA . LEU A 1 347 ? -21.344 10.562 14.672 1 94.38 347 LEU A CA 1
ATOM 2763 C C . LEU A 1 347 ? -22.656 10.688 15.453 1 94.38 347 LEU A C 1
ATOM 2765 O O . LEU A 1 347 ? -23.531 9.812 15.359 1 94.38 347 LEU A O 1
ATOM 2769 N N . GLU A 1 348 ? -22.766 11.734 16.172 1 92.81 348 GLU A N 1
ATOM 2770 C CA . GLU A 1 348 ? -23.984 11.969 16.938 1 92.81 348 GLU A CA 1
ATOM 2771 C C . GLU A 1 348 ? -25.188 12.125 16 1 92.81 348 GLU A C 1
ATOM 2773 O O . GLU A 1 348 ? -26.266 11.617 16.281 1 92.81 348 GLU A O 1
ATOM 2778 N N . ALA A 1 349 ? -24.984 12.781 14.953 1 90.31 349 ALA A N 1
ATOM 2779 C CA . ALA A 1 349 ? -26.062 13.016 14 1 90.31 349 ALA A CA 1
ATOM 2780 C C . ALA A 1 349 ? -26.484 11.719 13.312 1 90.31 349 ALA A C 1
ATOM 2782 O O . ALA A 1 349 ? -27.672 11.5 13.07 1 90.31 349 ALA A O 1
ATOM 2783 N N . VAL A 1 350 ? -25.531 10.875 12.992 1 88.56 350 VAL A N 1
ATOM 2784 C CA . VAL A 1 350 ? -25.812 9.648 12.25 1 88.56 350 VAL A CA 1
ATOM 2785 C C . VAL A 1 350 ? -26.391 8.594 13.188 1 88.56 350 VAL A C 1
ATOM 2787 O O . VAL A 1 350 ? -27.25 7.812 12.789 1 88.56 350 VAL A O 1
ATOM 2790 N N . GLU A 1 351 ? -25.906 8.547 14.398 1 86.81 351 GLU A N 1
ATOM 2791 C CA . GLU A 1 351 ? -26.359 7.535 15.352 1 86.81 351 GLU A CA 1
ATOM 2792 C C . GLU A 1 351 ? -27.75 7.867 15.883 1 86.81 351 GLU A C 1
ATOM 2794 O O . GLU A 1 351 ? -28.484 6.973 16.312 1 86.81 351 GLU A O 1
ATOM 2799 N N . ASN A 1 352 ? -28.109 9.117 15.883 1 78 352 ASN A N 1
ATOM 2800 C CA . ASN A 1 352 ? -29.438 9.531 16.344 1 78 352 ASN A CA 1
ATOM 2801 C C . ASN A 1 352 ? -30.484 9.406 15.25 1 78 352 ASN A C 1
ATOM 2803 O O . ASN A 1 352 ? -31.656 9.672 15.484 1 78 352 ASN A O 1
ATOM 2807 N N . GLN A 1 353 ? -30.219 8.945 14.094 1 68.88 353 GLN A N 1
ATOM 2808 C CA . GLN A 1 353 ? -31.172 8.688 13.031 1 68.88 353 GLN A CA 1
ATOM 2809 C C . GLN A 1 353 ? -31.672 7.246 13.07 1 68.88 353 GLN A C 1
ATOM 2811 O O . GLN A 1 353 ? -30.922 6.336 13.422 1 68.88 353 GLN A O 1
ATOM 2816 N N . MET B 1 1 ? 22.422 15.688 22.219 1 50.19 1 MET B N 1
ATOM 2817 C CA . MET B 1 1 ? 21.156 16.375 21.969 1 50.19 1 MET B CA 1
ATOM 2818 C C . MET B 1 1 ? 20.188 15.484 21.188 1 50.19 1 MET B C 1
ATOM 2820 O O . MET B 1 1 ? 20.609 14.719 20.312 1 50.19 1 MET B O 1
ATOM 2824 N N . ASN B 1 2 ? 18.969 15.359 21.641 1 71.62 2 ASN B N 1
ATOM 2825 C CA . ASN B 1 2 ? 17.875 14.602 21.047 1 71.62 2 ASN B CA 1
ATOM 2826 C C . ASN B 1 2 ? 17.484 15.156 19.672 1 71.62 2 ASN B C 1
ATOM 2828 O O . ASN B 1 2 ? 17.688 16.344 19.406 1 71.62 2 ASN B O 1
ATOM 2832 N N . ARG B 1 3 ? 17.453 14.406 18.672 1 74.5 3 ARG B N 1
ATOM 2833 C CA . ARG B 1 3 ? 17.109 14.766 17.312 1 74.5 3 ARG B CA 1
ATOM 2834 C C . ARG B 1 3 ? 16.016 15.836 17.281 1 74.5 3 ARG B C 1
ATOM 2836 O O . ARG B 1 3 ? 16.047 16.734 16.438 1 74.5 3 ARG B O 1
ATOM 2843 N N . ARG B 1 4 ? 15.289 15.828 18.234 1 80.25 4 ARG B N 1
ATOM 2844 C CA . ARG B 1 4 ? 14.203 16.797 18.328 1 80.25 4 ARG B CA 1
ATOM 2845 C C . ARG B 1 4 ? 14.727 18.172 18.688 1 80.25 4 ARG B C 1
ATOM 2847 O O . ARG B 1 4 ? 14.305 19.172 18.109 1 80.25 4 ARG B O 1
ATOM 2854 N N . GLU B 1 5 ? 15.57 18.172 19.547 1 82.69 5 GLU B N 1
ATOM 2855 C CA . GLU B 1 5 ? 16.156 19.438 19.984 1 82.69 5 GLU B CA 1
ATOM 2856 C C . GLU B 1 5 ? 16.953 20.094 18.859 1 82.69 5 GLU B C 1
ATOM 2858 O O . GLU B 1 5 ? 16.922 21.312 18.703 1 82.69 5 GLU B O 1
ATOM 2863 N N . ILE B 1 6 ? 17.562 19.266 18.188 1 84.19 6 ILE B N 1
ATOM 2864 C CA . ILE B 1 6 ? 18.344 19.766 17.078 1 84.19 6 ILE B CA 1
ATOM 2865 C C . ILE B 1 6 ? 17.422 20.406 16.031 1 84.19 6 ILE B C 1
ATOM 2867 O O . ILE B 1 6 ? 17.719 21.5 15.531 1 84.19 6 ILE B O 1
ATOM 2871 N N . ALA B 1 7 ? 16.391 19.734 15.758 1 86.19 7 ALA B N 1
ATOM 2872 C CA . ALA B 1 7 ? 15.43 20.266 14.789 1 86.19 7 ALA B CA 1
ATOM 2873 C C . ALA B 1 7 ? 14.867 21.609 15.242 1 86.19 7 ALA B C 1
ATOM 2875 O O . ALA B 1 7 ? 14.812 22.562 14.461 1 86.19 7 ALA B O 1
ATOM 2876 N N . ILE B 1 8 ? 14.523 21.672 16.469 1 87.69 8 ILE B N 1
ATOM 2877 C CA . ILE B 1 8 ? 13.938 22.906 17 1 87.69 8 ILE B CA 1
ATOM 2878 C C . ILE B 1 8 ? 14.961 24.031 16.938 1 87.69 8 ILE B C 1
ATOM 2880 O O . ILE B 1 8 ? 14.617 25.156 16.562 1 87.69 8 ILE B O 1
ATOM 2884 N N . ASN B 1 9 ? 16.125 23.703 17.266 1 85.5 9 ASN B N 1
ATOM 2885 C CA . ASN B 1 9 ? 17.188 24.703 17.266 1 85.5 9 ASN B CA 1
ATOM 2886 C C . ASN B 1 9 ? 17.453 25.219 15.852 1 85.5 9 ASN B C 1
ATOM 2888 O O . ASN B 1 9 ? 17.688 26.406 15.656 1 85.5 9 ASN B O 1
ATOM 2892 N N . LYS B 1 10 ? 17.453 24.344 14.977 1 86.31 10 LYS B N 1
ATOM 2893 C CA . LYS B 1 10 ? 17.688 24.734 13.586 1 86.31 10 LYS B CA 1
ATOM 2894 C C . LYS B 1 10 ? 16.531 25.609 13.062 1 86.31 10 LYS B C 1
ATOM 2896 O O . LYS B 1 10 ? 16.766 26.578 12.336 1 86.31 10 LYS B O 1
ATOM 2901 N N . LEU B 1 11 ? 15.422 25.266 13.438 1 88.31 11 LEU B N 1
ATOM 2902 C CA . LEU B 1 11 ? 14.25 26.016 13.016 1 88.31 11 LEU B CA 1
ATOM 2903 C C . LEU B 1 11 ? 14.258 27.406 13.641 1 88.31 11 LEU B C 1
ATOM 2905 O O . LEU B 1 11 ? 13.953 28.406 12.969 1 88.31 11 LEU B O 1
ATOM 2909 N N . LYS B 1 12 ? 14.641 27.453 14.852 1 84.56 12 LYS B N 1
ATOM 2910 C CA . LYS B 1 12 ? 14.734 28.734 15.547 1 84.56 12 LYS B CA 1
ATOM 2911 C C . LYS B 1 12 ? 15.836 29.609 14.945 1 84.56 12 LYS B C 1
ATOM 2913 O O . LYS B 1 12 ? 15.688 30.828 14.867 1 84.56 12 LYS B O 1
ATOM 2918 N N . SER B 1 13 ? 16.859 28.953 14.602 1 83.12 13 SER B N 1
ATOM 2919 C CA . SER B 1 13 ? 18 29.672 14.047 1 83.12 13 SER B CA 1
ATOM 2920 C C . SER B 1 13 ? 17.625 30.359 12.734 1 83.12 13 SER B C 1
ATOM 2922 O O . SER B 1 13 ? 18.156 31.438 12.422 1 83.12 13 SER B O 1
ATOM 2924 N N . LEU B 1 14 ? 16.875 29.703 12.023 1 83.19 14 LEU B N 1
ATOM 2925 C CA . LEU B 1 14 ? 16.406 30.297 10.789 1 83.19 14 LEU B CA 1
ATOM 2926 C C . LEU B 1 14 ? 15.695 31.625 11.062 1 83.19 14 LEU B C 1
ATOM 2928 O O . LEU B 1 14 ? 15.914 32.625 10.344 1 83.19 14 LEU B O 1
ATOM 2932 N N . GLY B 1 15 ? 14.891 31.625 12.039 1 81.06 15 GLY B N 1
ATOM 2933 C CA . GLY B 1 15 ? 14.234 32.844 12.445 1 81.06 15 GLY B CA 1
ATOM 2934 C C . GLY B 1 15 ? 15.195 33.906 12.969 1 81.06 15 GLY B C 1
ATOM 2935 O O . GLY B 1 15 ? 15.055 35.094 12.672 1 81.06 15 GLY B O 1
ATOM 2936 N N . ASP B 1 16 ? 16.172 33.406 13.688 1 81.56 16 ASP B N 1
ATOM 2937 C CA . ASP B 1 16 ? 17.141 34.281 14.289 1 81.56 16 ASP B CA 1
ATOM 2938 C C . ASP B 1 16 ? 17.953 35.031 13.211 1 81.56 16 ASP B C 1
ATOM 2940 O O . ASP B 1 16 ? 18.281 36.188 13.367 1 81.56 16 ASP B O 1
ATOM 2944 N N . VAL B 1 17 ? 18.25 34.312 12.219 1 78 17 VAL B N 1
ATOM 2945 C CA . VAL B 1 17 ? 19.016 34.906 11.133 1 78 17 VAL B CA 1
ATOM 2946 C C . VAL B 1 17 ? 18.25 36.094 10.531 1 78 17 VAL B C 1
ATOM 2948 O O . VAL B 1 17 ? 18.812 37.156 10.281 1 78 17 VAL B O 1
ATOM 2951 N N . ILE B 1 18 ? 17.047 35.875 10.367 1 77.56 18 ILE B N 1
ATOM 2952 C CA . ILE B 1 18 ? 16.203 36.906 9.781 1 77.56 18 ILE B CA 1
ATOM 2953 C C . ILE B 1 18 ? 16.078 38.062 10.758 1 77.56 18 ILE B C 1
ATOM 2955 O O . ILE B 1 18 ? 16.188 39.219 10.367 1 77.56 18 ILE B O 1
ATOM 2959 N N . LEU B 1 19 ? 15.875 37.688 11.961 1 77.75 19 LEU B N 1
ATOM 2960 C CA . LEU B 1 19 ? 15.734 38.719 12.984 1 77.75 19 LEU B CA 1
ATOM 2961 C C . LEU B 1 19 ? 17.016 39.562 13.094 1 77.75 19 LEU B C 1
ATOM 2963 O O . LEU B 1 19 ? 16.953 40.781 13.281 1 77.75 19 LEU B O 1
ATOM 2967 N N . ASP B 1 20 ? 18.062 38.844 13.07 1 81.75 20 ASP B N 1
ATOM 2968 C CA . ASP B 1 20 ? 19.344 39.531 13.156 1 81.75 20 ASP B CA 1
ATOM 2969 C C . ASP B 1 20 ? 19.516 40.531 12 1 81.75 20 ASP B C 1
ATOM 2971 O O . ASP B 1 20 ? 19.969 41.656 12.203 1 81.75 20 ASP B O 1
ATOM 2975 N N . ASP B 1 21 ? 19.172 40.094 10.859 1 79.81 21 ASP B N 1
ATOM 2976 C CA . ASP B 1 21 ? 19.266 40.969 9.695 1 79.81 21 ASP B CA 1
ATOM 2977 C C . ASP B 1 21 ? 18.359 42.188 9.844 1 79.81 21 ASP B C 1
ATOM 2979 O O . ASP B 1 21 ? 18.766 43.312 9.562 1 79.81 21 ASP B O 1
ATOM 2983 N N . VAL B 1 22 ? 17.219 41.969 10.32 1 74.88 22 VAL B N 1
ATOM 2984 C CA . VAL B 1 22 ? 16.234 43.062 10.461 1 74.88 22 VAL B CA 1
ATOM 2985 C C . VAL B 1 22 ? 16.703 44.031 11.539 1 74.88 22 VAL B C 1
ATOM 2987 O O . VAL B 1 22 ? 16.609 45.25 11.359 1 74.88 22 VAL B O 1
ATOM 2990 N N . THR B 1 23 ? 17.141 43.5 12.594 1 83.5 23 THR B N 1
ATOM 2991 C CA . THR B 1 23 ? 17.594 44.344 13.703 1 83.5 23 THR B CA 1
ATOM 2992 C C . THR B 1 23 ? 18.797 45.188 13.289 1 83.5 23 THR B C 1
ATOM 2994 O O . THR B 1 23 ? 18.969 46.312 13.766 1 83.5 23 THR B O 1
ATOM 2997 N N . GLN B 1 24 ? 19.562 44.625 12.43 1 85.12 24 GLN B N 1
ATOM 2998 C CA . GLN B 1 24 ? 20.75 45.344 11.969 1 85.12 24 GLN B CA 1
ATOM 2999 C C . GLN B 1 24 ? 20.438 46.219 10.766 1 85.12 24 GLN B C 1
ATOM 3001 O O . GLN B 1 24 ? 21.328 46.844 10.18 1 85.12 24 GLN B O 1
ATOM 3006 N N . GLY B 1 25 ? 19.172 46.219 10.383 1 75.62 25 GLY B N 1
ATOM 3007 C CA . GLY B 1 25 ? 18.734 47.062 9.273 1 75.62 25 GLY B CA 1
ATOM 3008 C C . GLY B 1 25 ? 19.125 46.5 7.918 1 75.62 25 GLY B C 1
ATOM 3009 O O . GLY B 1 25 ? 19.312 47.281 6.961 1 75.62 25 GLY B O 1
ATOM 3010 N N . ARG B 1 26 ? 19.453 45.312 7.926 1 78.94 26 ARG B N 1
ATOM 3011 C CA . ARG B 1 26 ? 19.812 44.656 6.672 1 78.94 26 ARG B CA 1
ATOM 3012 C C . ARG B 1 26 ? 18.625 43.906 6.086 1 78.94 26 ARG B C 1
ATOM 3014 O O . ARG B 1 26 ? 17.719 43.5 6.816 1 78.94 26 ARG B O 1
ATOM 3021 N N . ILE B 1 27 ? 18.656 43.812 4.836 1 76.69 27 ILE B N 1
ATOM 3022 C CA . ILE B 1 27 ? 17.641 43.031 4.156 1 76.69 27 ILE B CA 1
ATOM 3023 C C . ILE B 1 27 ? 17.906 41.531 4.383 1 76.69 27 ILE B C 1
ATOM 3025 O O . ILE B 1 27 ? 18.984 41.031 4.047 1 76.69 27 ILE B O 1
ATOM 3029 N N . PRO B 1 28 ? 16.984 40.875 5.094 1 78 28 PRO B N 1
ATOM 3030 C CA . PRO B 1 28 ? 17.188 39.469 5.367 1 78 28 PRO B CA 1
ATOM 3031 C C . PRO B 1 28 ? 17.391 38.656 4.094 1 78 28 PRO B C 1
ATOM 3033 O O . PRO B 1 28 ? 16.734 38.906 3.08 1 78 28 PRO B O 1
ATOM 3036 N N . ARG B 1 29 ? 18.375 37.906 4.125 1 77.88 29 ARG B N 1
ATOM 3037 C CA . ARG B 1 29 ? 18.688 37 3.018 1 77.88 29 ARG B CA 1
ATOM 3038 C C . ARG B 1 29 ? 18.844 35.562 3.506 1 77.88 29 ARG B C 1
ATOM 3040 O O . ARG B 1 29 ? 19.453 35.312 4.551 1 77.88 29 ARG B O 1
ATOM 3047 N N . ILE B 1 30 ? 18.141 34.656 2.902 1 78.81 30 ILE B N 1
ATOM 3048 C CA . ILE B 1 30 ? 18.266 33.219 3.229 1 78.81 30 ILE B CA 1
ATOM 3049 C C . ILE B 1 30 ? 18.891 32.5 2.055 1 78.81 30 ILE B C 1
ATOM 3051 O O . ILE B 1 30 ? 18.453 32.625 0.912 1 78.81 30 ILE B O 1
ATOM 3055 N N . LYS B 1 31 ? 19.953 31.844 2.355 1 76.81 31 LYS B N 1
ATOM 3056 C CA . LYS B 1 31 ? 20.625 31.031 1.33 1 76.81 31 LYS B CA 1
ATOM 3057 C C . LYS B 1 31 ? 20 29.641 1.242 1 76.81 31 LYS B C 1
ATOM 3059 O O . LYS B 1 31 ? 19.953 28.922 2.24 1 76.81 31 LYS B O 1
ATOM 3064 N N . VAL B 1 32 ? 19.547 29.312 0.057 1 77.81 32 VAL B N 1
ATOM 3065 C CA . VAL B 1 32 ? 18.969 28 -0.195 1 77.81 32 VAL B CA 1
ATOM 3066 C C . VAL B 1 32 ? 19.766 27.281 -1.29 1 77.81 32 VAL B C 1
ATOM 3068 O O . VAL B 1 32 ? 19.938 27.828 -2.387 1 77.81 32 VAL B O 1
ATOM 3071 N N . PRO B 1 33 ? 20.281 26.172 -0.957 1 75.69 33 PRO B N 1
ATOM 3072 C CA . PRO B 1 33 ? 21 25.438 -2.006 1 75.69 33 PRO B CA 1
ATOM 3073 C C . PRO B 1 33 ? 20.125 25.156 -3.225 1 75.69 33 PRO B C 1
ATOM 3075 O O . PRO B 1 33 ? 18.938 24.844 -3.078 1 75.69 33 PRO B O 1
ATOM 3078 N N . SER B 1 34 ? 20.703 25.312 -4.367 1 75.75 34 SER B N 1
ATOM 3079 C CA . SER B 1 34 ? 19.969 25.078 -5.609 1 75.75 34 SER B CA 1
ATOM 3080 C C . SER B 1 34 ? 19.703 23.594 -5.832 1 75.75 34 SER B C 1
ATOM 3082 O O . SER B 1 34 ? 20.594 22.766 -5.656 1 75.75 34 SER B O 1
ATOM 3084 N N . ARG B 1 35 ? 18.516 23.312 -6.211 1 76.19 35 ARG B N 1
ATOM 3085 C CA . ARG B 1 35 ? 18.141 21.922 -6.48 1 76.19 35 ARG B CA 1
ATOM 3086 C C . ARG B 1 35 ? 18.031 21.672 -7.98 1 76.19 35 ARG B C 1
ATOM 3088 O O . ARG B 1 35 ? 17.469 20.656 -8.406 1 76.19 35 ARG B O 1
ATOM 3095 N N . GLY B 1 36 ? 18.516 22.625 -8.641 1 74.06 36 GLY B N 1
ATOM 3096 C CA . GLY B 1 36 ? 18.5 22.453 -10.086 1 74.06 36 GLY B CA 1
ATOM 3097 C C . GLY B 1 36 ? 19.312 21.266 -10.555 1 74.06 36 GLY B C 1
ATOM 3098 O O . GLY B 1 36 ? 20.312 20.891 -9.922 1 74.06 36 GLY B O 1
ATOM 3099 N N . THR B 1 37 ? 18.859 20.688 -11.617 1 76.44 37 THR B N 1
ATOM 3100 C CA . THR B 1 37 ? 19.484 19.484 -12.156 1 76.44 37 THR B CA 1
ATOM 3101 C C . THR B 1 37 ? 20.969 19.719 -12.391 1 76.44 37 THR B C 1
ATOM 3103 O O . THR B 1 37 ? 21.781 18.797 -12.242 1 76.44 37 THR B O 1
ATOM 3106 N N . SER B 1 38 ? 21.281 20.938 -12.695 1 76.94 38 SER B N 1
ATOM 3107 C CA . SER B 1 38 ? 22.672 21.266 -12.977 1 76.94 38 SER B CA 1
ATOM 3108 C C . SER B 1 38 ? 23.516 21.25 -11.695 1 76.94 38 SER B C 1
ATOM 3110 O O . SER B 1 38 ? 24.75 21.172 -11.758 1 76.94 38 SER B O 1
ATOM 3112 N N . ASN B 1 39 ? 22.859 21.281 -10.578 1 84.44 39 ASN B N 1
ATOM 3113 C CA . ASN B 1 39 ? 23.562 21.312 -9.305 1 84.44 39 ASN B CA 1
ATOM 3114 C C . ASN B 1 39 ? 23.562 19.938 -8.633 1 84.44 39 ASN B C 1
ATOM 3116 O O . ASN B 1 39 ? 23.922 19.812 -7.461 1 84.44 39 ASN B O 1
ATOM 3120 N N . ILE B 1 40 ? 23.109 18.938 -9.258 1 82.12 40 ILE B N 1
ATOM 3121 C CA . ILE B 1 40 ? 23.109 17.578 -8.734 1 82.12 40 ILE B CA 1
ATOM 3122 C C . ILE B 1 40 ? 24.266 16.797 -9.32 1 82.12 40 ILE B C 1
ATOM 3124 O O . ILE B 1 40 ? 24.375 16.641 -10.539 1 82.12 40 ILE B O 1
ATOM 3128 N N . ILE B 1 41 ? 25.172 16.406 -8.516 1 83.69 41 ILE B N 1
ATOM 3129 C CA . ILE B 1 41 ? 26.391 15.734 -8.977 1 83.69 41 ILE B CA 1
ATOM 3130 C C . ILE B 1 41 ? 26.516 14.383 -8.273 1 83.69 41 ILE B C 1
ATOM 3132 O O . ILE B 1 41 ? 26.234 14.266 -7.082 1 83.69 41 ILE B O 1
ATOM 3136 N N . TYR B 1 42 ? 26.984 13.469 -9.047 1 84.5 42 TYR B N 1
ATOM 3137 C CA . TYR B 1 42 ? 27.266 12.172 -8.438 1 84.5 42 TYR B CA 1
ATOM 3138 C C . TYR B 1 42 ? 28.625 12.18 -7.754 1 84.5 42 TYR B C 1
ATOM 3140 O O . TYR B 1 42 ? 29.656 12.461 -8.391 1 84.5 42 TYR B O 1
ATOM 3148 N N . ASP B 1 43 ? 28.625 11.898 -6.492 1 87.5 43 ASP B N 1
ATOM 3149 C CA . ASP B 1 43 ? 29.875 11.82 -5.727 1 87.5 43 ASP B CA 1
ATOM 3150 C C . ASP B 1 43 ? 30.422 10.398 -5.723 1 87.5 43 ASP B C 1
ATOM 3152 O O . ASP B 1 43 ? 29.859 9.508 -5.09 1 87.5 43 ASP B O 1
ATOM 3156 N N . GLU B 1 44 ? 31.5 10.188 -6.266 1 85.56 44 GLU B N 1
ATOM 3157 C CA . GLU B 1 44 ? 32.094 8.852 -6.422 1 85.56 44 GLU B CA 1
ATOM 3158 C C . GLU B 1 44 ? 32.531 8.281 -5.082 1 85.56 44 GLU B C 1
ATOM 3160 O O . GLU B 1 44 ? 32.469 7.074 -4.859 1 85.56 44 GLU B O 1
ATOM 3165 N N . ASP B 1 45 ? 32.969 9.133 -4.25 1 87.19 45 ASP B N 1
ATOM 3166 C CA . ASP B 1 45 ? 33.438 8.688 -2.943 1 87.19 45 ASP B CA 1
ATOM 3167 C C . ASP B 1 45 ? 32.281 8.234 -2.064 1 87.19 45 ASP B C 1
ATOM 3169 O O . ASP B 1 45 ? 32.344 7.199 -1.402 1 87.19 45 ASP B O 1
ATOM 3173 N N . LYS B 1 46 ? 31.25 8.93 -2.148 1 87.12 46 LYS B N 1
ATOM 3174 C CA . LYS B 1 46 ? 30.078 8.625 -1.327 1 87.12 46 LYS B CA 1
ATOM 3175 C C . LYS B 1 46 ? 29.141 7.66 -2.041 1 87.12 46 LYS B C 1
ATOM 3177 O O . LYS B 1 46 ? 28.266 7.055 -1.414 1 87.12 46 LYS B O 1
ATOM 3182 N N . ARG B 1 47 ? 29.328 7.523 -3.322 1 84.25 47 ARG B N 1
ATOM 3183 C CA . ARG B 1 47 ? 28.609 6.578 -4.172 1 84.25 47 ARG B CA 1
ATOM 3184 C C . ARG B 1 47 ? 27.125 6.898 -4.207 1 84.25 47 ARG B C 1
ATOM 3186 O O . ARG B 1 47 ? 26.297 5.992 -4.152 1 84.25 47 ARG B O 1
ATOM 3193 N N . HIS B 1 48 ? 26.734 8.195 -4.066 1 86.19 48 HIS B N 1
ATOM 3194 C CA . HIS B 1 48 ? 25.375 8.648 -4.266 1 86.19 48 HIS B CA 1
ATOM 3195 C C . HIS B 1 48 ? 25.344 10.102 -4.734 1 86.19 48 HIS B C 1
ATOM 3197 O O . HIS B 1 48 ? 26.359 10.781 -4.738 1 86.19 48 HIS B O 1
ATOM 3203 N N . TYR B 1 49 ? 24.203 10.555 -5.242 1 80.88 49 TYR B N 1
ATOM 3204 C CA . TYR B 1 49 ? 24.031 11.93 -5.711 1 80.88 49 TYR B CA 1
ATOM 3205 C C . TYR B 1 49 ? 24.047 12.906 -4.543 1 80.88 49 TYR B C 1
ATOM 3207 O O . TYR B 1 49 ? 23.5 12.625 -3.475 1 80.88 49 TYR B O 1
ATOM 3215 N N . VAL B 1 50 ? 24.688 14.016 -4.746 1 85.56 50 VAL B N 1
ATOM 3216 C CA . VAL B 1 50 ? 24.75 15.102 -3.771 1 85.56 50 VAL B CA 1
ATOM 3217 C C . VAL B 1 50 ? 24.469 16.438 -4.465 1 85.56 50 VAL B C 1
ATOM 3219 O O . VAL B 1 50 ? 24.547 16.531 -5.691 1 85.56 50 VAL B O 1
ATOM 3222 N N . LEU B 1 51 ? 24.094 17.344 -3.594 1 82.56 51 LEU B N 1
ATOM 3223 C CA . LEU B 1 51 ? 23.922 18.688 -4.141 1 82.56 51 LEU B CA 1
ATOM 3224 C C . LEU B 1 51 ? 25.266 19.375 -4.344 1 82.56 51 LEU B C 1
ATOM 3226 O O . LEU B 1 51 ? 26.156 19.25 -3.5 1 82.56 51 LEU B O 1
ATOM 3230 N N . GLY B 1 52 ? 25.219 20.109 -5.445 1 80.56 52 GLY B N 1
ATOM 3231 C CA . GLY B 1 52 ? 26.422 20.891 -5.711 1 80.56 52 GLY B CA 1
ATOM 3232 C C . GLY B 1 52 ? 26.547 22.125 -4.844 1 80.56 52 GLY B C 1
ATOM 3233 O O . GLY B 1 52 ? 25.906 22.219 -3.795 1 80.56 52 GLY B O 1
ATOM 3234 N N . ASP B 1 53 ? 27.375 23.047 -5.188 1 76.69 53 ASP B N 1
ATOM 3235 C CA . ASP B 1 53 ? 27.719 24.188 -4.332 1 76.69 53 ASP B CA 1
ATOM 3236 C C . ASP B 1 53 ? 26.938 25.438 -4.73 1 76.69 53 ASP B C 1
ATOM 3238 O O . ASP B 1 53 ? 27.125 26.5 -4.152 1 76.69 53 ASP B O 1
ATOM 3242 N N . ARG B 1 54 ? 26.094 25.281 -5.652 1 79.19 54 ARG B N 1
ATOM 3243 C CA . ARG B 1 54 ? 25.344 26.453 -6.082 1 79.19 54 ARG B CA 1
ATOM 3244 C C . ARG B 1 54 ? 24.188 26.75 -5.121 1 79.19 54 ARG B C 1
ATOM 3246 O O . ARG B 1 54 ? 23.516 25.828 -4.656 1 79.19 54 ARG B O 1
ATOM 3253 N N . TYR B 1 55 ? 24.141 27.969 -4.691 1 75.69 55 TYR B N 1
ATOM 3254 C CA . TYR B 1 55 ? 23.078 28.391 -3.795 1 75.69 55 TYR B CA 1
ATOM 3255 C C . TYR B 1 55 ? 22.219 29.484 -4.441 1 75.69 55 TYR B C 1
ATOM 3257 O O . TYR B 1 55 ? 22.734 30.297 -5.215 1 75.69 55 TYR B O 1
ATOM 3265 N N . GLY B 1 56 ? 20.969 29.281 -4.266 1 71.69 56 GLY B N 1
ATOM 3266 C CA . GLY B 1 56 ? 20.094 30.406 -4.547 1 71.69 56 GLY B CA 1
ATOM 3267 C C . GLY B 1 56 ? 19.828 31.281 -3.334 1 71.69 56 GLY B C 1
ATOM 3268 O O . GLY B 1 56 ? 19.797 30.797 -2.205 1 71.69 56 GLY B O 1
ATOM 3269 N N . THR B 1 57 ? 20 32.656 -3.561 1 70.94 57 THR B N 1
ATOM 3270 C CA . THR B 1 57 ? 19.734 33.562 -2.455 1 70.94 57 THR B CA 1
ATOM 3271 C C . THR B 1 57 ? 18.328 34.156 -2.562 1 70.94 57 THR B C 1
ATOM 3273 O O . THR B 1 57 ? 17.938 34.656 -3.619 1 70.94 57 THR B O 1
ATOM 3276 N N . ARG B 1 58 ? 17.578 33.844 -1.491 1 69.56 58 ARG B N 1
ATOM 3277 C CA . ARG B 1 58 ? 16.281 34.5 -1.392 1 69.56 58 ARG B CA 1
ATOM 3278 C C . ARG B 1 58 ? 16.359 35.75 -0.528 1 69.56 58 ARG B C 1
ATOM 3280 O O . ARG B 1 58 ? 16.797 35.688 0.622 1 69.56 58 ARG B O 1
ATOM 3287 N N . SER B 1 59 ? 16.109 36.844 -1.2 1 72.06 59 SER B N 1
ATOM 3288 C CA . SER B 1 59 ? 16.25 38.125 -0.51 1 72.06 59 SER B CA 1
ATOM 3289 C C . SER B 1 59 ? 14.898 38.812 -0.315 1 72.06 59 SER B C 1
ATOM 3291 O O . SER B 1 59 ? 14.047 38.781 -1.208 1 72.06 59 SER B O 1
ATOM 3293 N N . MET B 1 60 ? 14.617 39.281 0.844 1 72.75 60 MET B N 1
ATOM 3294 C CA . MET B 1 60 ? 13.383 40 1.15 1 72.75 60 MET B CA 1
ATOM 3295 C C . MET B 1 60 ? 13.344 41.344 0.423 1 72.75 60 MET B C 1
ATOM 3297 O O . MET B 1 60 ? 12.328 42.062 0.446 1 72.75 60 MET B O 1
ATOM 3301 N N . GLY B 1 61 ? 14.43 41.656 -0.149 1 68.12 61 GLY B N 1
ATOM 3302 C CA . GLY B 1 61 ? 14.461 42.844 -0.983 1 68.12 61 GLY B CA 1
ATOM 3303 C C . GLY B 1 61 ? 13.742 42.656 -2.309 1 68.12 61 GLY B C 1
ATOM 3304 O O . GLY B 1 61 ? 13.391 43.656 -2.973 1 68.12 61 GLY B O 1
ATOM 3305 N N . ASN B 1 62 ? 13.555 41.562 -2.59 1 70.69 62 ASN B N 1
ATOM 3306 C CA . ASN B 1 62 ? 12.82 41.219 -3.797 1 70.69 62 ASN B CA 1
ATOM 3307 C C . ASN B 1 62 ? 11.367 40.844 -3.482 1 70.69 62 ASN B C 1
ATOM 3309 O O . ASN B 1 62 ? 11.102 39.844 -2.838 1 70.69 62 ASN B O 1
ATOM 3313 N N . VAL B 1 63 ? 10.547 41.75 -3.951 1 70.31 63 VAL B N 1
ATOM 3314 C CA . VAL B 1 63 ? 9.133 41.656 -3.629 1 70.31 63 VAL B CA 1
ATOM 3315 C C . VAL B 1 63 ? 8.617 40.25 -4 1 70.31 63 VAL B C 1
ATOM 3317 O O . VAL B 1 63 ? 7.785 39.688 -3.297 1 70.31 63 VAL B O 1
ATOM 3320 N N . LYS B 1 64 ? 9.117 39.781 -5.07 1 74.88 64 LYS B N 1
ATOM 3321 C CA . LYS B 1 64 ? 8.664 38.469 -5.539 1 74.88 64 LYS B CA 1
ATOM 3322 C C . LYS B 1 64 ? 9.07 37.344 -4.57 1 74.88 64 LYS B C 1
ATOM 3324 O O . LYS B 1 64 ? 8.422 36.312 -4.5 1 74.88 64 LYS B O 1
ATOM 3329 N N . GLN B 1 65 ? 10.062 37.656 -3.809 1 80.56 65 GLN B N 1
ATOM 3330 C CA . GLN B 1 65 ? 10.609 36.656 -2.914 1 80.56 65 GLN B CA 1
ATOM 3331 C C . GLN B 1 65 ? 10.008 36.75 -1.517 1 80.56 65 GLN B C 1
ATOM 3333 O O . GLN B 1 65 ? 10.102 35.844 -0.713 1 80.56 65 GLN B O 1
ATOM 3338 N N . ILE B 1 66 ? 9.43 37.875 -1.267 1 81.19 66 ILE B N 1
ATOM 3339 C CA . ILE B 1 66 ? 8.891 38.125 0.066 1 81.19 66 ILE B CA 1
ATOM 3340 C C . ILE B 1 66 ? 7.82 37.094 0.396 1 81.19 66 ILE B C 1
ATOM 3342 O O . ILE B 1 66 ? 7.777 36.562 1.512 1 81.19 66 ILE B O 1
ATOM 3346 N N . LYS B 1 67 ? 7.027 36.781 -0.567 1 85.81 67 LYS B N 1
ATOM 3347 C CA . LYS B 1 67 ? 5.969 35.812 -0.362 1 85.81 67 LYS B CA 1
ATOM 3348 C C . LYS B 1 67 ? 6.547 34.438 -0.036 1 85.81 67 LYS B C 1
ATOM 3350 O O . LYS B 1 67 ? 6.098 33.781 0.898 1 85.81 67 LYS B O 1
ATOM 3355 N N . LYS B 1 68 ? 7.543 34.094 -0.749 1 84.94 68 LYS B N 1
ATOM 3356 C CA . LYS B 1 68 ? 8.164 32.781 -0.577 1 84.94 68 LYS B CA 1
ATOM 3357 C C . LYS B 1 68 ? 8.859 32.688 0.776 1 84.94 68 LYS B C 1
ATOM 3359 O O . LYS B 1 68 ? 8.812 31.641 1.426 1 84.94 68 LYS B O 1
ATOM 3364 N N . ILE B 1 69 ? 9.484 33.75 1.154 1 84.88 69 ILE B N 1
ATOM 3365 C CA . ILE B 1 69 ? 10.172 33.781 2.438 1 84.88 69 ILE B CA 1
ATOM 3366 C C . ILE B 1 69 ? 9.156 33.719 3.574 1 84.88 69 ILE B C 1
ATOM 3368 O O . ILE B 1 69 ? 9.359 33.031 4.57 1 84.88 69 ILE B O 1
ATOM 3372 N N . GLY B 1 70 ? 8.125 34.5 3.406 1 87.19 70 GLY B N 1
ATOM 3373 C CA . GLY B 1 70 ? 7.059 34.438 4.387 1 87.19 70 GLY B CA 1
ATOM 3374 C C . GLY B 1 70 ? 6.473 33.031 4.555 1 87.19 70 GLY B C 1
ATOM 3375 O O . GLY B 1 70 ? 6.262 32.562 5.676 1 87.19 70 GLY B O 1
ATOM 3376 N N . GLN B 1 71 ? 6.223 32.406 3.447 1 90.88 71 GLN B N 1
ATOM 3377 C CA . GLN B 1 71 ? 5.691 31.047 3.455 1 90.88 71 GLN B CA 1
ATOM 3378 C C . GLN B 1 71 ? 6.656 30.094 4.145 1 90.88 71 GLN B C 1
ATOM 3380 O O . GLN B 1 71 ? 6.23 29.203 4.898 1 90.88 71 GLN B O 1
ATOM 3385 N N . MET B 1 72 ? 7.887 30.281 3.834 1 89.62 72 MET B N 1
ATOM 3386 C CA . MET B 1 72 ? 8.898 29.422 4.449 1 89.62 72 MET B CA 1
ATOM 3387 C C . MET B 1 72 ? 8.922 29.609 5.965 1 89.62 72 MET B C 1
ATOM 3389 O O . MET B 1 72 ? 9.055 28.641 6.707 1 89.62 72 MET B O 1
ATOM 3393 N N . LEU B 1 73 ? 8.781 30.828 6.383 1 89.56 73 LEU B N 1
ATOM 3394 C CA . LEU B 1 73 ? 8.797 31.125 7.812 1 89.56 73 LEU B CA 1
ATOM 3395 C C . LEU B 1 73 ? 7.578 30.547 8.508 1 89.56 73 LEU B C 1
ATOM 3397 O O . LEU B 1 73 ? 7.684 30.016 9.609 1 89.56 73 LEU B O 1
ATOM 3401 N N . TYR B 1 74 ? 6.488 30.703 7.875 1 92.25 74 TYR B N 1
ATOM 3402 C CA . TYR B 1 74 ? 5.273 30.125 8.43 1 92.25 74 TYR B CA 1
ATOM 3403 C C . TYR B 1 74 ? 5.398 28.609 8.523 1 92.25 74 TYR B C 1
ATOM 3405 O O . TYR B 1 74 ? 5.004 28 9.531 1 92.25 74 TYR B O 1
ATOM 3413 N N . THR B 1 75 ? 5.922 28.016 7.488 1 93.81 75 THR B N 1
ATOM 3414 C CA . THR B 1 75 ? 6.113 26.562 7.469 1 93.81 75 THR B CA 1
ATOM 3415 C C . THR B 1 75 ? 7.09 26.141 8.562 1 93.81 75 THR B C 1
ATOM 3417 O O . THR B 1 75 ? 6.855 25.141 9.25 1 93.81 75 THR B O 1
ATOM 3420 N N . ALA B 1 76 ? 8.125 26.875 8.672 1 93.19 76 ALA B N 1
ATOM 3421 C CA . ALA B 1 76 ? 9.117 26.578 9.703 1 93.19 76 ALA B CA 1
ATOM 3422 C C . ALA B 1 76 ? 8.508 26.641 11.094 1 93.19 76 ALA B C 1
ATOM 3424 O O . ALA B 1 76 ? 8.797 25.797 11.953 1 93.19 76 ALA B O 1
ATOM 3425 N N . ASN B 1 77 ? 7.766 27.688 11.297 1 93.19 77 ASN B N 1
ATOM 3426 C CA . ASN B 1 77 ? 7.094 27.828 12.578 1 93.19 77 ASN B CA 1
ATOM 3427 C C . ASN B 1 77 ? 6.129 26.672 12.836 1 93.19 77 ASN B C 1
ATOM 3429 O O . ASN B 1 77 ? 6.02 26.188 13.969 1 93.19 77 ASN B O 1
ATOM 3433 N N . PHE B 1 78 ? 5.445 26.359 11.852 1 93.81 78 PHE B N 1
ATOM 3434 C CA . PHE B 1 78 ? 4.527 25.219 11.938 1 93.81 78 PHE B CA 1
ATOM 3435 C C . PHE B 1 78 ? 5.273 23.953 12.305 1 93.81 78 PHE B C 1
ATOM 3437 O O . PHE B 1 78 ? 4.859 23.219 13.203 1 93.81 78 PHE B O 1
ATOM 3444 N N . CYS B 1 79 ? 6.355 23.656 11.617 1 94.69 79 CYS B N 1
ATOM 3445 C CA . CYS B 1 79 ? 7.172 22.484 11.883 1 94.69 79 CYS B CA 1
ATOM 3446 C C . CYS B 1 79 ? 7.734 22.516 13.297 1 94.69 79 CYS B C 1
ATOM 3448 O O . CYS B 1 79 ? 7.816 21.484 13.961 1 94.69 79 CYS B O 1
ATOM 3450 N N . LYS B 1 80 ? 8.156 23.688 13.68 1 94.38 80 LYS B N 1
ATOM 3451 C CA . LYS B 1 80 ? 8.656 23.844 15.039 1 94.38 80 LYS B CA 1
ATOM 3452 C C . LYS B 1 80 ? 7.609 23.406 16.062 1 94.38 80 LYS B C 1
ATOM 3454 O O . LYS B 1 80 ? 7.93 22.703 17.031 1 94.38 80 LYS B O 1
ATOM 3459 N N . ASP B 1 81 ? 6.422 23.812 15.812 1 93.69 81 ASP B N 1
ATOM 3460 C CA . ASP B 1 81 ? 5.32 23.438 16.703 1 93.69 81 ASP B CA 1
ATOM 3461 C C . ASP B 1 81 ? 5.078 21.938 16.672 1 93.69 81 ASP B C 1
ATOM 3463 O O . ASP B 1 81 ? 4.785 21.328 17.703 1 93.69 81 ASP B O 1
ATOM 3467 N N . LEU B 1 82 ? 5.09 21.359 15.516 1 92.94 82 LEU B N 1
ATOM 3468 C CA . LEU B 1 82 ? 4.906 19.906 15.359 1 92.94 82 LEU B CA 1
ATOM 3469 C C . LEU B 1 82 ? 5.926 19.141 16.203 1 92.94 82 LEU B C 1
ATOM 3471 O O . LEU B 1 82 ? 5.559 18.25 16.953 1 92.94 82 LEU B O 1
ATOM 3475 N N . VAL B 1 83 ? 7.145 19.516 16.016 1 91.06 83 VAL B N 1
ATOM 3476 C CA . VAL B 1 83 ? 8.234 18.828 16.688 1 91.06 83 VAL B CA 1
ATOM 3477 C C . VAL B 1 83 ? 8.117 19.016 18.203 1 91.06 83 VAL B C 1
ATOM 3479 O O . VAL B 1 83 ? 8.305 18.062 18.969 1 91.06 83 VAL B O 1
ATOM 3482 N N . ALA B 1 84 ? 7.82 20.203 18.578 1 91.81 84 ALA B N 1
ATOM 3483 C CA . ALA B 1 84 ? 7.703 20.531 20 1 91.81 84 ALA B CA 1
ATOM 3484 C C . ALA B 1 84 ? 6.582 19.719 20.656 1 91.81 84 ALA B C 1
ATOM 3486 O O . ALA B 1 84 ? 6.715 19.266 21.797 1 91.81 84 ALA B O 1
ATOM 3487 N N . ARG B 1 85 ? 5.57 19.531 19.953 1 90.25 85 ARG B N 1
ATOM 3488 C CA . ARG B 1 85 ? 4.402 18.828 20.484 1 90.25 85 ARG B CA 1
ATOM 3489 C C . ARG B 1 85 ? 4.453 17.344 20.156 1 90.25 85 ARG B C 1
ATOM 3491 O O . ARG B 1 85 ? 3.545 16.594 20.516 1 90.25 85 ARG B O 1
ATOM 3498 N N . GLU B 1 86 ? 5.418 16.938 19.453 1 86.94 86 GLU B N 1
ATOM 3499 C CA . GLU B 1 86 ? 5.59 15.547 19.031 1 86.94 86 GLU B CA 1
ATOM 3500 C C . GLU B 1 86 ? 4.406 15.078 18.188 1 86.94 86 GLU B C 1
ATOM 3502 O O . GLU B 1 86 ? 3.83 14.016 18.453 1 86.94 86 GLU B O 1
ATOM 3507 N N . LYS B 1 87 ? 4.023 15.906 17.328 1 89.06 87 LYS B N 1
ATOM 3508 C CA . LYS B 1 87 ? 2.973 15.609 16.359 1 89.06 87 LYS B CA 1
ATOM 3509 C C . LYS B 1 87 ? 3.521 15.617 14.93 1 89.06 87 LYS B C 1
ATOM 3511 O O . LYS B 1 87 ? 4.641 16.062 14.688 1 89.06 87 LYS B O 1
ATOM 3516 N N . THR B 1 88 ? 2.793 15.031 14.086 1 90.56 88 THR B N 1
ATOM 3517 C CA . THR B 1 88 ? 3.178 15.016 12.68 1 90.56 88 THR B CA 1
ATOM 3518 C C . THR B 1 88 ? 2.021 15.484 11.797 1 90.56 88 THR B C 1
ATOM 3520 O O . THR B 1 88 ? 0.864 15.461 12.219 1 90.56 88 THR B O 1
ATOM 3523 N N . ALA B 1 89 ? 2.363 16 10.625 1 91.69 89 ALA B N 1
ATOM 3524 C CA . ALA B 1 89 ? 1.385 16.422 9.625 1 91.69 89 ALA B CA 1
ATOM 3525 C C . ALA B 1 89 ? 1.821 16.016 8.219 1 91.69 89 ALA B C 1
ATOM 3527 O O . ALA B 1 89 ? 3.018 15.945 7.934 1 91.69 89 ALA B O 1
ATOM 3528 N N . THR B 1 90 ? 0.85 15.68 7.379 1 89.5 90 THR B N 1
ATOM 3529 C CA . THR B 1 90 ? 1.175 15.398 5.988 1 89.5 90 THR B CA 1
ATOM 3530 C C . THR B 1 90 ? 1.355 16.688 5.195 1 89.5 90 THR B C 1
ATOM 3532 O O . THR B 1 90 ? 0.952 17.766 5.648 1 89.5 90 THR B O 1
ATOM 3535 N N . LEU B 1 91 ? 1.952 16.578 4.039 1 87.94 91 LEU B N 1
ATOM 3536 C CA . LEU B 1 91 ? 2.111 17.734 3.174 1 87.94 91 LEU B CA 1
ATOM 3537 C C . LEU B 1 91 ? 0.754 18.281 2.746 1 87.94 91 LEU B C 1
ATOM 3539 O O . LEU B 1 91 ? 0.591 19.5 2.594 1 87.94 91 LEU B O 1
ATOM 3543 N N . ARG B 1 92 ? -0.096 17.406 2.568 1 88.25 92 ARG B N 1
ATOM 3544 C CA . ARG B 1 92 ? -1.442 17.828 2.207 1 88.25 92 ARG B CA 1
ATOM 3545 C C . ARG B 1 92 ? -2.092 18.609 3.344 1 88.25 92 ARG B C 1
ATOM 3547 O O . ARG B 1 92 ? -2.773 19.609 3.107 1 88.25 92 ARG B O 1
ATOM 3554 N N . GLU B 1 93 ? -1.946 18.219 4.492 1 91.25 93 GLU B N 1
ATOM 3555 C CA . GLU B 1 93 ? -2.457 18.938 5.66 1 91.25 93 GLU B CA 1
ATOM 3556 C C . GLU B 1 93 ? -1.81 20.312 5.797 1 91.25 93 GLU B C 1
ATOM 3558 O O . GLU B 1 93 ? -2.479 21.281 6.145 1 91.25 93 GLU B O 1
ATOM 3563 N N . LEU B 1 94 ? -0.553 20.328 5.547 1 92.94 94 LEU B N 1
ATOM 3564 C CA . LEU B 1 94 ? 0.157 21.594 5.586 1 92.94 94 LEU B CA 1
ATOM 3565 C C . LEU B 1 94 ? -0.488 22.609 4.645 1 92.94 94 LEU B C 1
ATOM 3567 O O . LEU B 1 94 ? -0.688 23.766 5.012 1 92.94 94 LEU B O 1
ATOM 3571 N N . TYR B 1 95 ? -0.767 22.203 3.51 1 93.12 95 TYR B N 1
ATOM 3572 C CA . TYR B 1 95 ? -1.411 23.062 2.525 1 93.12 95 TYR B CA 1
ATOM 3573 C C . TYR B 1 95 ? -2.707 23.656 3.076 1 93.12 95 TYR B C 1
ATOM 3575 O O . TYR B 1 95 ? -2.934 24.859 3.002 1 93.12 95 TYR B O 1
ATOM 3583 N N . TYR B 1 96 ? -3.496 22.844 3.656 1 91.69 96 TYR B N 1
ATOM 3584 C CA . TYR B 1 96 ? -4.801 23.312 4.121 1 91.69 96 TYR B CA 1
ATOM 3585 C C . TYR B 1 96 ? -4.66 24.172 5.375 1 91.69 96 TYR B C 1
ATOM 3587 O O . TYR B 1 96 ? -5.434 25.094 5.582 1 91.69 96 TYR B O 1
ATOM 3595 N N . ILE B 1 97 ? -3.742 23.828 6.215 1 92.5 97 ILE B N 1
ATOM 3596 C CA . ILE B 1 97 ? -3.477 24.656 7.395 1 92.5 97 ILE B CA 1
ATOM 3597 C C . ILE B 1 97 ? -3.092 26.062 6.965 1 92.5 97 ILE B C 1
ATOM 3599 O O . ILE B 1 97 ? -3.477 27.047 7.613 1 92.5 97 ILE B O 1
ATOM 3603 N N . SER B 1 98 ? -2.338 26.141 5.906 1 92.75 98 SER B N 1
ATOM 3604 C CA . SER B 1 98 ? -1.838 27.422 5.434 1 92.75 98 SER B CA 1
ATOM 3605 C C . SER B 1 98 ? -2.98 28.328 4.996 1 92.75 98 SER B C 1
ATOM 3607 O O . SER B 1 98 ? -2.814 29.562 4.918 1 92.75 98 SER B O 1
ATOM 3609 N N . GLU B 1 99 ? -4.055 27.734 4.68 1 89.12 99 GLU B N 1
ATOM 3610 C CA . GLU B 1 99 ? -5.207 28.547 4.289 1 89.12 99 GLU B CA 1
ATOM 3611 C C . GLU B 1 99 ? -5.664 29.453 5.43 1 89.12 99 GLU B C 1
ATOM 3613 O O . GLU B 1 99 ? -6.387 30.422 5.203 1 89.12 99 GLU B O 1
ATOM 3618 N N . GLY B 1 100 ? -5.223 29.125 6.609 1 84.12 100 GLY B N 1
ATOM 3619 C CA . GLY B 1 100 ? -5.52 29.984 7.758 1 84.12 100 GLY B CA 1
ATOM 3620 C C . GLY B 1 100 ? -4.445 31.016 8.023 1 84.12 100 GLY B C 1
ATOM 3621 O O . GLY B 1 100 ? -4.586 31.844 8.93 1 84.12 100 GLY B O 1
ATOM 3622 N N . TRP B 1 101 ? -3.4 30.953 7.258 1 88.88 101 TRP B N 1
ATOM 3623 C CA . TRP B 1 101 ? -2.293 31.891 7.438 1 88.88 101 TRP B CA 1
ATOM 3624 C C . TRP B 1 101 ? -2.533 33.188 6.656 1 88.88 101 TRP B C 1
ATOM 3626 O O . TRP B 1 101 ? -3.395 33.219 5.777 1 88.88 101 TRP B O 1
ATOM 3636 N N . GLU B 1 102 ? -1.792 34.188 7.07 1 85.81 102 GLU B N 1
ATOM 3637 C CA . GLU B 1 102 ? -1.841 35.438 6.324 1 85.81 102 GLU B CA 1
ATOM 3638 C C . GLU B 1 102 ? -1.235 35.281 4.934 1 85.81 102 GLU B C 1
ATOM 3640 O O . GLU B 1 102 ? -1.679 35.906 3.979 1 85.81 102 GLU B O 1
ATOM 3645 N N . VAL B 1 103 ? -0.237 34.438 4.832 1 86.81 103 VAL B N 1
ATOM 3646 C CA . VAL B 1 103 ? 0.4 34.125 3.557 1 86.81 103 VAL B CA 1
ATOM 3647 C C . VAL B 1 103 ? 0.213 32.656 3.234 1 86.81 103 VAL B C 1
ATOM 3649 O O . VAL B 1 103 ? 1.09 31.828 3.521 1 86.81 103 VAL B O 1
ATOM 3652 N N . ASP B 1 104 ? -0.815 32.375 2.502 1 88.12 104 ASP B N 1
ATOM 3653 C CA . ASP B 1 104 ? -1.149 30.984 2.225 1 88.12 104 ASP B CA 1
ATOM 3654 C C . ASP B 1 104 ? -0.573 30.531 0.882 1 88.12 104 ASP B C 1
ATOM 3656 O O . ASP B 1 104 ? 0.004 31.344 0.15 1 88.12 104 ASP B O 1
ATOM 3660 N N . PHE B 1 105 ? -0.572 29.234 0.663 1 91.69 105 PHE B N 1
ATOM 3661 C CA . PHE B 1 105 ? -0.12 28.672 -0.605 1 91.69 105 PHE B CA 1
ATOM 3662 C C . PHE B 1 105 ? -1.216 28.766 -1.66 1 91.69 105 PHE B C 1
ATOM 3664 O O . PHE B 1 105 ? -2.395 28.578 -1.356 1 91.69 105 PHE B O 1
ATOM 3671 N N . ALA B 1 106 ? -0.787 29.016 -2.807 1 87.62 106 ALA B N 1
ATOM 3672 C CA . ALA B 1 106 ? -1.755 29.062 -3.898 1 87.62 106 ALA B CA 1
ATOM 3673 C C . ALA B 1 106 ? -2.266 27.672 -4.25 1 87.62 106 ALA B C 1
ATOM 3675 O O . ALA B 1 106 ? -3.436 27.5 -4.602 1 87.62 106 ALA B O 1
ATOM 3676 N N . ASP B 1 107 ? -1.404 26.719 -4.195 1 89.12 107 ASP B N 1
ATOM 3677 C CA . ASP B 1 107 ? -1.751 25.328 -4.465 1 89.12 107 ASP B CA 1
ATOM 3678 C C . ASP B 1 107 ? -0.82 24.375 -3.721 1 89.12 107 ASP B C 1
ATOM 3680 O O . ASP B 1 107 ? 0.112 24.812 -3.043 1 89.12 107 ASP B O 1
ATOM 3684 N N . GLN B 1 108 ? -1.167 23.141 -3.855 1 86.75 108 GLN B N 1
ATOM 3685 C CA . GLN B 1 108 ? -0.408 22.141 -3.121 1 86.75 108 GLN B CA 1
ATOM 3686 C C . GLN B 1 108 ? 1.025 22.047 -3.635 1 86.75 108 GLN B C 1
ATOM 3688 O O . GLN B 1 108 ? 1.938 21.688 -2.885 1 86.75 108 GLN B O 1
ATOM 3693 N N . GLN B 1 109 ? 1.267 22.25 -4.84 1 90.12 109 GLN B N 1
ATOM 3694 C CA . GLN B 1 109 ? 2.615 22.203 -5.395 1 90.12 109 GLN B CA 1
ATOM 3695 C C . GLN B 1 109 ? 3.525 23.219 -4.707 1 90.12 109 GLN B C 1
ATOM 3697 O O . GLN B 1 109 ? 4.695 22.938 -4.449 1 90.12 109 GLN B O 1
ATOM 3702 N N . GLU B 1 110 ? 2.986 24.359 -4.422 1 89.75 110 GLU B N 1
ATOM 3703 C CA . GLU B 1 110 ? 3.75 25.406 -3.748 1 89.75 110 GLU B CA 1
ATOM 3704 C C . GLU B 1 110 ? 4.176 24.953 -2.352 1 89.75 110 GLU B C 1
ATOM 3706 O O . GLU B 1 110 ? 5.316 25.188 -1.943 1 89.75 110 GLU B O 1
ATOM 3711 N N . SER B 1 111 ? 3.223 24.391 -1.673 1 90.44 111 SER B N 1
ATOM 3712 C CA . SER B 1 111 ? 3.568 23.922 -0.334 1 90.44 111 SER B CA 1
ATOM 3713 C C . SER B 1 111 ? 4.633 22.828 -0.386 1 90.44 111 SER B C 1
ATOM 3715 O O . SER B 1 111 ? 5.516 22.766 0.472 1 90.44 111 SER B O 1
ATOM 3717 N N . ASN B 1 112 ? 4.578 21.938 -1.363 1 88.44 112 ASN B N 1
ATOM 3718 C CA . ASN B 1 112 ? 5.59 20.906 -1.535 1 88.44 112 ASN B CA 1
ATOM 3719 C C . ASN B 1 112 ? 6.977 21.5 -1.74 1 88.44 112 ASN B C 1
ATOM 3721 O O . ASN B 1 112 ? 7.953 21.031 -1.149 1 88.44 112 ASN B O 1
ATOM 3725 N N . ILE B 1 113 ? 7.035 22.484 -2.547 1 86.94 113 ILE B N 1
ATOM 3726 C CA . ILE B 1 113 ? 8.297 23.125 -2.877 1 86.94 113 ILE B CA 1
ATOM 3727 C C . ILE B 1 113 ? 8.891 23.781 -1.63 1 86.94 113 ILE B C 1
ATOM 3729 O O . ILE B 1 113 ? 10.086 23.672 -1.363 1 86.94 113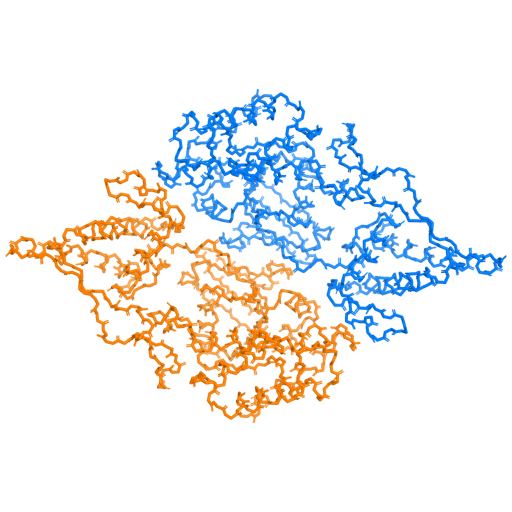 ILE B O 1
ATOM 3733 N N . VAL B 1 114 ? 8.078 24.484 -0.92 1 88.75 114 VAL B N 1
ATOM 3734 C CA . VAL B 1 114 ? 8.539 25.156 0.287 1 88.75 114 VAL B CA 1
ATOM 3735 C C . VAL B 1 114 ? 9.039 24.141 1.3 1 88.75 114 VAL B C 1
ATOM 3737 O O . VAL B 1 114 ? 10.031 24.375 1.994 1 88.75 114 VAL B O 1
ATOM 3740 N N . GLY B 1 115 ? 8.312 23.031 1.411 1 88.44 115 GLY B N 1
ATOM 3741 C CA . GLY B 1 115 ? 8.781 21.953 2.27 1 88.44 115 GLY B CA 1
ATOM 3742 C C . GLY B 1 115 ? 10.164 21.453 1.892 1 88.44 115 GLY B C 1
ATOM 3743 O O . GLY B 1 115 ? 11.008 21.234 2.76 1 88.44 115 GLY B O 1
ATOM 3744 N N . GLU B 1 116 ? 10.336 21.297 0.669 1 86.31 116 GLU B N 1
ATOM 3745 C CA . GLU B 1 116 ? 11.633 20.844 0.172 1 86.31 116 GLU B CA 1
ATOM 3746 C C . GLU B 1 116 ? 12.719 21.891 0.432 1 86.31 116 GLU B C 1
ATOM 3748 O O . GLU B 1 116 ? 13.844 21.547 0.777 1 86.31 116 GLU B O 1
ATOM 3753 N N . ASP B 1 117 ? 12.383 23.125 0.19 1 86.31 117 ASP B N 1
ATOM 3754 C CA . ASP B 1 117 ? 13.328 24.203 0.453 1 86.31 117 ASP B CA 1
ATOM 3755 C C . ASP B 1 117 ? 13.781 24.203 1.911 1 86.31 117 ASP B C 1
ATOM 3757 O O . ASP B 1 117 ? 14.953 24.438 2.203 1 86.31 117 ASP B O 1
ATOM 3761 N N . LEU B 1 118 ? 12.875 24.016 2.689 1 88.56 118 LEU B N 1
ATOM 3762 C CA . LEU B 1 118 ? 13.18 23.984 4.117 1 88.56 118 LEU B CA 1
ATOM 3763 C C . LEU B 1 118 ? 14.125 22.828 4.441 1 88.56 118 LEU B C 1
ATOM 3765 O O . LEU B 1 118 ? 15.047 22.984 5.25 1 88.56 118 LEU B O 1
ATOM 3769 N N . GLU B 1 119 ? 13.867 21.672 3.852 1 86.94 119 GLU B N 1
ATOM 3770 C CA . GLU B 1 119 ? 14.742 20.516 4.039 1 86.94 119 GLU B CA 1
ATOM 3771 C C . GLU B 1 119 ? 16.172 20.828 3.654 1 86.94 119 GLU B C 1
ATOM 3773 O O . GLU B 1 119 ? 17.109 20.547 4.41 1 86.94 119 GLU B O 1
ATOM 3778 N N . VAL B 1 120 ? 16.281 21.484 2.57 1 84.44 120 VAL B N 1
ATOM 3779 C CA . VAL B 1 120 ? 17.594 21.781 2.014 1 84.44 120 VAL B CA 1
ATOM 3780 C C . VAL B 1 120 ? 18.281 22.844 2.854 1 84.44 120 VAL B C 1
ATOM 3782 O O . VAL B 1 120 ? 19.484 22.766 3.123 1 84.44 120 VAL B O 1
ATOM 3785 N N . THR B 1 121 ? 17.609 23.797 3.17 1 83.56 121 THR B N 1
ATOM 3786 C CA . THR B 1 121 ? 18.141 24.938 3.918 1 83.56 121 THR B CA 1
ATOM 3787 C C . THR B 1 121 ? 18.625 24.484 5.293 1 83.56 121 THR B C 1
ATOM 3789 O O . THR B 1 121 ? 19.688 24.922 5.754 1 83.56 121 THR B O 1
ATOM 3792 N N . LEU B 1 122 ? 17.891 23.641 5.93 1 86.81 122 LEU B N 1
ATOM 3793 C CA . LEU B 1 122 ? 18.203 23.234 7.293 1 86.81 122 LEU B CA 1
ATOM 3794 C C . LEU B 1 122 ? 19.094 21.984 7.301 1 86.81 122 LEU B C 1
ATOM 3796 O O . LEU B 1 122 ? 19.688 21.656 8.328 1 86.81 122 LEU B O 1
ATOM 3800 N N . GLY B 1 123 ? 19.141 21.344 6.195 1 81.5 123 GLY B N 1
ATOM 3801 C CA . GLY B 1 123 ? 19.875 20.094 6.141 1 81.5 123 GLY B CA 1
ATOM 3802 C C . GLY B 1 123 ? 19.219 18.969 6.922 1 81.5 123 GLY B C 1
ATOM 3803 O O . GLY B 1 123 ? 19.891 18.188 7.586 1 81.5 123 GLY B O 1
ATOM 3804 N N . MET B 1 124 ? 17.891 19.016 6.992 1 86 124 MET B N 1
ATOM 3805 C CA . MET B 1 124 ? 17.094 18.016 7.695 1 86 124 MET B CA 1
ATOM 3806 C C . MET B 1 124 ? 16 17.453 6.793 1 86 124 MET B C 1
ATOM 3808 O O . MET B 1 124 ? 15.539 18.141 5.879 1 86 124 MET B O 1
ATOM 3812 N N . THR B 1 125 ? 15.664 16.203 7.098 1 86.88 125 THR B N 1
ATOM 3813 C CA . THR B 1 125 ? 14.57 15.625 6.332 1 86.88 125 THR B CA 1
ATOM 3814 C C . THR B 1 125 ? 13.227 16.188 6.805 1 86.88 125 THR B C 1
ATOM 3816 O O . THR B 1 125 ? 13.102 16.609 7.953 1 86.88 125 THR B O 1
ATOM 3819 N N . ARG B 1 126 ? 12.297 16.234 5.93 1 88.19 126 ARG B N 1
ATOM 3820 C CA . ARG B 1 126 ? 10.977 16.719 6.309 1 88.19 126 ARG B CA 1
ATOM 3821 C C . ARG B 1 126 ? 10.375 15.875 7.418 1 88.19 126 ARG B C 1
ATOM 3823 O O . ARG B 1 126 ? 9.641 16.375 8.273 1 88.19 126 ARG B O 1
ATOM 3830 N N . GLU B 1 127 ? 10.711 14.609 7.453 1 87.06 127 GLU B N 1
ATOM 3831 C CA . GLU B 1 127 ? 10.227 13.711 8.5 1 87.06 127 GLU B CA 1
ATOM 3832 C C . GLU B 1 127 ? 10.727 14.148 9.875 1 87.06 127 GLU B C 1
ATOM 3834 O O . GLU B 1 127 ? 9.992 14.094 10.859 1 87.06 127 GLU B O 1
ATOM 3839 N N . GLU B 1 128 ? 11.898 14.617 9.898 1 87.38 128 GLU B N 1
ATOM 3840 C CA . GLU B 1 128 ? 12.477 15.117 11.141 1 87.38 128 GLU B CA 1
ATOM 3841 C C . GLU B 1 128 ? 11.781 16.406 11.586 1 87.38 128 GLU B C 1
ATOM 3843 O O . GLU B 1 128 ? 11.797 16.734 12.773 1 87.38 128 GLU B O 1
ATOM 3848 N N . LEU B 1 129 ? 11.211 17.078 10.625 1 90.81 129 LEU B N 1
ATOM 3849 C CA . LEU B 1 129 ? 10.539 18.328 10.906 1 90.81 129 LEU B CA 1
ATOM 3850 C C . LEU B 1 129 ? 9.062 18.109 11.203 1 90.81 129 LEU B C 1
ATOM 3852 O O . LEU B 1 129 ? 8.297 19.062 11.359 1 90.81 129 LEU B O 1
ATOM 3856 N N . GLY B 1 130 ? 8.695 16.859 11.18 1 90.19 130 GLY B N 1
ATOM 3857 C CA . GLY B 1 130 ? 7.32 16.531 11.508 1 90.19 130 GLY B CA 1
ATOM 3858 C C . GLY B 1 130 ? 6.41 16.5 10.297 1 90.19 130 GLY B C 1
ATOM 3859 O O . GLY B 1 130 ? 5.191 16.344 10.43 1 90.19 130 GLY B O 1
ATOM 3860 N N . LEU B 1 131 ? 6.957 16.656 9.172 1 90.81 131 LEU B N 1
ATOM 3861 C CA . LEU B 1 131 ? 6.195 16.562 7.93 1 90.81 131 LEU B CA 1
ATOM 3862 C C . LEU B 1 131 ? 6.324 15.18 7.312 1 90.81 131 LEU B C 1
ATOM 3864 O O . LEU B 1 131 ? 7.43 14.734 6.996 1 90.81 131 LEU B O 1
ATOM 3868 N N . MET B 1 132 ? 5.18 14.562 7.188 1 87.62 132 MET B N 1
ATOM 3869 C CA . MET B 1 132 ? 5.195 13.172 6.758 1 87.62 132 MET B CA 1
ATOM 3870 C C . MET B 1 132 ? 4.676 13.031 5.328 1 87.62 132 MET B C 1
ATOM 3872 O O . MET B 1 132 ? 3.891 13.859 4.871 1 87.62 132 MET B O 1
ATOM 3876 N N . PRO B 1 133 ? 5.262 12 4.711 1 78 133 PRO B N 1
ATOM 3877 C CA . PRO B 1 133 ? 4.648 11.672 3.42 1 78 133 PRO B CA 1
ATOM 3878 C C . PRO B 1 133 ? 3.248 11.086 3.562 1 78 133 PRO B C 1
ATOM 3880 O O . PRO B 1 133 ? 2.871 10.633 4.645 1 78 133 PRO B O 1
ATOM 3883 N N . GLU B 1 134 ? 2.527 11.125 2.432 1 71.62 134 GLU B N 1
ATOM 3884 C CA . GLU B 1 134 ? 1.197 10.523 2.428 1 71.62 134 GLU B CA 1
ATOM 3885 C C . GLU B 1 134 ? 1.278 9 2.291 1 71.62 134 GLU B C 1
ATOM 3887 O O . GLU B 1 134 ? 0.431 8.281 2.822 1 71.62 134 GLU B O 1
ATOM 3892 N N . GLU B 1 135 ? 2.344 8.555 1.73 1 69.38 135 GLU B N 1
ATOM 3893 C CA . GLU B 1 135 ? 2.445 7.141 1.381 1 69.38 135 GLU B CA 1
ATOM 3894 C C . GLU B 1 135 ? 2.971 6.32 2.555 1 69.38 135 GLU B C 1
ATOM 3896 O O . GLU B 1 135 ? 3.779 6.805 3.346 1 69.38 135 GLU B O 1
ATOM 3901 N N . ASP B 1 136 ? 2.418 5.059 2.605 1 71.94 136 ASP B N 1
ATOM 3902 C CA . ASP B 1 136 ? 2.863 4.156 3.662 1 71.94 136 ASP B CA 1
ATOM 3903 C C . ASP B 1 136 ? 4.145 3.43 3.258 1 71.94 136 ASP B C 1
ATOM 3905 O O . ASP B 1 136 ? 4.48 3.359 2.074 1 71.94 136 ASP B O 1
ATOM 3909 N N . GLY B 1 137 ? 4.816 3.102 4.34 1 73.25 137 GLY B N 1
ATOM 3910 C CA . GLY B 1 137 ? 5.992 2.277 4.098 1 73.25 137 GLY B CA 1
ATOM 3911 C C . GLY B 1 137 ? 5.648 0.868 3.652 1 73.25 137 GLY B C 1
ATOM 3912 O O . GLY B 1 137 ? 4.473 0.536 3.475 1 73.25 137 GLY B O 1
ATOM 3913 N N . ALA B 1 138 ? 6.68 0.155 3.303 1 86.38 138 ALA B N 1
ATOM 3914 C CA . ALA B 1 138 ? 6.527 -1.212 2.811 1 86.38 138 ALA B CA 1
ATOM 3915 C C . ALA B 1 138 ? 6.457 -2.207 3.967 1 86.38 138 ALA B C 1
ATOM 3917 O O . ALA B 1 138 ? 6.473 -1.812 5.137 1 86.38 138 ALA B O 1
ATOM 3918 N N . SER B 1 139 ? 6.336 -3.482 3.703 1 92.19 139 SER B N 1
ATOM 3919 C CA . SER B 1 139 ? 6.18 -4.559 4.676 1 92.19 139 SER B CA 1
ATOM 3920 C C . SER B 1 139 ? 7.5 -5.273 4.93 1 92.19 139 SER B C 1
ATOM 3922 O O . SER B 1 139 ? 8.312 -5.434 4.016 1 92.19 139 SER B O 1
ATOM 3924 N N . VAL B 1 140 ? 7.672 -5.66 6.191 1 96.44 140 VAL B N 1
ATOM 3925 C CA . VAL B 1 140 ? 8.867 -6.391 6.609 1 96.44 140 VAL B CA 1
ATOM 3926 C C . VAL B 1 140 ? 8.453 -7.688 7.301 1 96.44 140 VAL B C 1
ATOM 3928 O O . VAL B 1 140 ? 7.547 -7.695 8.133 1 96.44 140 VAL B O 1
ATOM 3931 N N . TYR B 1 141 ? 9.102 -8.758 6.914 1 96.88 141 TYR B N 1
ATOM 3932 C CA . TYR B 1 141 ? 8.859 -10.047 7.547 1 96.88 141 TYR B CA 1
ATOM 3933 C C . TYR B 1 141 ? 10.172 -10.758 7.863 1 96.88 141 TYR B C 1
ATOM 3935 O O . TYR B 1 141 ? 11.055 -10.852 7.004 1 96.88 141 TYR B O 1
ATOM 3943 N N . GLY B 1 142 ? 10.273 -11.219 9.086 1 97.12 142 GLY B N 1
ATOM 3944 C CA . GLY B 1 142 ? 11.469 -11.906 9.539 1 97.12 142 GLY B CA 1
ATOM 3945 C C . GLY B 1 142 ? 11.758 -11.711 11.016 1 97.12 142 GLY B C 1
ATOM 3946 O O . GLY B 1 142 ? 11.023 -10.992 11.703 1 97.12 142 GLY B O 1
ATOM 3947 N N . ALA B 1 143 ? 12.789 -12.359 11.562 1 97.19 143 ALA B N 1
ATOM 3948 C CA . ALA B 1 143 ? 13.133 -12.305 12.984 1 97.19 143 ALA B CA 1
ATOM 3949 C C . ALA B 1 143 ? 13.758 -10.961 13.344 1 97.19 143 ALA B C 1
ATOM 3951 O O . ALA B 1 143 ? 14.977 -10.844 13.469 1 97.19 143 ALA B O 1
ATOM 3952 N N . LEU B 1 144 ? 12.945 -10.008 13.469 1 97.38 144 LEU B N 1
ATOM 3953 C CA . LEU B 1 144 ? 13.305 -8.648 13.859 1 97.38 144 LEU B CA 1
ATOM 3954 C C . LEU B 1 144 ? 12.328 -8.102 14.898 1 97.38 144 LEU B C 1
ATOM 3956 O O . LEU B 1 144 ? 11.117 -8.266 14.766 1 97.38 144 LEU B O 1
ATOM 3960 N N . THR B 1 145 ? 12.812 -7.617 15.945 1 97.5 145 THR B N 1
ATOM 3961 C CA . THR B 1 145 ? 12.008 -6.949 16.969 1 97.5 145 THR B CA 1
ATOM 3962 C C . THR B 1 145 ? 12.336 -5.457 17.016 1 97.5 145 THR B C 1
ATOM 3964 O O . THR B 1 145 ? 13.5 -5.074 17.125 1 97.5 145 THR B O 1
ATOM 3967 N N . VAL B 1 146 ? 11.305 -4.68 16.859 1 96.62 146 VAL B N 1
ATOM 3968 C CA . VAL B 1 146 ? 11.477 -3.23 16.891 1 96.62 146 VAL B CA 1
ATOM 3969 C C . VAL B 1 146 ? 10.656 -2.641 18.047 1 96.62 146 VAL B C 1
ATOM 3971 O O . VAL B 1 146 ? 9.75 -3.291 18.562 1 96.62 146 VAL B O 1
ATOM 3974 N N . ARG B 1 147 ? 11.062 -1.521 18.469 1 96.25 147 ARG B N 1
ATOM 3975 C CA . ARG B 1 147 ? 10.336 -0.804 19.516 1 96.25 147 ARG B CA 1
ATOM 3976 C C . ARG B 1 147 ? 9.875 0.563 19.016 1 96.25 147 ARG B C 1
ATOM 3978 O O . ARG B 1 147 ? 10.68 1.356 18.531 1 96.25 147 ARG B O 1
ATOM 3985 N N . GLU B 1 148 ? 8.641 0.787 18.969 1 91.88 148 GLU B N 1
ATOM 3986 C CA . GLU B 1 148 ? 8.016 2.074 18.672 1 91.88 148 GLU B CA 1
ATOM 3987 C C . GLU B 1 148 ? 7.406 2.689 19.938 1 91.88 148 GLU B C 1
ATOM 3989 O O . GLU B 1 148 ? 6.324 2.289 20.359 1 91.88 148 GLU B O 1
ATOM 3994 N N . GLY B 1 149 ? 8.016 3.705 20.422 1 86.69 149 GLY B N 1
ATOM 3995 C CA . GLY B 1 149 ? 7.57 4.215 21.719 1 86.69 149 GLY B CA 1
ATOM 3996 C C . GLY B 1 149 ? 7.664 3.186 22.828 1 86.69 149 GLY B C 1
ATOM 3997 O O . GLY B 1 149 ? 8.742 2.648 23.094 1 86.69 149 GLY B O 1
ATOM 3998 N N . ASP B 1 150 ? 6.449 2.809 23.312 1 87.44 150 ASP B N 1
ATOM 3999 C CA . ASP B 1 150 ? 6.441 1.89 24.438 1 87.44 150 ASP B CA 1
ATOM 4000 C C . ASP B 1 150 ? 6.035 0.483 24.016 1 87.44 150 ASP B C 1
ATOM 4002 O O . ASP B 1 150 ? 5.863 -0.405 24.844 1 87.44 150 ASP B O 1
ATOM 4006 N N . ILE B 1 151 ? 5.98 0.299 22.75 1 91.19 151 ILE B N 1
ATOM 4007 C CA . ILE B 1 151 ? 5.508 -1.002 22.297 1 91.19 151 ILE B CA 1
ATOM 4008 C C . ILE B 1 151 ? 6.625 -1.72 21.547 1 91.19 151 ILE B C 1
ATOM 4010 O O . ILE B 1 151 ? 7.355 -1.101 20.766 1 91.19 151 ILE B O 1
ATOM 4014 N N . GLU B 1 152 ? 6.73 -2.941 21.891 1 94.69 152 GLU B N 1
ATOM 4015 C CA . GLU B 1 152 ? 7.656 -3.801 21.156 1 94.69 152 GLU B CA 1
ATOM 4016 C C . GLU B 1 152 ? 6.922 -4.641 20.109 1 94.69 152 GLU B C 1
ATOM 4018 O O . GLU B 1 152 ? 5.879 -5.23 20.406 1 94.69 152 GLU B O 1
ATOM 4023 N N . ILE B 1 153 ? 7.465 -4.633 18.938 1 94.81 153 ILE B N 1
ATOM 4024 C CA . ILE B 1 153 ? 6.809 -5.312 17.828 1 94.81 153 ILE B CA 1
ATOM 4025 C C . ILE B 1 153 ? 7.73 -6.395 17.281 1 94.81 153 ILE B C 1
ATOM 4027 O O . ILE B 1 153 ? 8.883 -6.121 16.938 1 94.81 153 ILE B O 1
ATOM 4031 N N . ASP B 1 154 ? 7.215 -7.586 17.234 1 94.94 154 ASP B N 1
ATOM 4032 C CA . ASP B 1 154 ? 7.898 -8.711 16.594 1 94.94 154 ASP B CA 1
ATOM 4033 C C . ASP B 1 154 ? 7.43 -8.898 15.156 1 94.94 154 ASP B C 1
ATOM 4035 O O . ASP B 1 154 ? 6.293 -9.305 14.922 1 94.94 154 ASP B O 1
ATOM 4039 N N . ALA B 1 155 ? 8.328 -8.695 14.203 1 94.44 155 ALA B N 1
ATOM 4040 C CA . ALA B 1 155 ? 7.977 -8.719 12.781 1 94.44 155 ALA B CA 1
ATOM 4041 C C . ALA B 1 155 ? 7.527 -10.109 12.352 1 94.44 155 ALA B C 1
ATOM 4043 O O . ALA B 1 155 ? 6.758 -10.25 11.398 1 94.44 155 ALA B O 1
ATOM 4044 N N . LEU B 1 156 ? 7.93 -11.164 13.023 1 93.62 156 LEU B N 1
ATOM 4045 C CA . LEU B 1 156 ? 7.508 -12.531 12.719 1 93.62 156 LEU B CA 1
ATOM 4046 C C . LEU B 1 156 ? 6.098 -12.789 13.242 1 93.62 156 LEU B C 1
ATOM 4048 O O . LEU B 1 156 ? 5.438 -13.742 12.812 1 93.62 156 LEU B O 1
ATOM 4052 N N . ARG B 1 157 ? 5.699 -11.953 14.109 1 90.94 157 ARG B N 1
ATOM 4053 C CA . ARG B 1 157 ? 4.398 -12.164 14.734 1 90.94 157 ARG B CA 1
ATOM 4054 C C . ARG B 1 157 ? 3.426 -11.047 14.359 1 90.94 157 ARG B C 1
ATOM 4056 O O . ARG B 1 157 ? 2.492 -10.758 15.109 1 90.94 157 ARG B O 1
ATOM 4063 N N . SER B 1 158 ? 3.688 -10.391 13.312 1 89.69 158 SER B N 1
ATOM 4064 C CA . SER B 1 158 ? 2.832 -9.297 12.852 1 89.69 158 SER B CA 1
ATOM 4065 C C . SER B 1 158 ? 1.867 -9.766 11.773 1 89.69 158 SER B C 1
ATOM 4067 O O . SER B 1 158 ? 1.193 -8.953 11.141 1 89.69 158 SER B O 1
ATOM 4069 N N . GLY B 1 159 ? 1.793 -11.086 11.562 1 87.62 159 GLY B N 1
ATOM 4070 C CA . GLY B 1 159 ? 0.944 -11.625 10.508 1 87.62 159 GLY B CA 1
ATOM 4071 C C . GLY B 1 159 ? 1.696 -11.914 9.227 1 87.62 159 GLY B C 1
ATOM 4072 O O . GLY B 1 159 ? 2.828 -11.461 9.047 1 87.62 159 GLY B O 1
ATOM 4073 N N . LYS B 1 160 ? 1.018 -12.539 8.305 1 84.88 160 LYS B N 1
ATOM 4074 C CA . LYS B 1 160 ? 1.652 -12.969 7.062 1 84.88 160 LYS B CA 1
ATOM 4075 C C . LYS B 1 160 ? 1.938 -11.773 6.156 1 84.88 160 LYS B C 1
ATOM 4077 O O . LYS B 1 160 ? 2.801 -11.844 5.277 1 84.88 160 LYS B O 1
ATOM 4082 N N . SER B 1 161 ? 1.198 -10.719 6.395 1 87.62 161 SER B N 1
ATOM 4083 C CA . SER B 1 161 ? 1.4 -9.523 5.582 1 87.62 161 SER B CA 1
ATOM 4084 C C . SER B 1 161 ? 2.58 -8.703 6.09 1 87.62 161 SER B C 1
ATOM 4086 O O . SER B 1 161 ? 3.029 -7.77 5.422 1 87.62 161 SER B O 1
ATOM 4088 N N . GLY B 1 162 ? 3.094 -9.023 7.281 1 90.69 162 GLY B N 1
ATOM 4089 C CA . GLY B 1 162 ? 4.336 -8.453 7.77 1 90.69 162 GLY B CA 1
ATOM 4090 C C . GLY B 1 162 ? 4.133 -7.18 8.57 1 90.69 162 GLY B C 1
ATOM 4091 O O . GLY B 1 162 ? 3.004 -6.711 8.727 1 90.69 162 GLY B O 1
ATOM 4092 N N . TYR B 1 163 ? 5.223 -6.734 9.102 1 93.06 163 TYR B N 1
ATOM 4093 C CA . TYR B 1 163 ? 5.297 -5.469 9.82 1 93.06 163 TYR B CA 1
ATOM 4094 C C . TYR B 1 163 ? 5.363 -4.293 8.852 1 93.06 163 TYR B C 1
ATOM 4096 O O . TYR B 1 163 ? 6.168 -4.297 7.918 1 93.06 163 TYR B O 1
ATOM 4104 N N . ASN B 1 164 ? 4.504 -3.293 9.062 1 91.56 164 ASN B N 1
ATOM 4105 C CA . ASN B 1 164 ? 4.531 -2.092 8.227 1 91.56 164 ASN B CA 1
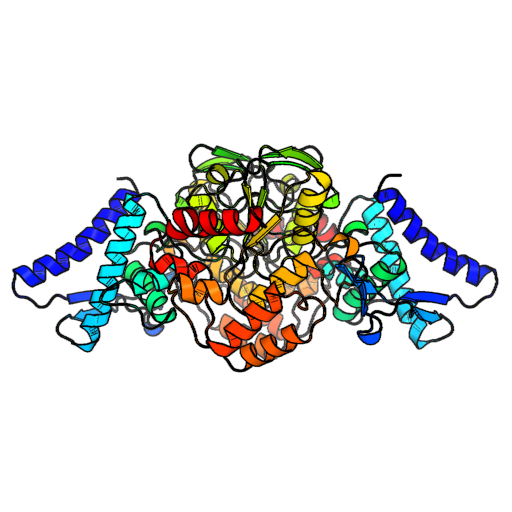ATOM 4106 C C . ASN B 1 164 ? 5.566 -1.088 8.734 1 91.56 164 ASN B C 1
ATOM 4108 O O . ASN B 1 164 ? 5.523 -0.674 9.891 1 91.56 164 ASN B O 1
ATOM 4112 N N . ILE B 1 165 ? 6.355 -0.655 7.781 1 92.12 165 ILE B N 1
ATOM 4113 C CA . ILE B 1 165 ? 7.387 0.304 8.156 1 92.12 165 ILE B CA 1
ATOM 4114 C C . ILE B 1 165 ? 6.746 1.64 8.523 1 92.12 165 ILE B C 1
ATOM 4116 O O . ILE B 1 165 ? 5.973 2.199 7.738 1 92.12 165 ILE B O 1
ATOM 4120 N N . SER B 1 166 ? 7.137 2.082 9.656 1 88.12 166 SER B N 1
ATOM 4121 C CA . SER B 1 166 ? 6.594 3.35 10.141 1 88.12 166 SER B CA 1
ATOM 4122 C C . SER B 1 166 ? 7.109 4.52 9.312 1 88.12 166 SER B C 1
ATOM 4124 O O . SER B 1 166 ? 8.281 4.555 8.93 1 88.12 166 SER B O 1
ATOM 4126 N N . PRO B 1 167 ? 6.195 5.473 9.078 1 84.44 167 PRO B N 1
ATOM 4127 C CA . PRO B 1 167 ? 6.699 6.68 8.414 1 84.44 167 PRO B CA 1
ATOM 4128 C C . PRO B 1 167 ? 7.742 7.422 9.25 1 84.44 167 PRO B C 1
ATOM 4130 O O . PRO B 1 167 ? 8.531 8.195 8.711 1 84.44 167 PRO B O 1
ATOM 4133 N N . THR B 1 168 ? 7.719 7.172 10.555 1 84.88 168 THR B N 1
ATOM 4134 C CA . THR B 1 168 ? 8.703 7.762 11.453 1 84.88 168 THR B CA 1
ATOM 4135 C C . THR B 1 168 ? 9.75 6.73 11.859 1 84.88 168 THR B C 1
ATOM 4137 O O . THR B 1 168 ? 10.016 6.535 13.047 1 84.88 168 THR B O 1
ATOM 4140 N N . ILE B 1 169 ? 10.32 6.18 10.938 1 88.56 169 ILE B N 1
ATOM 4141 C CA . ILE B 1 169 ? 11.25 5.07 11.117 1 88.56 169 ILE B CA 1
ATOM 4142 C C . ILE B 1 169 ? 12.445 5.531 11.961 1 88.56 169 ILE B C 1
ATOM 4144 O O . ILE B 1 169 ? 13.047 4.73 12.68 1 88.56 169 ILE B O 1
ATOM 4148 N N . ASP B 1 170 ? 12.766 6.797 11.969 1 87.44 170 ASP B N 1
ATOM 4149 C CA . ASP B 1 170 ? 13.883 7.32 12.75 1 87.44 170 ASP B CA 1
ATOM 4150 C C . ASP B 1 170 ? 13.578 7.281 14.242 1 87.44 170 ASP B C 1
ATOM 4152 O O . ASP B 1 170 ? 14.492 7.359 15.07 1 87.44 170 ASP B O 1
ATOM 4156 N N . GLU B 1 171 ? 12.32 7.172 14.523 1 86.25 171 GLU B N 1
ATOM 4157 C CA . GLU B 1 171 ? 11.922 7.082 15.922 1 86.25 171 GLU B CA 1
ATOM 4158 C C . GLU B 1 171 ? 11.82 5.625 16.375 1 86.25 171 GLU B C 1
ATOM 4160 O O . GLU B 1 171 ? 11.594 5.348 17.547 1 86.25 171 GLU B O 1
ATOM 4165 N N . VAL B 1 172 ? 12 4.738 15.492 1 92.06 172 VAL B N 1
ATOM 4166 C CA . VAL B 1 172 ? 11.898 3.311 15.773 1 92.06 172 VAL B CA 1
ATOM 4167 C C . VAL B 1 172 ? 13.258 2.771 16.219 1 92.06 172 VAL B C 1
ATOM 4169 O O . VAL B 1 172 ? 14.281 3.117 15.625 1 92.06 172 VAL B O 1
ATOM 4172 N N . GLU B 1 173 ? 13.258 2.016 17.25 1 95.94 173 GLU B N 1
ATOM 4173 C CA . GLU B 1 173 ? 14.484 1.396 17.75 1 95.94 173 GLU B CA 1
ATOM 4174 C C . GLU B 1 173 ? 14.547 -0.08 17.359 1 95.94 173 GLU B C 1
ATOM 4176 O O . GLU B 1 173 ? 13.562 -0.808 17.516 1 95.94 173 GLU B O 1
ATOM 4181 N N . PHE B 1 174 ? 15.68 -0.468 16.828 1 96.81 174 PHE B N 1
ATOM 4182 C CA . PHE B 1 174 ? 15.914 -1.891 16.609 1 96.81 174 PHE B CA 1
ATOM 4183 C C . PHE B 1 174 ? 16.359 -2.572 17.906 1 96.81 174 PHE B C 1
ATOM 4185 O O . PHE B 1 174 ? 17.453 -2.316 18.406 1 96.81 174 PHE B O 1
ATOM 4192 N N . VAL B 1 175 ? 15.555 -3.457 18.438 1 97.19 175 VAL B N 1
ATOM 4193 C CA . VAL B 1 175 ? 15.789 -4.051 19.75 1 97.19 175 VAL B CA 1
ATOM 4194 C C . VAL B 1 175 ? 16.594 -5.336 19.594 1 97.19 175 VAL B C 1
ATOM 4196 O O . VAL B 1 175 ? 17.5 -5.602 20.391 1 97.19 175 VAL B O 1
ATOM 4199 N N . ASP B 1 176 ? 16.141 -6.176 18.688 1 96.44 176 ASP B N 1
ATOM 4200 C CA . ASP B 1 176 ? 16.781 -7.48 18.5 1 96.44 176 ASP B CA 1
ATOM 4201 C C . ASP B 1 176 ? 16.516 -8.023 17.094 1 96.44 176 ASP B C 1
ATOM 4203 O O . ASP B 1 176 ? 15.578 -7.59 16.422 1 96.44 176 ASP B O 1
ATOM 4207 N N . HIS B 1 177 ? 17.5 -8.789 16.656 1 96.88 177 HIS B N 1
ATOM 4208 C CA . HIS B 1 177 ? 17.312 -9.492 15.398 1 96.88 177 HIS B CA 1
ATOM 4209 C C . HIS B 1 177 ? 18.031 -10.836 15.398 1 96.88 177 HIS B C 1
ATOM 4211 O O . HIS B 1 177 ? 19 -11.023 16.156 1 96.88 177 HIS B O 1
ATOM 4217 N N . ASP B 1 178 ? 17.547 -11.773 14.68 1 97.31 178 ASP B N 1
ATOM 4218 C CA . ASP B 1 178 ? 18.188 -13.078 14.5 1 97.31 178 ASP B CA 1
ATOM 4219 C C . ASP B 1 178 ? 18.234 -13.461 13.023 1 97.31 178 ASP B C 1
ATOM 4221 O O . ASP B 1 178 ? 17.75 -14.531 12.641 1 97.31 178 ASP B O 1
ATOM 4225 N N . VAL B 1 179 ? 18.766 -12.539 12.211 1 98 179 VAL B N 1
ATOM 4226 C CA . VAL B 1 179 ? 18.891 -12.781 10.773 1 98 179 VAL B CA 1
ATOM 4227 C C . VAL B 1 179 ? 20.297 -12.414 10.312 1 98 179 VAL B C 1
ATOM 4229 O O . VAL B 1 179 ? 21.016 -11.703 11.008 1 98 179 VAL B O 1
ATOM 4232 N N . GLU B 1 180 ? 20.625 -12.844 9.133 1 97.69 180 GLU B N 1
ATOM 4233 C CA . GLU B 1 180 ? 21.984 -12.648 8.641 1 97.69 180 GLU B CA 1
ATOM 4234 C C . GLU B 1 180 ? 22 -11.734 7.418 1 97.69 180 GLU B C 1
ATOM 4236 O O . GLU B 1 180 ? 23.062 -11.227 7.035 1 97.69 180 GLU B O 1
ATOM 4241 N N . ARG B 1 181 ? 20.891 -11.508 6.863 1 98.12 181 ARG B N 1
ATOM 4242 C CA . ARG B 1 181 ? 20.844 -10.688 5.656 1 98.12 181 ARG B CA 1
ATOM 4243 C C . ARG B 1 181 ? 19.453 -10.117 5.438 1 98.12 181 ARG B C 1
ATOM 4245 O O . ARG B 1 181 ? 18.516 -10.445 6.168 1 98.12 181 ARG B O 1
ATOM 4252 N N . VAL B 1 182 ? 19.375 -9.188 4.516 1 98.38 182 VAL B N 1
ATOM 4253 C CA . VAL B 1 182 ? 18.109 -8.586 4.105 1 98.38 182 VAL B CA 1
ATOM 4254 C C . VAL B 1 182 ? 17.875 -8.836 2.617 1 98.38 182 VAL B C 1
ATOM 4256 O O . VAL B 1 182 ? 18.797 -8.68 1.804 1 98.38 182 VAL B O 1
ATOM 4259 N N . ILE B 1 183 ? 16.719 -9.305 2.303 1 98.25 183 ILE B N 1
ATOM 4260 C CA . ILE B 1 183 ? 16.297 -9.469 0.914 1 98.25 183 ILE B CA 1
ATOM 4261 C C . ILE B 1 183 ? 15.109 -8.562 0.625 1 98.25 183 ILE B C 1
ATOM 4263 O O . ILE B 1 183 ? 14.016 -8.773 1.159 1 98.25 183 ILE B O 1
ATOM 4267 N N . ALA B 1 184 ? 15.344 -7.566 -0.175 1 98 184 ALA B N 1
ATOM 4268 C CA . ALA B 1 184 ? 14.297 -6.621 -0.547 1 98 184 ALA B CA 1
ATOM 4269 C C . ALA B 1 184 ? 13.75 -6.922 -1.942 1 98 184 ALA B C 1
ATOM 4271 O O . ALA B 1 184 ? 14.516 -6.98 -2.91 1 98 184 ALA B O 1
ATOM 4272 N N . VAL B 1 185 ? 12.461 -7.09 -2.016 1 96.56 185 VAL B N 1
ATOM 4273 C CA . VAL B 1 185 ? 11.859 -7.48 -3.287 1 96.56 185 VAL B CA 1
ATOM 4274 C C . VAL B 1 185 ? 10.984 -6.348 -3.814 1 96.56 185 VAL B C 1
ATOM 4276 O O . VAL B 1 185 ? 10.344 -5.637 -3.035 1 96.56 185 VAL B O 1
ATOM 4279 N N . GLU B 1 186 ? 10.859 -6.25 -5.125 1 93.88 186 GLU B N 1
ATOM 4280 C CA . GLU B 1 186 ? 10.188 -5.137 -5.789 1 93.88 186 GLU B CA 1
ATOM 4281 C C . GLU B 1 186 ? 8.68 -5.219 -5.609 1 93.88 186 GLU B C 1
ATOM 4283 O O . GLU B 1 186 ? 8.031 -4.23 -5.254 1 93.88 186 GLU B O 1
ATOM 4288 N N . THR B 1 187 ? 8.102 -6.367 -5.883 1 90.19 187 THR B N 1
ATOM 4289 C CA . THR B 1 187 ? 6.645 -6.5 -5.902 1 90.19 187 THR B CA 1
ATOM 4290 C C . THR B 1 187 ? 6.152 -7.188 -4.629 1 90.19 187 THR B C 1
ATOM 4292 O O . THR B 1 187 ? 6.84 -8.047 -4.074 1 90.19 187 THR B O 1
ATOM 4295 N N . MET B 1 188 ? 4.977 -6.867 -4.258 1 88.75 188 MET B N 1
ATOM 4296 C CA . MET B 1 188 ? 4.383 -7.504 -3.082 1 88.75 188 MET B CA 1
ATOM 4297 C C . MET B 1 188 ? 4.012 -8.953 -3.375 1 88.75 188 MET B C 1
ATOM 4299 O O . MET B 1 188 ? 3.998 -9.789 -2.471 1 88.75 188 MET B O 1
ATOM 4303 N N . GLY B 1 189 ? 3.719 -9.211 -4.66 1 87.75 189 GLY B N 1
ATOM 4304 C CA . GLY B 1 189 ? 3.51 -10.609 -5.023 1 87.75 189 GLY B CA 1
ATOM 4305 C C . GLY B 1 189 ? 4.684 -11.5 -4.664 1 87.75 189 GLY B C 1
ATOM 4306 O O . GLY B 1 189 ? 4.496 -12.602 -4.148 1 87.75 189 GLY B O 1
ATOM 4307 N N . MET B 1 190 ? 5.797 -11.039 -5 1 92.19 190 MET B N 1
ATOM 4308 C CA . MET B 1 190 ? 7.004 -11.789 -4.664 1 92.19 190 MET B CA 1
ATOM 4309 C C . MET B 1 190 ? 7.234 -11.812 -3.156 1 92.19 190 MET B C 1
ATOM 4311 O O . MET B 1 190 ? 7.727 -12.797 -2.609 1 92.19 190 MET B O 1
ATOM 4315 N N . PHE B 1 191 ? 6.926 -10.773 -2.459 1 93.5 191 PHE B N 1
ATOM 4316 C CA . PHE B 1 191 ? 7.016 -10.719 -1.004 1 93.5 191 PHE B CA 1
ATOM 4317 C C . PHE B 1 191 ? 6.199 -11.836 -0.365 1 93.5 191 PHE B C 1
ATOM 4319 O O . PHE B 1 191 ? 6.715 -12.594 0.461 1 93.5 191 PHE B O 1
ATOM 4326 N N . HIS B 1 192 ? 5.023 -11.977 -0.796 1 90.06 192 HIS B N 1
ATOM 4327 C CA . HIS B 1 192 ? 4.133 -12.992 -0.242 1 90.06 192 HIS B CA 1
ATOM 4328 C C . HIS B 1 192 ? 4.621 -14.398 -0.58 1 90.06 192 HIS B C 1
ATOM 4330 O O . HIS B 1 192 ? 4.496 -15.312 0.236 1 90.06 192 HIS B O 1
ATOM 4336 N N . ARG B 1 193 ? 5.113 -14.477 -1.768 1 91.44 193 ARG B N 1
ATOM 4337 C CA . ARG B 1 193 ? 5.648 -15.773 -2.174 1 91.44 193 ARG B CA 1
ATOM 4338 C C . ARG B 1 193 ? 6.809 -16.188 -1.273 1 91.44 193 ARG B C 1
ATOM 4340 O O . ARG B 1 193 ? 6.859 -17.328 -0.811 1 91.44 193 ARG B O 1
ATOM 4347 N N . LEU B 1 194 ? 7.691 -15.305 -1.028 1 95.12 194 LEU B N 1
ATOM 4348 C CA . LEU B 1 194 ? 8.859 -15.609 -0.207 1 95.12 194 LEU B CA 1
ATOM 4349 C C . LEU B 1 194 ? 8.445 -15.938 1.225 1 95.12 194 LEU B C 1
ATOM 4351 O O . LEU B 1 194 ? 9.016 -16.828 1.852 1 95.12 194 LEU B O 1
ATOM 4355 N N . VAL B 1 195 ? 7.492 -15.227 1.724 1 93 195 VAL B N 1
ATOM 4356 C CA . VAL B 1 195 ? 7.012 -15.453 3.082 1 93 195 VAL B CA 1
ATOM 4357 C C . VAL B 1 195 ? 6.324 -16.812 3.162 1 93 195 VAL B C 1
ATOM 4359 O O . VAL B 1 195 ? 6.559 -17.578 4.098 1 93 195 VAL B O 1
ATOM 4362 N N . GLN B 1 196 ? 5.516 -17.078 2.18 1 90.19 196 GLN B N 1
ATOM 4363 C CA . GLN B 1 196 ? 4.773 -18.344 2.156 1 90.19 196 GLN B CA 1
ATOM 4364 C C . GLN B 1 196 ? 5.715 -19.531 2.078 1 90.19 196 GLN B C 1
ATOM 4366 O O . GLN B 1 196 ? 5.457 -20.578 2.688 1 90.19 196 GLN B O 1
ATOM 4371 N N . GLU B 1 197 ? 6.727 -19.359 1.334 1 93.81 197 GLU B N 1
ATOM 4372 C CA . GLU B 1 197 ? 7.68 -20.453 1.158 1 93.81 197 GLU B CA 1
ATOM 4373 C C . GLU B 1 197 ? 8.742 -20.438 2.256 1 93.81 197 GLU B C 1
ATOM 4375 O O . GLU B 1 197 ? 9.742 -21.156 2.162 1 93.81 197 GLU B O 1
ATOM 4380 N N . LYS B 1 198 ? 8.625 -19.609 3.248 1 94.81 198 LYS B N 1
ATOM 4381 C CA . LYS B 1 198 ? 9.469 -19.531 4.434 1 94.81 198 LYS B CA 1
ATOM 4382 C C . LYS B 1 198 ? 10.914 -19.219 4.055 1 94.81 198 LYS B C 1
ATOM 4384 O O . LYS B 1 198 ? 11.852 -19.812 4.59 1 94.81 198 LYS B O 1
ATOM 4389 N N . ALA B 1 199 ? 11.016 -18.359 3.098 1 96.5 199 ALA B N 1
ATOM 4390 C CA . ALA B 1 199 ? 12.352 -17.938 2.68 1 96.5 199 ALA B CA 1
ATOM 4391 C C . ALA B 1 199 ? 13.094 -17.266 3.83 1 96.5 199 ALA B C 1
ATOM 4393 O O . ALA B 1 199 ? 14.32 -17.344 3.914 1 96.5 199 ALA B O 1
ATOM 4394 N N . TYR B 1 200 ? 12.383 -16.594 4.73 1 96.31 200 TYR B N 1
ATOM 4395 C CA . TYR B 1 200 ? 12.984 -15.906 5.863 1 96.31 200 TYR B CA 1
ATOM 4396 C C . TYR B 1 200 ? 13.742 -16.875 6.758 1 96.31 200 TYR B C 1
ATOM 4398 O O . TYR B 1 200 ? 14.781 -16.531 7.324 1 96.31 200 TYR B O 1
ATOM 4406 N N . LYS B 1 201 ? 13.25 -18.078 6.871 1 96.06 201 LYS B N 1
ATOM 4407 C CA . LYS B 1 201 ? 13.906 -19.109 7.672 1 96.06 201 LYS B CA 1
ATOM 4408 C C . LYS B 1 201 ? 15.047 -19.766 6.891 1 96.06 201 LYS B C 1
ATOM 4410 O O . LYS B 1 201 ? 16.141 -19.953 7.422 1 96.06 201 LYS B O 1
ATOM 4415 N N . LYS B 1 202 ? 14.789 -20.094 5.668 1 96.56 202 LYS B N 1
ATOM 4416 C CA . LYS B 1 202 ? 15.75 -20.812 4.832 1 96.56 202 LYS B CA 1
ATOM 4417 C C . LYS B 1 202 ? 17.031 -20 4.645 1 96.56 202 LYS B C 1
ATOM 4419 O O . LYS B 1 202 ? 18.125 -20.562 4.629 1 96.56 202 LYS B O 1
ATOM 4424 N N . PHE B 1 203 ? 16.859 -18.719 4.5 1 97.19 203 PHE B N 1
ATOM 4425 C CA . PHE B 1 203 ? 18.016 -17.891 4.184 1 97.19 203 PHE B CA 1
ATOM 4426 C C . PHE B 1 203 ? 18.406 -17.031 5.383 1 97.19 203 PHE B C 1
ATOM 4428 O O . PHE B 1 203 ? 19.266 -16.156 5.273 1 97.19 203 PHE B O 1
ATOM 4435 N N . ASP B 1 204 ? 17.75 -17.234 6.543 1 97.12 204 ASP B N 1
ATOM 4436 C CA . ASP B 1 204 ? 17.984 -16.375 7.703 1 97.12 204 ASP B CA 1
ATOM 4437 C C . ASP B 1 204 ? 17.969 -14.906 7.316 1 97.12 204 ASP B C 1
ATOM 4439 O O . ASP B 1 204 ? 18.922 -14.172 7.562 1 97.12 204 ASP B O 1
ATOM 4443 N N . ALA B 1 205 ? 16.844 -14.555 6.723 1 97.88 205 ALA B N 1
ATOM 4444 C CA . ALA B 1 205 ? 16.812 -13.234 6.094 1 97.88 205 ALA B CA 1
ATOM 4445 C C . ALA B 1 205 ? 15.57 -12.453 6.539 1 97.88 205 ALA B C 1
ATOM 4447 O O . ALA B 1 205 ? 14.547 -13.047 6.879 1 97.88 205 ALA B O 1
ATOM 4448 N N . LEU B 1 206 ? 15.742 -11.148 6.555 1 97.94 206 LEU B N 1
ATOM 4449 C CA . LEU B 1 206 ? 14.609 -10.234 6.609 1 97.94 206 LEU B CA 1
ATOM 4450 C C . LEU B 1 206 ? 14.055 -9.969 5.215 1 97.94 206 LEU B C 1
ATOM 4452 O O . LEU B 1 206 ? 14.773 -9.5 4.332 1 97.94 206 LEU B O 1
ATOM 4456 N N . ILE B 1 207 ? 12.82 -10.328 5.027 1 98.06 207 ILE B N 1
ATOM 4457 C CA . ILE B 1 207 ? 12.188 -10.07 3.742 1 98.06 207 ILE B CA 1
ATOM 4458 C C . ILE B 1 207 ? 11.5 -8.703 3.768 1 98.06 207 ILE B C 1
ATOM 4460 O O . ILE B 1 207 ? 10.656 -8.445 4.625 1 98.06 207 ILE B O 1
ATOM 4464 N N . VAL B 1 208 ? 11.891 -7.848 2.816 1 97.44 208 VAL B N 1
ATOM 4465 C CA . VAL B 1 208 ? 11.344 -6.496 2.766 1 97.44 208 VAL B CA 1
ATOM 4466 C C . VAL B 1 208 ? 10.664 -6.262 1.417 1 97.44 208 VAL B C 1
ATOM 4468 O O . VAL B 1 208 ? 11.266 -6.492 0.365 1 97.44 208 VAL B O 1
ATOM 4471 N N . GLY B 1 209 ? 9.445 -5.887 1.45 1 95.06 209 GLY B N 1
ATOM 4472 C CA . GLY B 1 209 ? 8.766 -5.453 0.237 1 95.06 209 GLY B CA 1
ATOM 4473 C C . GLY B 1 209 ? 8.992 -3.986 -0.078 1 95.06 209 GLY B C 1
ATOM 4474 O O . GLY B 1 209 ? 8.953 -3.141 0.819 1 95.06 209 GLY B O 1
ATOM 4475 N N . LEU B 1 210 ? 9.203 -3.693 -1.359 1 93.25 210 LEU B N 1
ATOM 4476 C CA . LEU B 1 210 ? 9.469 -2.311 -1.738 1 93.25 210 LEU B CA 1
ATOM 4477 C C . LEU B 1 210 ? 8.195 -1.616 -2.209 1 93.25 210 LEU B C 1
ATOM 4479 O O . LEU B 1 210 ? 8.07 -0.396 -2.088 1 93.25 210 LEU B O 1
ATOM 4483 N N . LYS B 1 211 ? 7.262 -2.363 -2.707 1 87.56 211 LYS B N 1
ATOM 4484 C CA . LYS B 1 211 ? 6.012 -1.832 -3.246 1 87.56 211 LYS B CA 1
ATOM 4485 C C . LYS B 1 211 ? 6.273 -0.905 -4.43 1 87.56 211 LYS B C 1
ATOM 4487 O O . LYS B 1 211 ? 5.793 0.23 -4.453 1 87.56 211 LYS B O 1
ATOM 4492 N N . GLY B 1 212 ? 7.094 -1.364 -5.387 1 85.06 212 GLY B N 1
ATOM 4493 C CA . GLY B 1 212 ? 7.5 -0.526 -6.504 1 85.06 212 GLY B CA 1
ATOM 4494 C C . GLY B 1 212 ? 8.641 0.418 -6.156 1 85.06 212 GLY B C 1
ATOM 4495 O O . GLY B 1 212 ? 9.648 -0.003 -5.594 1 85.06 212 GLY B O 1
ATOM 4496 N N . GLN B 1 213 ? 8.391 1.7 -6.477 1 87 213 GLN B N 1
ATOM 4497 C CA . GLN B 1 213 ? 9.391 2.666 -6.035 1 87 213 GLN B CA 1
ATOM 4498 C C . GLN B 1 213 ? 9.352 2.842 -4.52 1 87 213 GLN B C 1
ATOM 4500 O O . GLN B 1 213 ? 8.336 3.258 -3.963 1 87 213 GLN B O 1
ATOM 4505 N N . ALA B 1 214 ? 10.438 2.545 -3.99 1 90.31 214 ALA B N 1
ATOM 4506 C CA . ALA B 1 214 ? 10.492 2.52 -2.531 1 90.31 214 ALA B CA 1
ATOM 4507 C C . ALA B 1 214 ? 10.219 3.902 -1.946 1 90.31 214 ALA B C 1
ATOM 4509 O O . ALA B 1 214 ? 10.789 4.898 -2.4 1 90.31 214 ALA B O 1
ATOM 4510 N N . ALA B 1 215 ? 9.398 3.877 -1.003 1 89.81 215 ALA B N 1
ATOM 4511 C CA . ALA B 1 215 ? 9.156 5.117 -0.271 1 89.81 215 ALA B CA 1
ATOM 4512 C C . ALA B 1 215 ? 10.391 5.535 0.527 1 89.81 215 ALA B C 1
ATOM 4514 O O . ALA B 1 215 ? 11.297 4.727 0.748 1 89.81 215 ALA B O 1
ATOM 4515 N N . ARG B 1 216 ? 10.375 6.832 0.964 1 89.88 216 ARG B N 1
ATOM 4516 C CA . ARG B 1 216 ? 11.5 7.344 1.748 1 89.88 216 ARG B CA 1
ATOM 4517 C C . ARG B 1 216 ? 11.695 6.523 3.02 1 89.88 216 ARG B C 1
ATOM 4519 O O . ARG B 1 216 ? 12.828 6.211 3.393 1 89.88 216 ARG B O 1
ATOM 4526 N N . ALA B 1 217 ? 10.602 6.203 3.668 1 91.5 217 ALA B N 1
ATOM 4527 C CA . ALA B 1 217 ? 10.672 5.441 4.914 1 91.5 217 ALA B CA 1
ATOM 4528 C C . ALA B 1 217 ? 11.297 4.07 4.684 1 91.5 217 ALA B C 1
ATOM 4530 O O . ALA B 1 217 ? 12.062 3.58 5.52 1 91.5 217 ALA B O 1
ATOM 4531 N N . THR B 1 218 ? 10.984 3.469 3.627 1 94.94 218 THR B N 1
ATOM 4532 C CA . THR B 1 218 ? 11.516 2.152 3.297 1 94.94 218 THR B CA 1
ATOM 4533 C C . THR B 1 218 ? 13.016 2.23 3.021 1 94.94 218 THR B C 1
ATOM 4535 O O . THR B 1 218 ? 13.781 1.39 3.494 1 94.94 218 THR B O 1
ATOM 4538 N N . ARG B 1 219 ? 13.406 3.219 2.234 1 94.81 219 ARG B N 1
ATOM 4539 C CA . ARG B 1 219 ? 14.828 3.408 1.957 1 94.81 219 ARG B CA 1
ATOM 4540 C C . ARG B 1 219 ? 15.609 3.668 3.242 1 94.81 219 ARG B C 1
ATOM 4542 O O . ARG B 1 219 ? 16.703 3.133 3.43 1 94.81 219 ARG B O 1
ATOM 4549 N N . ARG B 1 220 ? 15.031 4.527 4.094 1 94.19 220 ARG B N 1
ATOM 4550 C CA . ARG B 1 220 ? 15.672 4.809 5.375 1 94.19 220 ARG B CA 1
ATOM 4551 C C . ARG B 1 220 ? 15.773 3.549 6.223 1 94.19 220 ARG B C 1
ATOM 4553 O O . ARG B 1 220 ? 16.781 3.324 6.887 1 94.19 220 ARG B O 1
ATOM 4560 N N . PHE B 1 221 ? 14.766 2.725 6.25 1 96.12 221 PHE B N 1
ATOM 4561 C CA . PHE B 1 221 ? 14.773 1.463 6.98 1 96.12 221 PHE B CA 1
ATOM 4562 C C . PHE B 1 221 ? 15.898 0.562 6.5 1 96.12 221 PHE B C 1
ATOM 4564 O O . PHE B 1 221 ? 16.656 0.021 7.309 1 96.12 221 PHE B O 1
ATOM 4571 N N . ILE B 1 222 ? 15.969 0.384 5.176 1 97.69 222 ILE B N 1
ATOM 4572 C CA . ILE B 1 222 ? 16.969 -0.478 4.566 1 97.69 222 ILE B CA 1
ATOM 4573 C C . ILE B 1 222 ? 18.375 0.019 4.941 1 97.69 222 ILE B C 1
ATOM 4575 O O . ILE B 1 222 ? 19.234 -0.775 5.301 1 97.69 222 ILE B O 1
ATOM 4579 N N . LYS B 1 223 ? 18.562 1.298 4.859 1 96.94 223 LYS B N 1
ATOM 4580 C CA . LYS B 1 223 ? 19.859 1.867 5.219 1 96.94 223 LYS B CA 1
ATOM 4581 C C . LYS B 1 223 ? 20.188 1.609 6.688 1 96.94 223 LYS B C 1
ATOM 4583 O O . LYS B 1 223 ? 21.312 1.216 7.02 1 96.94 223 LYS B O 1
ATOM 4588 N N . ARG B 1 224 ? 19.281 1.839 7.539 1 96.88 224 ARG B N 1
ATOM 4589 C CA . ARG B 1 224 ? 19.5 1.688 8.977 1 96.88 224 ARG B CA 1
ATOM 4590 C C . ARG B 1 224 ? 19.828 0.24 9.328 1 96.88 224 ARG B C 1
ATOM 4592 O O . ARG B 1 224 ? 20.703 -0.023 10.156 1 96.88 224 ARG B O 1
ATOM 4599 N N . VAL B 1 225 ? 19.078 -0.706 8.719 1 97.31 225 VAL B N 1
ATOM 4600 C CA . VAL B 1 225 ? 19.344 -2.104 9.031 1 97.31 225 VAL B CA 1
ATOM 4601 C C . VAL B 1 225 ? 20.734 -2.482 8.531 1 97.31 225 VAL B C 1
ATOM 4603 O O . VAL B 1 225 ? 21.438 -3.295 9.156 1 97.31 225 VAL B O 1
ATOM 4606 N N . ASN B 1 226 ? 21.109 -1.963 7.449 1 98 226 ASN B N 1
ATOM 4607 C CA . ASN B 1 226 ? 22.453 -2.205 6.926 1 98 226 ASN B CA 1
ATOM 4608 C C . ASN B 1 226 ? 23.531 -1.608 7.828 1 98 226 ASN B C 1
ATOM 4610 O O . ASN B 1 226 ? 24.5 -2.277 8.164 1 98 226 ASN B O 1
ATOM 4614 N N . GLU B 1 227 ? 23.359 -0.366 8.266 1 96.75 227 GLU B N 1
ATOM 4615 C CA . GLU B 1 227 ? 24.391 0.361 8.992 1 96.75 227 GLU B CA 1
ATOM 4616 C C . GLU B 1 227 ? 24.359 0.018 10.477 1 96.75 227 GLU B C 1
ATOM 4618 O O . GLU B 1 227 ? 25.422 -0.172 11.094 1 96.75 227 GLU B O 1
ATOM 4623 N N . GLU B 1 228 ? 23.219 -0.012 11.047 1 96.94 228 GLU B N 1
ATOM 4624 C CA . GLU B 1 228 ? 23.109 -0.195 12.484 1 96.94 228 GLU B CA 1
ATOM 4625 C C . GLU B 1 228 ? 23.219 -1.669 12.867 1 96.94 228 GLU B C 1
ATOM 4627 O O . GLU B 1 228 ? 23.766 -2.006 13.914 1 96.94 228 GLU B O 1
ATOM 4632 N N . LEU B 1 229 ? 22.672 -2.508 12.039 1 97.38 229 LEU B N 1
ATOM 4633 C CA . LEU B 1 229 ? 22.656 -3.928 12.375 1 97.38 229 LEU B CA 1
ATOM 4634 C C . LEU B 1 229 ? 23.719 -4.684 11.578 1 97.38 229 LEU B C 1
ATOM 4636 O O . LEU B 1 229 ? 23.906 -5.891 11.758 1 97.38 229 LEU B O 1
ATOM 4640 N N . ASN B 1 230 ? 24.359 -4.012 10.664 1 97.5 230 ASN B N 1
ATOM 4641 C CA . ASN B 1 230 ? 25.422 -4.582 9.844 1 97.5 230 ASN B CA 1
ATOM 4642 C C . ASN B 1 230 ? 24.938 -5.773 9.031 1 97.5 230 ASN B C 1
ATOM 4644 O O . ASN B 1 230 ? 25.609 -6.801 8.961 1 97.5 230 ASN B O 1
ATOM 4648 N N . LEU B 1 231 ? 23.797 -5.672 8.531 1 98 231 LEU B N 1
ATOM 4649 C CA . LEU B 1 231 ? 23.234 -6.73 7.703 1 98 231 LEU B CA 1
ATOM 4650 C C . LEU B 1 231 ? 23.453 -6.43 6.223 1 98 231 LEU B C 1
ATOM 4652 O O . LEU B 1 231 ? 23.125 -5.34 5.75 1 98 231 LEU B O 1
ATOM 4656 N N . PRO B 1 232 ? 24.031 -7.391 5.52 1 98 232 PRO B N 1
ATOM 4657 C CA . PRO B 1 232 ? 24.078 -7.199 4.066 1 98 232 PRO B CA 1
ATOM 4658 C C . PRO B 1 232 ? 22.688 -7.133 3.432 1 98 232 PRO B C 1
ATOM 4660 O O . PRO B 1 232 ? 21.781 -7.859 3.844 1 98 232 PRO B O 1
ATOM 4663 N N . VAL B 1 233 ? 22.547 -6.262 2.408 1 98.25 233 VAL B N 1
ATOM 4664 C CA . VAL B 1 233 ? 21.25 -6.035 1.77 1 98.25 233 VAL B CA 1
ATOM 4665 C C . VAL B 1 233 ? 21.312 -6.488 0.312 1 98.25 233 VAL B C 1
ATOM 4667 O O . VAL B 1 233 ? 22.219 -6.086 -0.432 1 98.25 233 VAL B O 1
ATOM 4670 N N . TYR B 1 234 ? 20.375 -7.293 -0.049 1 98.19 234 TYR B N 1
ATOM 4671 C CA . TYR B 1 234 ? 20.219 -7.77 -1.42 1 98.19 234 TYR B CA 1
ATOM 4672 C C . TYR B 1 234 ? 18.906 -7.301 -2.025 1 98.19 234 TYR B C 1
ATOM 4674 O O . TYR B 1 234 ? 17.844 -7.512 -1.444 1 98.19 234 TYR B O 1
ATOM 4682 N N . ILE B 1 235 ? 18.953 -6.68 -3.162 1 97.62 235 ILE B N 1
ATOM 4683 C CA . ILE B 1 235 ? 17.766 -6.129 -3.809 1 97.62 235 ILE B CA 1
ATOM 4684 C C . ILE B 1 235 ? 17.359 -7.023 -4.977 1 97.62 235 ILE B C 1
ATOM 4686 O O . ILE B 1 235 ? 18.141 -7.223 -5.914 1 97.62 235 ILE B O 1
ATOM 4690 N N . CYS B 1 236 ? 16.125 -7.484 -4.887 1 96.75 236 CYS B N 1
ATOM 4691 C CA . CYS B 1 236 ? 15.586 -8.406 -5.879 1 96.75 236 CYS B CA 1
ATOM 4692 C C . CYS B 1 236 ? 14.516 -7.73 -6.727 1 96.75 236 CYS B C 1
ATOM 4694 O O . CYS B 1 236 ? 13.336 -7.75 -6.371 1 96.75 236 CYS B O 1
ATOM 4696 N N . ASN B 1 237 ? 14.898 -7.266 -7.906 1 97.06 237 ASN B N 1
ATOM 4697 C CA . ASN B 1 237 ? 13.977 -6.535 -8.773 1 97.06 237 ASN B CA 1
ATOM 4698 C C . ASN B 1 237 ? 13.758 -7.266 -10.094 1 97.06 237 ASN B C 1
ATOM 4700 O O . ASN B 1 237 ? 14.438 -8.25 -10.391 1 97.06 237 ASN B O 1
ATOM 4704 N N . ASP B 1 238 ? 12.797 -6.816 -10.836 1 96.31 238 ASP B N 1
ATOM 4705 C CA . ASP B 1 238 ? 12.5 -7.344 -12.164 1 96.31 238 ASP B CA 1
ATOM 4706 C C . ASP B 1 238 ? 13.672 -7.102 -13.117 1 96.31 238 ASP B C 1
ATOM 4708 O O . ASP B 1 238 ? 14.484 -6.203 -12.898 1 96.31 238 ASP B O 1
ATOM 4712 N N . GLY B 1 239 ? 13.68 -7.969 -14.117 1 96.56 239 GLY B N 1
ATOM 4713 C CA . GLY B 1 239 ? 14.695 -7.828 -15.148 1 96.56 239 GLY B CA 1
ATOM 4714 C C . GLY B 1 239 ? 14.281 -6.914 -16.281 1 96.56 239 GLY B C 1
ATOM 4715 O O . GLY B 1 239 ? 14.156 -7.355 -17.422 1 96.56 239 GLY B O 1
ATOM 4716 N N . ASP B 1 240 ? 14.055 -5.699 -16.047 1 97 240 ASP B N 1
ATOM 4717 C CA . ASP B 1 240 ? 13.727 -4.637 -16.984 1 97 240 ASP B CA 1
ATOM 4718 C C . ASP B 1 240 ? 14.367 -3.314 -16.578 1 97 240 ASP B C 1
ATOM 4720 O O . ASP B 1 240 ? 14.969 -3.219 -15.5 1 97 240 ASP B O 1
ATOM 4724 N N . PRO B 1 241 ? 14.398 -2.281 -17.469 1 96.88 241 PRO B N 1
ATOM 4725 C CA . PRO B 1 241 ? 15.086 -1.032 -17.125 1 96.88 241 PRO B CA 1
ATOM 4726 C C . PRO B 1 241 ? 14.523 -0.363 -15.875 1 96.88 241 PRO B C 1
ATOM 4728 O O . PRO B 1 241 ? 15.258 0.318 -15.156 1 96.88 241 PRO B O 1
ATOM 4731 N N . TRP B 1 242 ? 13.367 -0.521 -15.57 1 95.94 242 TRP B N 1
ATOM 4732 C CA . TRP B 1 242 ? 12.727 0.094 -14.406 1 95.94 242 TRP B CA 1
ATOM 4733 C C . TRP B 1 242 ? 13.148 -0.604 -13.117 1 95.94 242 TRP B C 1
ATOM 4735 O O . TRP B 1 242 ? 13.383 0.049 -12.102 1 95.94 242 TRP B O 1
ATOM 4745 N N . GLY B 1 243 ? 13.094 -1.867 -13.25 1 96.75 243 GLY B N 1
ATOM 4746 C CA . GLY B 1 243 ? 13.625 -2.602 -12.117 1 96.75 243 GLY B CA 1
ATOM 4747 C C . GLY B 1 243 ? 15.055 -2.229 -11.773 1 96.75 243 GLY B C 1
ATOM 4748 O O . GLY B 1 243 ? 15.398 -2.068 -10.602 1 96.75 243 GLY B O 1
ATOM 4749 N N . PHE B 1 244 ? 15.867 -2.113 -12.789 1 96.94 244 PHE B N 1
ATOM 4750 C CA . PHE B 1 244 ? 17.25 -1.683 -12.594 1 96.94 244 PHE B CA 1
ATOM 4751 C C . PHE B 1 244 ? 17.297 -0.312 -11.922 1 96.94 244 PHE B C 1
ATOM 4753 O O . PHE B 1 244 ? 18.094 -0.083 -11.016 1 96.94 244 PHE B O 1
ATOM 4760 N N . HIS B 1 245 ? 16.438 0.496 -12.375 1 95.62 245 HIS B N 1
ATOM 4761 C CA . HIS B 1 245 ? 16.406 1.854 -11.844 1 95.62 245 HIS B CA 1
ATOM 4762 C C . HIS B 1 245 ? 16 1.86 -10.375 1 95.62 245 HIS B C 1
ATOM 4764 O O . HIS B 1 245 ? 16.594 2.58 -9.562 1 95.62 245 HIS B O 1
ATOM 4770 N N . ILE B 1 246 ? 14.992 1.123 -10.016 1 96.06 246 ILE B N 1
ATOM 4771 C CA . ILE B 1 246 ? 14.516 1.048 -8.641 1 96.06 246 ILE B CA 1
ATOM 4772 C C . ILE B 1 246 ? 15.648 0.588 -7.727 1 96.06 246 ILE B C 1
ATOM 4774 O O . ILE B 1 246 ? 15.859 1.154 -6.652 1 96.06 246 ILE B O 1
ATOM 4778 N N . ALA B 1 247 ? 16.344 -0.416 -8.172 1 96.62 247 ALA B N 1
ATOM 4779 C CA . ALA B 1 247 ? 17.484 -0.914 -7.395 1 96.62 247 ALA B CA 1
ATOM 4780 C C . ALA B 1 247 ? 18.547 0.167 -7.219 1 96.62 247 ALA B C 1
ATOM 4782 O O . ALA B 1 247 ? 19.078 0.345 -6.121 1 96.62 247 ALA B O 1
ATOM 4783 N N . MET B 1 248 ? 18.812 0.882 -8.258 1 95.06 248 MET B N 1
ATOM 4784 C CA . MET B 1 248 ? 19.875 1.885 -8.234 1 95.06 248 MET B CA 1
ATOM 4785 C C . MET B 1 248 ? 19.5 3.039 -7.309 1 95.06 248 MET B C 1
ATOM 4787 O O . MET B 1 248 ? 20.375 3.617 -6.656 1 95.06 248 MET B O 1
ATOM 4791 N N . VAL B 1 249 ? 18.281 3.352 -7.297 1 94.31 249 VAL B N 1
ATOM 4792 C CA . VAL B 1 249 ? 17.828 4.422 -6.414 1 94.31 249 VAL B CA 1
ATOM 4793 C C . VAL B 1 249 ? 18.078 4.031 -4.961 1 94.31 249 VAL B C 1
ATOM 4795 O O . VAL B 1 249 ? 18.453 4.879 -4.141 1 94.31 249 VAL B O 1
ATOM 4798 N N . ILE B 1 250 ? 17.906 2.812 -4.645 1 96.19 250 ILE B N 1
ATOM 4799 C CA . ILE B 1 250 ? 18.156 2.34 -3.291 1 96.19 250 ILE B CA 1
ATOM 4800 C C . ILE B 1 250 ? 19.656 2.354 -3.018 1 96.19 250 ILE B C 1
ATOM 4802 O O . ILE B 1 250 ? 20.094 2.76 -1.938 1 96.19 250 ILE B O 1
ATOM 4806 N N . ILE B 1 251 ? 20.438 1.994 -3.959 1 95.38 251 ILE B N 1
ATOM 4807 C CA . ILE B 1 251 ? 21.875 1.841 -3.803 1 95.38 251 ILE B CA 1
ATOM 4808 C C . ILE B 1 251 ? 22.547 3.215 -3.789 1 95.38 251 ILE B C 1
ATOM 4810 O O . ILE B 1 251 ? 23.312 3.529 -2.873 1 95.38 251 ILE B O 1
ATOM 4814 N N . SER B 1 252 ? 22.172 4.098 -4.734 1 92.5 252 SER B N 1
ATOM 4815 C CA . SER B 1 252 ? 22.922 5.328 -4.957 1 92.5 252 SER B CA 1
ATOM 4816 C C . SER B 1 252 ? 22.062 6.559 -4.691 1 92.5 252 SER B C 1
ATOM 4818 O O . SER B 1 252 ? 22.547 7.691 -4.773 1 92.5 252 SER B O 1
ATOM 4820 N N . GLY B 1 253 ? 20.844 6.328 -4.41 1 90.12 253 GLY B N 1
ATOM 4821 C CA . GLY B 1 253 ? 19.969 7.465 -4.156 1 90.12 253 GLY B CA 1
ATOM 4822 C C . GLY B 1 253 ? 19.359 8.047 -5.422 1 90.12 253 GLY B C 1
ATOM 4823 O O . GLY B 1 253 ? 19.688 7.602 -6.527 1 90.12 253 GLY B O 1
ATOM 4824 N N . SER B 1 254 ? 18.469 9 -5.203 1 85.06 254 SER B N 1
ATOM 4825 C CA . SER B 1 254 ? 17.797 9.648 -6.324 1 85.06 254 SER B CA 1
ATOM 4826 C C . SER B 1 254 ? 18.359 11.047 -6.57 1 85.06 254 SER B C 1
ATOM 4828 O O . SER B 1 254 ? 18.828 11.711 -5.645 1 85.06 254 SER B O 1
ATOM 4830 N N . ALA B 1 255 ? 18.266 11.484 -7.844 1 78.69 255 ALA B N 1
ATOM 4831 C CA . ALA B 1 255 ? 18.719 12.836 -8.195 1 78.69 255 ALA B CA 1
ATOM 4832 C C . ALA B 1 255 ? 17.828 13.891 -7.543 1 78.69 255 ALA B C 1
ATOM 4834 O O . ALA B 1 255 ? 18.328 14.906 -7.055 1 78.69 255 ALA B O 1
ATOM 4835 N N . LYS B 1 256 ? 16.609 13.594 -7.43 1 76.31 256 LYS B N 1
ATOM 4836 C CA . LYS B 1 256 ? 15.633 14.562 -6.922 1 76.31 256 LYS B CA 1
ATOM 4837 C C . LYS B 1 256 ? 15.828 14.805 -5.43 1 76.31 256 LYS B C 1
ATOM 4839 O O . LYS B 1 256 ? 15.453 15.859 -4.914 1 76.31 256 LYS B O 1
ATOM 4844 N N . LEU B 1 257 ? 16.422 13.812 -4.805 1 79.75 257 LEU B N 1
ATOM 4845 C CA . LEU B 1 257 ? 16.594 13.898 -3.361 1 79.75 257 LEU B CA 1
ATOM 4846 C C . LEU B 1 257 ? 18.078 13.953 -2.998 1 79.75 257 LEU B C 1
ATOM 4848 O O . LEU B 1 257 ? 18.484 13.43 -1.958 1 79.75 257 LEU B O 1
ATOM 4852 N N . ALA B 1 258 ? 18.812 14.586 -3.838 1 81.56 258 ALA B N 1
ATOM 4853 C CA . ALA B 1 258 ? 20.266 14.609 -3.676 1 81.56 258 ALA B CA 1
ATOM 4854 C C . ALA B 1 258 ? 20.656 15.203 -2.324 1 81.56 258 ALA B C 1
ATOM 4856 O O . ALA B 1 258 ? 21.656 14.789 -1.724 1 81.56 258 ALA B O 1
ATOM 4857 N N . HIS B 1 259 ? 19.828 16.047 -1.804 1 79.69 259 HIS B N 1
ATOM 4858 C CA . HIS B 1 259 ? 20.141 16.75 -0.569 1 79.69 259 HIS B CA 1
ATOM 4859 C C . HIS B 1 259 ? 19.984 15.844 0.646 1 79.69 259 HIS B C 1
ATOM 4861 O O . HIS B 1 259 ? 20.516 16.141 1.721 1 79.69 259 HIS B O 1
ATOM 4867 N N . VAL B 1 260 ? 19.297 14.703 0.544 1 83.56 260 VAL B N 1
ATOM 4868 C CA . VAL B 1 260 ? 19.094 13.844 1.705 1 83.56 260 VAL B CA 1
ATOM 4869 C C . VAL B 1 260 ? 19.562 12.422 1.384 1 83.56 260 VAL B C 1
ATOM 4871 O O . VAL B 1 260 ? 19.375 11.508 2.189 1 83.56 260 VAL B O 1
ATOM 4874 N N . ASN B 1 261 ? 20.156 12.203 0.338 1 87.81 261 ASN B N 1
ATOM 4875 C CA . ASN B 1 261 ? 20.594 10.867 -0.075 1 87.81 261 ASN B CA 1
ATOM 4876 C C . ASN B 1 261 ? 21.547 10.25 0.939 1 87.81 261 ASN B C 1
ATOM 4878 O O . ASN B 1 261 ? 21.656 9.023 1.039 1 87.81 261 ASN B O 1
ATOM 4882 N N . HIS B 1 262 ? 22.25 11.086 1.579 1 86.44 262 HIS B N 1
ATOM 4883 C CA . HIS B 1 262 ? 23.172 10.57 2.588 1 86.44 262 HIS B CA 1
ATOM 4884 C C . HIS B 1 262 ? 22.422 9.773 3.656 1 86.44 262 HIS B C 1
ATOM 4886 O O . HIS B 1 262 ? 23.016 8.922 4.32 1 86.44 262 HIS B O 1
ATOM 4892 N N . GLN B 1 263 ? 21.141 9.961 3.721 1 89.5 263 GLN B N 1
ATOM 4893 C CA . GLN B 1 263 ? 20.328 9.242 4.703 1 89.5 263 GLN B CA 1
ATOM 4894 C C . GLN B 1 263 ? 19.516 8.141 4.039 1 89.5 263 GLN B C 1
ATOM 4896 O O . GLN B 1 263 ? 18.969 7.27 4.723 1 89.5 263 GLN B O 1
ATOM 4901 N N . LEU B 1 264 ? 19.484 8.109 2.775 1 92.44 264 LEU B N 1
ATOM 4902 C CA . LEU B 1 264 ? 18.516 7.246 2.121 1 92.44 264 LEU B CA 1
ATOM 4903 C C . LEU B 1 264 ? 19.203 6.184 1.276 1 92.44 264 LEU B C 1
ATOM 4905 O O . LEU B 1 264 ? 18.641 5.105 1.05 1 92.44 264 LEU B O 1
ATOM 4909 N N . ALA B 1 265 ? 20.344 6.48 0.8 1 94.75 265 ALA B N 1
ATOM 4910 C CA . ALA B 1 265 ? 21.047 5.551 -0.083 1 94.75 265 ALA B CA 1
ATOM 4911 C C . ALA B 1 265 ? 21.781 4.484 0.718 1 94.75 265 ALA B C 1
ATOM 4913 O O . ALA B 1 265 ? 22.312 4.758 1.8 1 94.75 265 ALA B O 1
ATOM 4914 N N . THR B 1 266 ? 21.828 3.297 0.265 1 97.12 266 THR B N 1
ATOM 4915 C CA . THR B 1 266 ? 22.578 2.182 0.823 1 97.12 266 THR B CA 1
ATOM 4916 C C . THR B 1 266 ? 23.594 1.66 -0.188 1 97.12 266 THR B C 1
ATOM 4918 O O . THR B 1 266 ? 23.375 0.637 -0.835 1 97.12 266 THR B O 1
ATOM 4921 N N . PRO B 1 267 ? 24.734 2.27 -0.205 1 94.69 267 PRO B N 1
ATOM 4922 C CA . PRO B 1 267 ? 25.719 2.002 -1.263 1 94.69 267 PRO B CA 1
ATOM 4923 C C . PRO B 1 267 ? 26.219 0.564 -1.241 1 94.69 267 PRO B C 1
ATOM 4925 O O . PRO B 1 267 ? 26.609 0.028 -2.283 1 94.69 267 PRO B O 1
ATOM 4928 N N . ASP B 1 268 ? 26.172 -0.086 -0.15 1 94.69 268 ASP B N 1
ATOM 4929 C CA . ASP B 1 268 ? 26.734 -1.432 -0.024 1 94.69 268 ASP B CA 1
ATOM 4930 C C . ASP B 1 268 ? 25.688 -2.488 -0.401 1 94.69 268 ASP B C 1
ATOM 4932 O O . ASP B 1 268 ?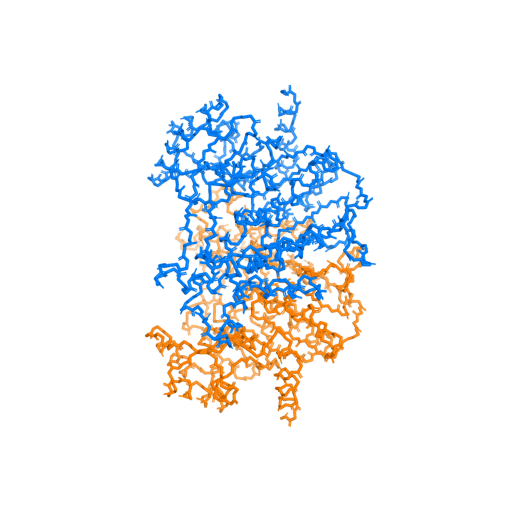 25.984 -3.684 -0.414 1 94.69 268 ASP B O 1
ATOM 4936 N N . ALA B 1 269 ? 24.531 -2.066 -0.676 1 96.5 269 ALA B N 1
ATOM 4937 C CA . ALA B 1 269 ? 23.516 -3.014 -1.122 1 96.5 269 ALA B CA 1
ATOM 4938 C C . ALA B 1 269 ? 23.891 -3.65 -2.453 1 96.5 269 ALA B C 1
ATOM 4940 O O . ALA B 1 269 ? 24.516 -3.006 -3.299 1 96.5 269 ALA B O 1
ATOM 4941 N N . LYS B 1 270 ? 23.547 -4.887 -2.602 1 96.12 270 LYS B N 1
ATOM 4942 C CA . LYS B 1 270 ? 23.891 -5.637 -3.807 1 96.12 270 LYS B CA 1
ATOM 4943 C C . LYS B 1 270 ? 22.641 -5.98 -4.613 1 96.12 270 LYS B C 1
ATOM 4945 O O . LYS B 1 270 ? 21.578 -6.277 -4.047 1 96.12 270 LYS B O 1
ATOM 4950 N N . PHE B 1 271 ? 22.828 -5.988 -5.91 1 96.19 271 PHE B N 1
ATOM 4951 C CA . PHE B 1 271 ? 21.719 -6.328 -6.805 1 96.19 271 PHE B CA 1
ATOM 4952 C C . PHE B 1 271 ? 21.594 -7.84 -6.957 1 96.19 271 PHE B C 1
ATOM 4954 O O . PHE B 1 271 ? 22.562 -8.508 -7.34 1 96.19 271 PHE B O 1
ATOM 4961 N N . LEU B 1 272 ? 20.453 -8.344 -6.656 1 95.88 272 LEU B N 1
ATOM 4962 C CA . LEU B 1 272 ? 20.156 -9.766 -6.727 1 95.88 272 LEU B CA 1
ATOM 4963 C C . LEU B 1 272 ? 19 -10.039 -7.668 1 95.88 272 LEU B C 1
ATOM 4965 O O . LEU B 1 272 ? 18.5 -11.172 -7.746 1 95.88 272 LEU B O 1
ATOM 4969 N N . GLY B 1 273 ? 18.516 -9.047 -8.297 1 95.5 273 GLY B N 1
ATOM 4970 C CA . GLY B 1 273 ? 17.344 -9.172 -9.148 1 95.5 273 GLY B CA 1
ATOM 4971 C C . GLY B 1 273 ? 17.625 -9.883 -10.461 1 95.5 273 GLY B C 1
ATOM 4972 O O . GLY B 1 273 ? 18.703 -10.453 -10.641 1 95.5 273 GLY B O 1
ATOM 4973 N N . VAL B 1 274 ? 16.641 -9.961 -11.312 1 96.94 274 VAL B N 1
ATOM 4974 C CA . VAL B 1 274 ? 16.719 -10.68 -12.578 1 96.94 274 VAL B CA 1
ATOM 4975 C C . VAL B 1 274 ? 17.594 -9.906 -13.555 1 96.94 274 VAL B C 1
ATOM 4977 O O . VAL B 1 274 ? 17.375 -8.719 -13.797 1 96.94 274 VAL B O 1
ATOM 4980 N N . THR B 1 275 ? 18.594 -10.555 -14.07 1 96.56 275 THR B N 1
ATOM 4981 C CA . THR B 1 275 ? 19.484 -9.953 -15.062 1 96.56 275 THR B CA 1
ATOM 4982 C C . THR B 1 275 ? 19.203 -10.508 -16.453 1 96.56 275 THR B C 1
ATOM 4984 O O . THR B 1 275 ? 18.453 -11.469 -16.609 1 96.56 275 THR B O 1
ATOM 4987 N N . ALA B 1 276 ? 19.781 -9.828 -17.422 1 96.69 276 ALA B N 1
ATOM 4988 C CA . ALA B 1 276 ? 19.672 -10.352 -18.781 1 96.69 276 ALA B CA 1
ATOM 4989 C C . ALA B 1 276 ? 20.281 -11.75 -18.875 1 96.69 276 ALA B C 1
ATOM 4991 O O . ALA B 1 276 ? 19.766 -12.609 -19.594 1 96.69 276 ALA B O 1
ATOM 4992 N N . SER B 1 277 ? 21.375 -11.969 -18.219 1 96.62 277 SER B N 1
ATOM 4993 C CA . SER B 1 277 ? 22.016 -13.273 -18.188 1 96.62 277 SER B CA 1
ATOM 4994 C C . SER B 1 277 ? 21.094 -14.336 -17.594 1 96.62 277 SER B C 1
ATOM 4996 O O . SER B 1 277 ? 21.062 -15.477 -18.062 1 96.62 277 SER B O 1
ATOM 4998 N N . ASP B 1 278 ? 20.359 -13.992 -16.562 1 96.31 278 ASP B N 1
ATOM 4999 C CA . ASP B 1 278 ? 19.406 -14.922 -15.945 1 96.31 278 ASP B CA 1
ATOM 5000 C C . ASP B 1 278 ? 18.328 -15.336 -16.938 1 96.31 278 ASP B C 1
ATOM 5002 O O . ASP B 1 278 ? 17.875 -16.484 -16.922 1 96.31 278 ASP B O 1
ATOM 5006 N N . ILE B 1 279 ? 17.906 -14.375 -17.719 1 96.25 279 ILE B N 1
ATOM 5007 C CA . ILE B 1 279 ? 16.859 -14.641 -18.703 1 96.25 279 ILE B CA 1
ATOM 5008 C C . ILE B 1 279 ? 17.281 -15.781 -19.625 1 96.25 279 ILE B C 1
ATOM 5010 O O . ILE B 1 279 ? 16.5 -16.688 -19.906 1 96.25 279 ILE B O 1
ATOM 5014 N N . ILE B 1 280 ? 18.484 -15.75 -20 1 95.38 280 ILE B N 1
ATOM 5015 C CA . ILE B 1 280 ? 19.031 -16.75 -20.906 1 95.38 280 ILE B CA 1
ATOM 5016 C C . ILE B 1 280 ? 19.312 -18.031 -20.156 1 95.38 280 ILE B C 1
ATOM 5018 O O . ILE B 1 280 ? 18.891 -19.109 -20.578 1 95.38 280 ILE B O 1
ATOM 5022 N N . ASN B 1 281 ? 20 -17.906 -19.062 1 95.06 281 ASN B N 1
ATOM 5023 C CA . ASN B 1 281 ? 20.469 -19.078 -18.312 1 95.06 281 ASN B CA 1
ATOM 5024 C C . ASN B 1 281 ? 19.312 -19.922 -17.812 1 95.06 281 ASN B C 1
ATOM 5026 O O . ASN B 1 281 ? 19.438 -21.141 -17.703 1 95.06 281 ASN B O 1
ATOM 5030 N N . TYR B 1 282 ? 18.203 -19.312 -17.469 1 94.88 282 TYR B N 1
ATOM 5031 C CA . TYR B 1 282 ? 17.094 -20.047 -16.875 1 94.88 282 TYR B CA 1
ATOM 5032 C C . TYR B 1 282 ? 15.945 -20.172 -17.859 1 94.88 282 TYR B C 1
ATOM 5034 O O . TYR B 1 282 ? 14.859 -20.641 -17.5 1 94.88 282 TYR B O 1
ATOM 5042 N N . ASP B 1 283 ? 16.141 -19.766 -19.047 1 94.12 283 ASP B N 1
ATOM 5043 C CA . ASP B 1 283 ? 15.125 -19.875 -20.078 1 94.12 283 ASP B CA 1
ATOM 5044 C C . ASP B 1 283 ? 13.773 -19.359 -19.594 1 94.12 283 ASP B C 1
ATOM 5046 O O . ASP B 1 283 ? 12.773 -20.094 -19.625 1 94.12 283 ASP B O 1
ATOM 5050 N N . LEU B 1 284 ? 13.773 -18.141 -19.156 1 94.44 284 LEU B N 1
ATOM 5051 C CA . LEU B 1 284 ? 12.586 -17.547 -18.547 1 94.44 284 LEU B CA 1
ATOM 5052 C C . LEU B 1 284 ? 11.609 -17.062 -19.609 1 94.44 284 LEU B C 1
ATOM 5054 O O . LEU B 1 284 ? 12.023 -16.672 -20.719 1 94.44 284 LEU B O 1
ATOM 5058 N N . PRO B 1 285 ? 10.32 -17.172 -19.266 1 92.88 285 PRO B N 1
ATOM 5059 C CA . PRO B 1 285 ? 9.375 -16.438 -20.109 1 92.88 285 PRO B CA 1
ATOM 5060 C C . PRO B 1 285 ? 9.688 -14.945 -20.188 1 92.88 285 PRO B C 1
ATOM 5062 O O . PRO B 1 285 ? 10.07 -14.336 -19.188 1 92.88 285 PRO B O 1
ATOM 5065 N N . THR B 1 286 ? 9.562 -14.414 -21.406 1 92.69 286 THR B N 1
ATOM 5066 C CA . THR B 1 286 ? 10.008 -13.039 -21.609 1 92.69 286 THR B CA 1
ATOM 5067 C C . THR B 1 286 ? 8.977 -12.242 -22.406 1 92.69 286 THR B C 1
ATOM 5069 O O . THR B 1 286 ? 8.047 -12.82 -22.969 1 92.69 286 THR B O 1
ATOM 5072 N N . ASP B 1 287 ? 9.086 -10.969 -22.266 1 92.5 287 ASP B N 1
ATOM 5073 C CA . ASP B 1 287 ? 8.398 -10.008 -23.125 1 92.5 287 ASP B CA 1
ATOM 5074 C C . ASP B 1 287 ? 9.391 -9.164 -23.922 1 92.5 287 ASP B C 1
ATOM 5076 O O . ASP B 1 287 ? 10.492 -8.891 -23.453 1 92.5 287 ASP B O 1
ATOM 5080 N N . PRO B 1 288 ? 8.922 -8.859 -25.047 1 95.44 288 PRO B N 1
ATOM 5081 C CA . PRO B 1 288 ? 9.82 -8 -25.828 1 95.44 288 PRO B CA 1
ATOM 5082 C C . PRO B 1 288 ? 9.992 -6.613 -25.219 1 95.44 288 PRO B C 1
ATOM 5084 O O . PRO B 1 288 ? 9.055 -6.07 -24.641 1 95.44 288 PRO B O 1
ATOM 5087 N N . LEU B 1 289 ? 11.164 -6.059 -25.422 1 96.94 289 LEU B N 1
ATOM 5088 C CA . LEU B 1 289 ? 11.383 -4.676 -25.016 1 96.94 289 LEU B CA 1
ATOM 5089 C C . LEU B 1 289 ? 10.578 -3.717 -25.891 1 96.94 289 LEU B C 1
ATOM 5091 O O . LEU B 1 289 ? 10.617 -3.812 -27.109 1 96.94 289 LEU B O 1
ATOM 5095 N N . LYS B 1 290 ? 9.891 -2.91 -25.25 1 96.81 290 LYS B N 1
ATOM 5096 C CA . LYS B 1 290 ? 9.227 -1.834 -25.984 1 96.81 290 LYS B CA 1
ATOM 5097 C C . LYS B 1 290 ? 10.203 -0.7 -26.297 1 96.81 290 LYS B C 1
ATOM 5099 O O . LYS B 1 290 ? 11.305 -0.658 -25.75 1 96.81 290 LYS B O 1
ATOM 5104 N N . ASP B 1 291 ? 9.789 0.206 -27.125 1 96.88 291 ASP B N 1
ATOM 5105 C CA . ASP B 1 291 ? 10.641 1.331 -27.5 1 96.88 291 ASP B CA 1
ATOM 5106 C C . ASP B 1 291 ? 11.039 2.146 -26.266 1 96.88 291 ASP B C 1
ATOM 5108 O O . ASP B 1 291 ? 12.203 2.545 -26.141 1 96.88 291 ASP B O 1
ATOM 5112 N N . VAL B 1 292 ? 10.102 2.338 -25.453 1 97.12 292 VAL B N 1
ATOM 5113 C CA . VAL B 1 292 ? 10.359 3.129 -24.25 1 97.12 292 VAL B CA 1
ATOM 5114 C C . VAL B 1 292 ? 11.398 2.428 -23.391 1 97.12 292 VAL B C 1
ATOM 5116 O O . VAL B 1 292 ? 12.156 3.078 -22.656 1 97.12 292 VAL B O 1
ATOM 5119 N N . ASP B 1 293 ? 11.344 1.153 -23.344 1 97.31 293 ASP B N 1
ATOM 5120 C CA . ASP B 1 293 ? 12.312 0.377 -22.578 1 97.31 293 ASP B CA 1
ATOM 5121 C C . ASP B 1 293 ? 13.719 0.543 -23.141 1 97.31 293 ASP B C 1
ATOM 5123 O O . ASP B 1 293 ? 14.688 0.674 -22.391 1 97.31 293 ASP B O 1
ATOM 5127 N N . VAL B 1 294 ? 13.789 0.47 -24.391 1 97.44 294 VAL B N 1
ATOM 5128 C CA . VAL B 1 294 ? 15.07 0.578 -25.078 1 97.44 294 VAL B CA 1
ATOM 5129 C C . VAL B 1 294 ? 15.688 1.947 -24.797 1 97.44 294 VAL B C 1
ATOM 5131 O O . VAL B 1 294 ? 16.875 2.049 -24.5 1 97.44 294 VAL B O 1
ATOM 5134 N N . VAL B 1 295 ? 14.891 2.922 -24.984 1 97.5 295 VAL B N 1
ATOM 5135 C CA . VAL B 1 295 ? 15.359 4.277 -24.719 1 97.5 295 VAL B CA 1
ATOM 5136 C C . VAL B 1 295 ? 15.852 4.387 -23.281 1 97.5 295 VAL B C 1
ATOM 5138 O O . VAL B 1 295 ? 16.906 4.977 -23.016 1 97.5 295 VAL B O 1
ATOM 5141 N N . ARG B 1 296 ? 15.094 3.861 -22.359 1 96.94 296 ARG B N 1
ATOM 5142 C CA . ARG B 1 296 ? 15.461 3.908 -20.938 1 96.94 296 ARG B CA 1
ATOM 5143 C C . ARG B 1 296 ? 16.766 3.17 -20.688 1 96.94 296 ARG B C 1
ATOM 5145 O O . ARG B 1 296 ? 17.609 3.627 -19.906 1 96.94 296 ARG B O 1
ATOM 5152 N N . LEU B 1 297 ? 16.953 2.07 -21.297 1 97.56 297 LEU B N 1
ATOM 5153 C CA . LEU B 1 297 ? 18.188 1.311 -21.156 1 97.56 297 LEU B CA 1
ATOM 5154 C C . LEU B 1 297 ? 19.391 2.119 -21.641 1 97.56 297 LEU B C 1
ATOM 5156 O O . LEU B 1 297 ? 20.453 2.102 -21 1 97.56 297 LEU B O 1
ATOM 5160 N N . LYS B 1 298 ? 19.203 2.783 -22.672 1 96.5 298 LYS B N 1
ATOM 5161 C CA . LYS B 1 298 ? 20.281 3.615 -23.203 1 96.5 298 LYS B CA 1
ATOM 5162 C C . LYS B 1 298 ? 20.594 4.77 -22.25 1 96.5 298 LYS B C 1
ATOM 5164 O O . LYS B 1 298 ? 21.766 5.141 -22.094 1 96.5 298 LYS B O 1
ATOM 5169 N N . GLU B 1 299 ? 19.594 5.301 -21.688 1 95.25 299 GLU B N 1
ATOM 5170 C CA . GLU B 1 299 ? 19.797 6.352 -20.703 1 95.25 299 GLU B CA 1
ATOM 5171 C C . GLU B 1 299 ? 20.578 5.828 -19.5 1 95.25 299 GLU B C 1
ATOM 5173 O O . GLU B 1 299 ? 21.453 6.523 -18.969 1 95.25 299 GLU B O 1
ATOM 5178 N N . LEU B 1 300 ? 20.219 4.645 -19.094 1 95 300 LEU B N 1
ATOM 5179 C CA . LEU B 1 300 ? 20.922 4.047 -17.953 1 95 300 LEU B CA 1
ATOM 5180 C C . LEU B 1 300 ? 22.391 3.842 -18.266 1 95 300 LEU B C 1
ATOM 5182 O O . LEU B 1 300 ? 23.25 4.027 -17.391 1 95 300 LEU B O 1
ATOM 5186 N N . LEU B 1 301 ? 22.672 3.48 -19.469 1 93.5 301 LEU B N 1
ATOM 5187 C CA . LEU B 1 301 ? 24.047 3.232 -19.875 1 93.5 301 LEU B CA 1
ATOM 5188 C C . LEU B 1 301 ? 24.875 4.508 -19.781 1 93.5 301 LEU B C 1
ATOM 5190 O O . LEU B 1 301 ? 26.094 4.445 -19.562 1 93.5 301 LEU B O 1
ATOM 5194 N N . GLN B 1 302 ? 24.25 5.637 -19.906 1 91.94 302 GLN B N 1
ATOM 5195 C CA . GLN B 1 302 ? 24.953 6.918 -19.875 1 91.94 302 GLN B CA 1
ATOM 5196 C C . GLN B 1 302 ? 25.047 7.453 -18.453 1 91.94 302 GLN B C 1
ATOM 5198 O O . GLN B 1 302 ? 25.828 8.359 -18.172 1 91.94 302 GLN B O 1
ATOM 5203 N N . ASP B 1 303 ? 24.266 6.926 -17.578 1 89.88 303 ASP B N 1
ATOM 5204 C CA . ASP B 1 303 ? 24.234 7.34 -16.188 1 89.88 303 ASP B CA 1
ATOM 5205 C C . ASP B 1 303 ? 25.484 6.859 -15.445 1 89.88 303 ASP B C 1
ATOM 5207 O O . ASP B 1 303 ? 25.828 5.676 -15.492 1 89.88 303 ASP B O 1
ATOM 5211 N N . PRO B 1 304 ? 26.188 7.754 -14.766 1 87.25 304 PRO B N 1
ATOM 5212 C CA . PRO B 1 304 ? 27.438 7.398 -14.086 1 87.25 304 PRO B CA 1
ATOM 5213 C C . PRO B 1 304 ? 27.25 6.336 -13.008 1 87.25 304 PRO B C 1
ATOM 5215 O O . PRO B 1 304 ? 28.203 5.645 -12.633 1 87.25 304 PRO B O 1
ATOM 5218 N N . ARG B 1 305 ? 26.141 6.082 -12.516 1 89.94 305 ARG B N 1
ATOM 5219 C CA . ARG B 1 305 ? 25.859 5.098 -11.477 1 89.94 305 ARG B CA 1
ATOM 5220 C C . ARG B 1 305 ? 25.953 3.68 -12.031 1 89.94 305 ARG B C 1
ATOM 5222 O O . ARG B 1 305 ? 26.141 2.725 -11.266 1 89.94 305 ARG B O 1
ATOM 5229 N N . TYR B 1 306 ? 25.812 3.652 -13.383 1 92.31 306 TYR B N 1
ATOM 5230 C CA . TYR B 1 306 ? 25.812 2.34 -14.016 1 92.31 306 TYR B CA 1
ATOM 5231 C C . TYR B 1 306 ? 27.141 2.07 -14.711 1 92.31 306 TYR B C 1
ATOM 5233 O O . TYR B 1 306 ? 27.203 1.295 -15.664 1 92.31 306 TYR B O 1
ATOM 5241 N N . ARG B 1 307 ? 28.141 2.635 -14.383 1 83.25 307 ARG B N 1
ATOM 5242 C CA . ARG B 1 307 ? 29.438 2.57 -15.055 1 83.25 307 ARG B CA 1
ATOM 5243 C C . ARG B 1 307 ? 30.172 1.283 -14.703 1 83.25 307 ARG B C 1
ATOM 5245 O O . ARG B 1 307 ? 31.109 0.882 -15.406 1 83.25 307 ARG B O 1
ATOM 5252 N N . GLY B 1 308 ? 29.766 0.619 -13.711 1 87.62 308 GLY B N 1
ATOM 5253 C CA . GLY B 1 308 ? 30.422 -0.64 -13.383 1 87.62 308 GLY B CA 1
ATOM 5254 C C . GLY B 1 308 ? 30.25 -1.695 -14.461 1 87.62 308 GLY B C 1
ATOM 5255 O O . GLY B 1 308 ? 29.266 -1.689 -15.195 1 87.62 308 GLY B O 1
ATOM 5256 N N . ASP B 1 309 ? 31.188 -2.623 -14.523 1 91.94 309 ASP B N 1
ATOM 5257 C CA . ASP B 1 309 ? 31.219 -3.648 -15.562 1 91.94 309 ASP B CA 1
ATOM 5258 C C . ASP B 1 309 ? 29.953 -4.504 -15.516 1 91.94 309 ASP B C 1
ATOM 5260 O O . ASP B 1 309 ? 29.406 -4.883 -16.562 1 91.94 309 ASP B O 1
ATOM 5264 N N . PHE B 1 310 ? 29.562 -4.754 -14.398 1 92.69 310 PHE B N 1
ATOM 5265 C CA . PHE B 1 310 ? 28.375 -5.586 -14.227 1 92.69 310 PHE B CA 1
ATOM 5266 C C . PHE B 1 310 ? 27.172 -4.965 -14.914 1 92.69 310 PHE B C 1
ATOM 5268 O O . PHE B 1 310 ? 26.5 -5.617 -15.727 1 92.69 310 PHE B O 1
ATOM 5275 N N . TRP B 1 311 ? 26.891 -3.723 -14.625 1 94.69 311 TRP B N 1
ATOM 5276 C CA . TRP B 1 311 ? 25.719 -3.041 -15.148 1 94.69 311 TRP B CA 1
ATOM 5277 C C . TRP B 1 311 ? 25.828 -2.84 -16.656 1 94.69 311 TRP B C 1
ATOM 5279 O O . TRP B 1 311 ? 24.859 -3.068 -17.391 1 94.69 311 TRP B O 1
ATOM 5289 N N . LYS B 1 312 ? 26.969 -2.457 -17.094 1 95.31 312 LYS B N 1
ATOM 5290 C CA . LYS B 1 312 ? 27.156 -2.24 -18.516 1 95.31 312 LYS B CA 1
ATOM 5291 C C . LYS B 1 312 ? 26.922 -3.525 -19.312 1 95.31 312 LYS B C 1
ATOM 5293 O O . LYS B 1 312 ? 26.234 -3.514 -20.328 1 95.31 312 LYS B O 1
ATOM 5298 N N . THR B 1 313 ? 27.5 -4.57 -18.797 1 96.31 313 THR B N 1
ATOM 5299 C CA . THR B 1 313 ? 27.359 -5.863 -19.469 1 96.31 313 THR B CA 1
ATOM 5300 C C . THR B 1 313 ? 25.906 -6.301 -19.516 1 96.31 313 THR B C 1
ATOM 5302 O O . THR B 1 313 ? 25.406 -6.703 -20.562 1 96.31 313 THR B O 1
ATOM 5305 N N . GLU B 1 314 ? 25.25 -6.254 -18.391 1 96.81 314 GLU B N 1
ATOM 5306 C CA . GLU B 1 314 ? 23.875 -6.742 -18.312 1 96.81 314 GLU B CA 1
ATOM 5307 C C . GLU B 1 314 ? 22.938 -5.867 -19.125 1 96.81 314 GLU B C 1
ATOM 5309 O O . GLU B 1 314 ? 22 -6.371 -19.75 1 96.81 314 GLU B O 1
ATOM 5314 N N . ILE B 1 315 ? 23.141 -4.516 -19.109 1 97.38 315 ILE B N 1
ATOM 5315 C CA . ILE B 1 315 ? 22.281 -3.607 -19.875 1 97.38 315 ILE B CA 1
ATOM 5316 C C . ILE B 1 315 ? 22.5 -3.838 -21.375 1 97.38 315 ILE B C 1
ATOM 5318 O O . ILE B 1 315 ? 21.531 -3.922 -22.125 1 97.38 315 ILE B O 1
ATOM 5322 N N . LYS B 1 316 ? 23.734 -3.965 -21.781 1 97.06 316 LYS B N 1
ATOM 5323 C CA . LYS B 1 316 ? 24.016 -4.23 -23.188 1 97.06 316 LYS B CA 1
ATOM 5324 C C . LYS B 1 316 ? 23.453 -5.574 -23.625 1 97.06 316 LYS B C 1
ATOM 5326 O O . LYS B 1 316 ? 22.922 -5.699 -24.734 1 97.06 316 LYS B O 1
ATOM 5331 N N . LYS B 1 317 ? 23.656 -6.531 -22.75 1 97.5 317 LYS B N 1
ATOM 5332 C CA . LYS B 1 317 ? 23.109 -7.852 -23.047 1 97.5 317 LYS B CA 1
ATOM 5333 C C . LYS B 1 317 ? 21.594 -7.793 -23.219 1 97.5 317 LYS B C 1
ATOM 5335 O O . LYS B 1 317 ? 21.031 -8.453 -24.094 1 97.5 317 LYS B O 1
ATOM 5340 N N . MET B 1 318 ? 20.922 -7.055 -22.375 1 97.94 318 MET B N 1
ATOM 5341 C CA . MET B 1 318 ? 19.469 -6.922 -22.469 1 97.94 318 MET B CA 1
ATOM 5342 C C . MET B 1 318 ? 19.062 -6.25 -23.781 1 97.94 318 MET B C 1
ATOM 5344 O O . MET B 1 318 ? 18.078 -6.645 -24.406 1 97.94 318 MET B O 1
ATOM 5348 N N . LEU B 1 319 ? 19.828 -5.262 -24.172 1 97.56 319 LEU B N 1
ATOM 5349 C CA . LEU B 1 319 ? 19.578 -4.586 -25.438 1 97.56 319 LEU B CA 1
ATOM 5350 C C . LEU B 1 319 ? 19.766 -5.543 -26.609 1 97.56 319 LEU B C 1
ATOM 5352 O O . LEU B 1 319 ? 19.031 -5.477 -27.594 1 97.56 319 LEU B O 1
ATOM 5356 N N . THR B 1 320 ? 20.688 -6.418 -26.469 1 97.56 320 THR B N 1
ATOM 5357 C CA . THR B 1 320 ? 21 -7.367 -27.531 1 97.56 320 THR B CA 1
ATOM 5358 C C . THR B 1 320 ? 19.891 -8.414 -27.672 1 97.56 320 THR B C 1
ATOM 5360 O O . THR B 1 320 ? 19.438 -8.703 -28.781 1 97.56 320 THR B O 1
ATOM 5363 N N . ILE B 1 321 ? 19.531 -8.992 -26.516 1 96.56 321 ILE B N 1
ATOM 5364 C CA . ILE B 1 321 ? 18.531 -10.055 -26.562 1 96.56 321 ILE B CA 1
ATOM 5365 C C . ILE B 1 321 ? 17.156 -9.453 -26.844 1 96.56 321 ILE B C 1
ATOM 5367 O O . ILE B 1 321 ? 16.266 -10.133 -27.344 1 96.56 321 ILE B O 1
ATOM 5371 N N . GLY B 1 322 ? 16.922 -8.211 -26.406 1 97.06 322 GLY B N 1
ATOM 5372 C CA . GLY B 1 322 ? 15.688 -7.488 -26.688 1 97.06 322 GLY B CA 1
ATOM 5373 C C . GLY B 1 322 ? 14.5 -7.996 -25.891 1 97.06 322 GLY B C 1
ATOM 5374 O O . GLY B 1 322 ? 13.359 -7.949 -26.359 1 97.06 322 GLY B O 1
ATOM 5375 N N . LYS B 1 323 ? 14.797 -8.562 -24.766 1 96.88 323 LYS B N 1
ATOM 5376 C CA . LYS B 1 323 ? 13.75 -9.188 -23.953 1 96.88 323 LYS B CA 1
ATOM 5377 C C . LYS B 1 323 ? 13.844 -8.758 -22.5 1 96.88 323 LYS B C 1
ATOM 5379 O O . LYS B 1 323 ? 14.93 -8.414 -22.016 1 96.88 323 LYS B O 1
ATOM 5384 N N . LYS B 1 324 ? 12.781 -8.664 -21.859 1 97.31 324 LYS B N 1
ATOM 5385 C CA . LYS B 1 324 ? 12.695 -8.406 -20.422 1 97.31 324 LYS B CA 1
ATOM 5386 C C . LYS B 1 324 ? 11.914 -9.508 -19.719 1 97.31 324 LYS B C 1
ATOM 5388 O O . LYS B 1 324 ? 11.195 -10.273 -20.359 1 97.31 324 LYS B O 1
ATOM 5393 N N . ALA B 1 325 ? 12.141 -9.586 -18.453 1 95.88 325 ALA B N 1
ATOM 5394 C CA . ALA B 1 325 ? 11.469 -10.625 -17.688 1 95.88 325 ALA B CA 1
ATOM 5395 C C . ALA B 1 325 ? 11.141 -10.148 -16.281 1 95.88 325 ALA B C 1
ATOM 5397 O O . ALA B 1 325 ? 11.93 -9.43 -15.656 1 95.88 325 ALA B O 1
ATOM 5398 N N . GLU B 1 326 ? 9.977 -10.539 -15.75 1 93.75 326 GLU B N 1
ATOM 5399 C CA . GLU B 1 326 ? 9.578 -10.25 -14.375 1 93.75 326 GLU B CA 1
ATOM 5400 C C . GLU B 1 326 ? 10.031 -11.359 -13.43 1 93.75 326 GLU B C 1
ATOM 5402 O O . GLU B 1 326 ? 10.297 -12.484 -13.859 1 93.75 326 GLU B O 1
ATOM 5407 N N . GLN B 1 327 ? 10.141 -11.039 -12.219 1 92.38 327 GLN B N 1
ATOM 5408 C CA . GLN B 1 327 ? 10.555 -12.023 -11.227 1 92.38 327 GLN B CA 1
ATOM 5409 C C . GLN B 1 327 ? 9.594 -13.211 -11.195 1 92.38 327 GLN B C 1
ATOM 5411 O O . GLN B 1 327 ? 10.016 -14.352 -10.977 1 92.38 327 GLN B O 1
ATOM 5416 N N . GLN B 1 328 ? 8.336 -12.977 -11.422 1 90.56 328 GLN B N 1
ATOM 5417 C CA . GLN B 1 328 ? 7.324 -14.016 -11.32 1 90.56 328 GLN B CA 1
ATOM 5418 C C . GLN B 1 328 ? 7.449 -15.023 -12.469 1 90.56 328 GLN B C 1
ATOM 5420 O O . GLN B 1 328 ? 6.852 -16.094 -12.422 1 90.56 328 GLN B O 1
ATOM 5425 N N . SER B 1 329 ? 8.266 -14.695 -13.445 1 93.06 329 SER B N 1
ATOM 5426 C CA . SER B 1 329 ? 8.445 -15.602 -14.578 1 93.06 329 SER B CA 1
ATOM 5427 C C . SER B 1 329 ? 9.039 -16.938 -14.141 1 93.06 329 SER B C 1
ATOM 5429 O O . SER B 1 329 ? 8.867 -17.953 -14.812 1 93.06 329 SER B O 1
ATOM 5431 N N . PHE B 1 330 ? 9.68 -16.922 -13.008 1 93.25 330 PHE B N 1
ATOM 5432 C CA . PHE B 1 330 ? 10.258 -18.156 -12.477 1 93.25 330 PHE B CA 1
ATOM 5433 C C . PHE B 1 330 ? 9.156 -19.141 -12.094 1 93.25 330 PHE B C 1
ATOM 5435 O O . PHE B 1 330 ? 9.422 -20.328 -11.922 1 93.25 330 PHE B O 1
ATOM 5442 N N . SER B 1 331 ? 7.965 -18.625 -11.953 1 91.5 331 SER B N 1
ATOM 5443 C CA . SER B 1 331 ? 6.852 -19.484 -11.562 1 91.5 331 SER B CA 1
ATOM 5444 C C . SER B 1 331 ? 6.535 -20.516 -12.648 1 91.5 331 SER B C 1
ATOM 5446 O O . SER B 1 331 ? 5.852 -21.5 -12.391 1 91.5 331 SER B O 1
ATOM 5448 N N . LYS B 1 332 ? 7 -20.234 -13.828 1 91.75 332 LYS B N 1
ATOM 5449 C CA . LYS B 1 332 ? 6.852 -21.219 -14.891 1 91.75 332 LYS B CA 1
ATOM 5450 C C . LYS B 1 332 ? 7.336 -22.594 -14.438 1 91.75 332 LYS B C 1
ATOM 5452 O O . LYS B 1 332 ? 6.762 -23.609 -14.812 1 91.75 332 LYS B O 1
ATOM 5457 N N . TYR B 1 333 ? 8.305 -22.656 -13.617 1 92.5 333 TYR B N 1
ATOM 5458 C CA . TYR B 1 333 ? 8.93 -23.891 -13.164 1 92.5 333 TYR B CA 1
ATOM 5459 C C . TYR B 1 333 ? 8.312 -24.375 -11.852 1 92.5 333 TYR B C 1
ATOM 5461 O O . TYR B 1 333 ? 8.719 -25.391 -11.305 1 92.5 333 TYR B O 1
ATOM 5469 N N . GLY B 1 334 ? 7.387 -23.625 -11.383 1 89.56 334 GLY B N 1
ATOM 5470 C CA . GLY B 1 334 ? 6.75 -23.938 -10.109 1 89.56 334 GLY B CA 1
ATOM 5471 C C . GLY B 1 334 ? 6.816 -22.781 -9.125 1 89.56 334 GLY B C 1
ATOM 5472 O O . GLY B 1 334 ? 7.711 -21.938 -9.203 1 89.56 334 GLY B O 1
ATOM 5473 N N . LEU B 1 335 ? 5.984 -22.812 -8.188 1 88.69 335 LEU B N 1
ATOM 5474 C CA . LEU B 1 335 ? 5.871 -21.734 -7.223 1 88.69 335 LEU B CA 1
ATOM 5475 C C . LEU B 1 335 ? 7.074 -21.719 -6.281 1 88.69 335 LEU B C 1
ATOM 5477 O O . LEU B 1 335 ? 7.453 -20.656 -5.773 1 88.69 335 LEU B O 1
ATOM 5481 N N . GLU B 1 336 ? 7.68 -22.844 -6.086 1 93 336 GLU B N 1
ATOM 5482 C CA . GLU B 1 336 ? 8.758 -22.969 -5.109 1 93 336 GLU B CA 1
ATOM 5483 C C . GLU B 1 336 ? 10.117 -22.734 -5.754 1 93 336 GLU B C 1
ATOM 5485 O O . GLU B 1 336 ? 11.133 -22.625 -5.059 1 93 336 GLU B O 1
ATOM 5490 N N . TYR B 1 337 ? 10.164 -22.625 -7.02 1 93.62 337 TYR B N 1
ATOM 5491 C CA . TYR B 1 337 ? 11.406 -22.609 -7.777 1 93.62 337 TYR B CA 1
ATOM 5492 C C . TYR B 1 337 ? 12.297 -21.453 -7.359 1 93.62 337 TYR B C 1
ATOM 5494 O O . TYR B 1 337 ? 13.516 -21.594 -7.242 1 93.62 337 TYR B O 1
ATOM 5502 N N . VAL B 1 338 ? 11.727 -20.312 -7.156 1 93.06 338 VAL B N 1
ATOM 5503 C CA . VAL B 1 338 ? 12.492 -19.125 -6.828 1 93.06 338 VAL B CA 1
ATOM 5504 C C . VAL B 1 338 ? 13.242 -19.328 -5.52 1 93.06 338 VAL B C 1
ATOM 5506 O O . VAL B 1 338 ? 14.422 -18.984 -5.41 1 93.06 338 VAL B O 1
ATOM 5509 N N . VAL B 1 339 ? 12.633 -19.891 -4.531 1 94.88 339 VAL B N 1
ATOM 5510 C CA . VAL B 1 339 ? 13.203 -20.047 -3.195 1 94.88 339 VAL B CA 1
ATOM 5511 C C . VAL B 1 339 ? 14.109 -21.266 -3.154 1 94.88 339 VAL B C 1
ATOM 5513 O O . VAL B 1 339 ? 15.141 -21.266 -2.479 1 94.88 339 VAL B O 1
ATOM 5516 N N . ASP B 1 340 ? 13.75 -22.281 -3.924 1 95.75 340 ASP B N 1
ATOM 5517 C CA . ASP B 1 340 ? 14.461 -23.562 -3.812 1 95.75 340 ASP B CA 1
ATOM 5518 C C . ASP B 1 340 ? 15.68 -23.594 -4.73 1 95.75 340 ASP B C 1
ATOM 5520 O O . ASP B 1 340 ? 16.641 -24.297 -4.461 1 95.75 340 ASP B O 1
ATOM 5524 N N . THR B 1 341 ? 15.641 -22.812 -5.785 1 94.88 341 THR B N 1
ATOM 5525 C CA . THR B 1 341 ? 16.688 -22.969 -6.785 1 94.88 341 THR B CA 1
ATOM 5526 C C . THR B 1 341 ? 17.312 -21.609 -7.121 1 94.88 341 THR B C 1
ATOM 5528 O O . THR B 1 341 ? 18.5 -21.391 -6.883 1 94.88 341 THR B O 1
ATOM 5531 N N . TYR B 1 342 ? 16.578 -20.688 -7.551 1 94.69 342 TYR B N 1
ATOM 5532 C CA . TYR B 1 342 ? 17.094 -19.453 -8.117 1 94.69 342 TYR B CA 1
ATOM 5533 C C . TYR B 1 342 ? 17.844 -18.641 -7.062 1 94.69 342 TYR B C 1
ATOM 5535 O O . TYR B 1 342 ? 19.016 -18.297 -7.25 1 94.69 342 TYR B O 1
ATOM 5543 N N . LEU B 1 343 ? 17.172 -18.344 -5.91 1 95.25 343 LEU B N 1
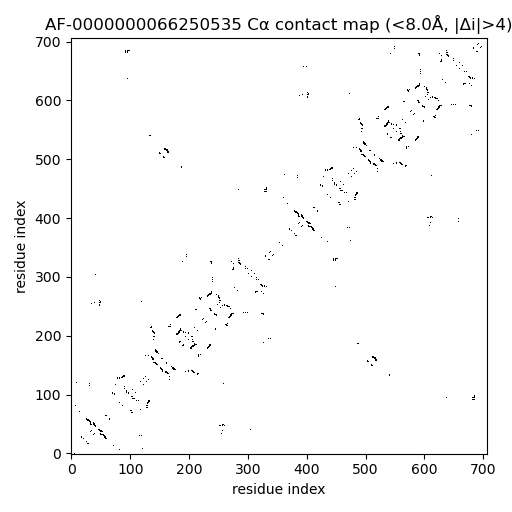ATOM 5544 C CA . LEU B 1 343 ? 17.734 -17.453 -4.906 1 95.25 343 LEU B CA 1
ATOM 5545 C C . LEU B 1 343 ? 18.984 -18.062 -4.285 1 95.25 343 LEU B C 1
ATOM 5547 O O . LEU B 1 343 ? 20 -17.375 -4.086 1 95.25 343 LEU B O 1
ATOM 5551 N N . PRO B 1 344 ? 18.938 -19.406 -3.99 1 95.5 344 PRO B N 1
ATOM 5552 C CA . PRO B 1 344 ? 20.156 -20.016 -3.447 1 95.5 344 PRO B CA 1
ATOM 5553 C C . PRO B 1 344 ? 21.344 -19.906 -4.402 1 95.5 344 PRO B C 1
ATOM 5555 O O . PRO B 1 344 ? 22.453 -19.578 -3.973 1 95.5 344 PRO B O 1
ATOM 5558 N N . GLU B 1 345 ? 21.109 -20.125 -5.648 1 94.75 345 GLU B N 1
ATOM 5559 C CA . GLU B 1 345 ? 22.172 -20.047 -6.645 1 94.75 345 GLU B CA 1
ATOM 5560 C C . GLU B 1 345 ? 22.688 -18.625 -6.805 1 94.75 345 GLU B C 1
ATOM 5562 O O . GLU B 1 345 ? 23.891 -18.406 -6.895 1 94.75 345 GLU B O 1
ATOM 5567 N N . LYS B 1 346 ? 21.797 -17.766 -6.855 1 94.19 346 LYS B N 1
ATOM 5568 C CA . LYS B 1 346 ? 22.156 -16.359 -7.043 1 94.19 346 LYS B CA 1
ATOM 5569 C C . LYS B 1 346 ? 22.906 -15.82 -5.832 1 94.19 346 LYS B C 1
ATOM 5571 O O . LYS B 1 346 ? 23.875 -15.07 -5.98 1 94.19 346 LYS B O 1
ATOM 5576 N N . LEU B 1 347 ? 22.406 -16.094 -4.613 1 94.44 347 LEU B N 1
ATOM 5577 C CA . LEU B 1 347 ? 23.047 -15.648 -3.377 1 94.44 347 LEU B CA 1
ATOM 5578 C C . LEU B 1 347 ? 24.469 -16.172 -3.271 1 94.44 347 LEU B C 1
ATOM 5580 O O . LEU B 1 347 ? 25.375 -15.438 -2.875 1 94.44 347 LEU B O 1
ATOM 5584 N N . GLU B 1 348 ? 24.625 -17.375 -3.619 1 92.88 348 GLU B N 1
ATOM 5585 C CA . GLU B 1 348 ? 25.953 -17.969 -3.598 1 92.88 348 GLU B CA 1
ATOM 5586 C C . GLU B 1 348 ? 26.906 -17.25 -4.566 1 92.88 348 GLU B C 1
ATOM 5588 O O . GLU B 1 348 ? 28.062 -17.016 -4.246 1 92.88 348 GLU B O 1
ATOM 5593 N N . ALA B 1 349 ? 26.406 -16.922 -5.66 1 90.31 349 ALA B N 1
ATOM 5594 C CA . ALA B 1 349 ? 27.219 -16.266 -6.68 1 90.31 349 ALA B CA 1
ATOM 5595 C C . ALA B 1 349 ? 27.594 -14.852 -6.23 1 90.31 349 ALA B C 1
ATOM 5597 O O . ALA B 1 349 ? 28.719 -14.398 -6.488 1 90.31 349 ALA B O 1
ATOM 5598 N N . VAL B 1 350 ? 26.688 -14.156 -5.594 1 88.75 350 VAL B N 1
ATOM 5599 C CA . VAL B 1 350 ? 26.922 -12.766 -5.211 1 88.75 350 VAL B CA 1
ATOM 5600 C C . VAL B 1 350 ? 27.797 -12.711 -3.965 1 88.75 350 VAL B C 1
ATOM 5602 O O . VAL B 1 350 ? 28.625 -11.805 -3.822 1 88.75 350 VAL B O 1
ATOM 5605 N N . GLU B 1 351 ? 27.609 -13.633 -3.059 1 86.88 351 GLU B N 1
ATOM 5606 C CA . GLU B 1 351 ? 28.359 -13.625 -1.809 1 86.88 351 GLU B CA 1
ATOM 5607 C C . GLU B 1 351 ? 29.797 -14.102 -2.029 1 86.88 351 GLU B C 1
ATOM 5609 O O . GLU B 1 351 ? 30.688 -13.758 -1.257 1 86.88 351 GLU B O 1
ATOM 5614 N N . ASN B 1 352 ? 30.016 -14.875 -3.043 1 78.12 352 ASN B N 1
ATOM 5615 C CA . ASN B 1 352 ? 31.359 -15.367 -3.344 1 78.12 352 ASN B CA 1
ATOM 5616 C C . ASN B 1 352 ? 32.156 -14.359 -4.18 1 78.12 352 ASN B C 1
ATOM 5618 O O . ASN B 1 352 ? 33.312 -14.586 -4.492 1 78.12 352 ASN B O 1
ATOM 5622 N N . GLN B 1 353 ? 31.688 -13.227 -4.512 1 69.12 353 GLN B N 1
ATOM 5623 C CA . GLN B 1 353 ? 32.406 -12.164 -5.203 1 69.12 353 GLN B CA 1
ATOM 5624 C C . GLN B 1 353 ? 33.031 -11.195 -4.211 1 69.12 353 GLN B C 1
ATOM 5626 O O . GLN B 1 353 ? 32.5 -10.945 -3.139 1 69.12 353 GLN B O 1
#

Foldseek 3Di:
DPLLVLLLVLLVVVVVQCVVCVVVVHWRKAKFQDLDLVQWDFDPVLLAIAGHDHIDIQTCVDVVRVLLVVLLNVVSVVLSVCSVVVAADELVRSQVVQVPPPRHDPDSVSSVVSLVRNCRRSLHHSVSSRYFYPDWAWFKAAQWWKDQPHDIDGQPPPDLRTDTQDSNNVRMGTDDGFAAAEEEEEDVVVLSLCSVLVLCPVRSYMYIYQHHQRDQSHLLVQQCCCPVVVHAYEYAWWAFLSRVVSVLCSQHNDSSPNSNCSRRHNVRHYYLYDFLVNCVVVVFDWDFADPVRLVSLVVLCVDPSQVDPVSNVRSVSCNVVRITGGPCSLCVVNSCCCSPPRSVVSVVVVVVD/DPLLVLLLVLLVVVVVQCVVCVVVVHWRKAKFQDLDLVQWDFDPVLLAIAGHDHIDIQTCVDVVRVLLVVLLNVVSVVLSVCSVVVAADELVRSQVVQVPPPRHDPDSVSSVVSLVRNCRRSLHHSVSSRYFYPDWAWFKAAQWWKDQPHDIDGQPPPDLRTDTQDSNNVRMGTDDGFAAAEEEEEDVVVLSLCSVLVLCPVRSYMYIYQHHQRDQSHLLVQQCCCPVVVHAYEYAWWAFLSRVVSVLCSQHNDSSPNSCCSRRHNVRHYYLYDFLVNCVVVVFDWDFADPVRLVSLVVLCVDPSQVDPVSNVRSVSCNVVRITGGPCSLCVVNSCCCSPPRSVVSVVVVVVD